Protein 8CQM (pdb70)

InterPro domains:
  IPR001531 Zinc-dependent phospholipase C [PR00479] (120-133)
  IPR001531 Zinc-dependent phospholipase C [PR00479] (143-165)
  IPR001531 Zinc-dependent phospholipase C [PR00479] (166-190)
  IPR001531 Zinc-dependent phospholipase C [PR00479] (193-210)
  IPR001531 Zinc-dependent phospholipase C [PR00479] (273-283)
  IPR001531 Zinc-dependent phospholipase C [PS00384] (169-182)
  IPR001531 Zinc-dependent phospholipase C [PS51346] (49-289)
  IPR001531 Zinc-dependent phospholipase C [SM00770] (1-289)
  IPR001531 Zinc-dependent phospholipase C [cd11009] (55-286)
  IPR008947 Phospholipase C/P1 nuclease domain superfamily [G3DSA:1.10.575.10] (52-288)
  IPR008947 Phospholipase C/P1 nuclease domain superfamily [SSF48537] (53-287)
  IPR029002 Phospholipase C/D [PF00882] (64-243)

Sequence (451 aa):
WDVNTHYWLFKQAEKILAKDVNHMRANLMNELKKFDKQIAQGIYDADHDTSTFLSHFYNPDRDPGFANAKITGAKYFNQSVTDYREGKFDTAFYKLGLAIHYYTDISQPMHANNFTAISYPPGYHSAYENYVDTIKHNYQATEDMVAKRFSSDDVKDWLYENAKRAKADYPKIVNAKTKKSYLVGNSEWKKDTVEPTGARLRDSQQTLAGFLEFWSKKTNEWDVNTHYWLFKQAEKILAKDVNHMRANLMNELKKFDKQIAQGIYDADHKNPYYDTSTFLSHFYNPDRDNTYLPGFANAKITGAKYFNQSVTDYREGKFDTAFYKLGLAIHYYTDISQPMHANNFTAISYPPGYHSAYENYVDTIKHNYQATEDMVAKRFSSDDVKDWLYENAKRAKADYPKIVNAKTKKSYLVGNSEWKKDTVEPTGARLRDSQQTLAGFLEFWSKKTNE

Foldseek 3Di:
DVQDLLLLLVVLLLVQCVVVDDPVCVVLNVLCVVQVVLLSVLLVVLVDPPLSVQQLAAQLVDDPVHHHLLRQLLVLLVVLLVCLLVVNSSSSNNSVSVSSNSLLSLLAQCRNPVNDCVRPVHNLVVVVSVLCSVCVVVQGHDNVAHADADPDLGVSVLSSVSNVNSNVCNCQQDHPVLNVCVVVPHCVSSVSCVVVSSVSSSVSSRPVSNVSVSSVVSNVD/DVQDLLVQLVVLLLVQDVLDDDVLSVVLSVLCVVLVVLLSQLQVCLVPPQCPPDVQSVQQLAAALVPPPDDDPSRHHLLRQLLVLLVVLLVCVLVPVSSSSSNSVSNSSNSLLSLLAQCRNPVNDCVHPPHNLVVVVSVLCSVQQVVQGHDPPAAADADPDLGVSVLSSVSNVNNNVLVCQQDHPVLNVCVVVPHCVSVVSCVVVSSVSSNVSSRPVSNVSSSSSVSSVD

Solvent-accessible surface area: 20599 Å² total; per-residue (Å²): 15,184,59,69,1,7,62,24,0,0,59,5,0,25,89,0,0,47,80,61,76,68,148,156,37,40,82,5,26,104,23,0,151,148,23,33,177,49,0,29,98,0,6,138,50,9,67,159,135,91,52,75,91,72,6,26,17,12,10,13,81,170,194,155,92,93,37,37,0,45,92,8,1,7,97,46,1,75,71,0,18,68,12,24,133,104,43,110,84,89,57,0,0,63,42,0,0,18,0,0,3,16,0,0,5,0,0,0,1,0,12,0,38,72,11,20,49,150,28,148,0,83,24,0,12,53,29,0,23,80,29,0,28,83,25,18,89,16,30,58,16,8,99,73,1,75,4,63,131,30,126,30,122,59,2,100,58,7,1,77,65,0,0,71,82,0,43,68,25,38,81,100,2,9,51,82,116,1,61,149,7,58,97,106,64,67,58,64,14,76,120,54,0,9,68,28,0,1,61,8,0,43,15,0,0,14,0,0,0,0,1,0,15,17,0,14,124,48,7,98,141,13,174,33,66,0,1,63,24,0,0,62,6,0,11,88,1,0,17,75,74,36,75,139,80,18,17,51,2,33,22,33,0,63,84,25,28,127,40,0,29,90,0,3,110,35,1,20,66,99,36,18,167,143,83,101,42,29,69,68,8,4,11,6,0,16,81,175,42,129,106,106,109,95,50,98,26,11,0,33,60,12,1,6,97,49,0,70,72,0,15,72,11,38,136,108,41,108,82,88,56,0,0,66,41,0,0,19,1,0,4,4,0,0,4,0,0,0,0,0,11,0,38,68,9,25,40,156,27,147,0,86,26,0,13,54,28,0,24,81,30,0,26,84,24,18,105,85,19,77,23,41,160,116,8,84,2,61,134,29,121,32,90,60,2,93,58,6,2,74,66,0,0,69,83,0,43,68,23,40,81,101,2,10,48,84,109,0,61,143,3,54,92,103,66,57,54,86,13,76,157,54,0,33,115,29,0,0,64,10,0,72,13,0,0,19,0,0,0,0,2,0,34,8,0,8,116,38,8,88,130

B-factor: mean 30.44, std 13.12, range [13.29, 102.3]

Radius of gyration: 26.66 Å; Cα contacts (8 Å, |Δi|>4): 667; chains: 2; bounding box: 53×63×74 Å

Secondary structure (DSSP, 8-state):
----HHHHHHHHHHHHHHHT--HHHHHHHHHHHHTHHHHHHHHHHHH--HHHHHTT---TT----S--HHHHHHHHHHHHHHHHHTT-HHHHHHHHHHHHHHHHHTTSGGGGTT--TTSSSTTHHHHHHHHHHHHGGGG---TT------S-S-HHHHHHHHHHHHHHTHHHHSSHHHHHHHHHT-SHHHHHHHHHHHHHHHHHHHHHHHHHHHHHHHHH-/----HHHHHHHHHHHHHHHT--HHHHHHHHHHHHTHHHHHHHHHHHHHTGGGS-HHHHHTT---TTT--SPPTT---HHHHHHHHHHHHHHHHHTT-HHHHHHHHHHHHHHHHHTTSGGGGTT--TTSSSTTHHHHHHHHHHHHGGGG---TT------S-S-HHHHHHHHHHHHHHTHHHHSSHHHHHHHHHT-SHHHHHHHHHHHHHHHHHHHHHHHHHHHHHHHHH-

GO terms:
  GO:0004767 sphingomyelin phosphodiesterase activity (F, EXP)
  GO:0005576 extracellular region (C, EXP)
  GO:0034480 phosphatidylcholine phospholipase C activity (F, EXP)
  GO:0120548 phosphatidylinositol phospholipase C activity (F, EXP)

Structure (mmCIF, N/CA/C/O backbone):
data_8CQM
#
_entry.id   8CQM
#
_cell.length_a   34.909
_cell.length_b   82.922
_cell.length_c   140.815
_cell.angle_alpha   90.000
_cell.angle_beta   90.000
_cell.angle_gamma   90.000
#
_symmetry.space_group_name_H-M   'P 21 21 21'
#
loop_
_entity.id
_entity.type
_entity.pdbx_description
1 polymer 'Phospholipase C'
2 non-polymer GLYCEROL
3 non-polymer 'ZINC ION'
4 non-polymer 'FE (III) ION'
5 water water
#
loop_
_atom_site.group_PDB
_atom_site.id
_atom_site.type_symbol
_atom_site.label_atom_id
_atom_site.label_alt_id
_atom_site.label_comp_id
_atom_site.label_asym_id
_atom_site.label_entity_id
_atom_site.label_seq_id
_atom_site.pdbx_PDB_ins_code
_atom_site.Cartn_x
_atom_site.Cartn_y
_atom_site.Cartn_z
_atom_site.occupancy
_atom_site.B_iso_or_equiv
_atom_site.auth_seq_id
_atom_site.auth_comp_id
_atom_site.auth_asym_id
_atom_site.auth_atom_id
_atom_site.pdbx_PDB_model_num
ATOM 1 N N . TRP A 1 1 ? 15.56600 35.06700 41.12600 1.000 26.65000 1 TRP A N 1
ATOM 2 C CA . TRP A 1 1 ? 16.89800 34.97100 41.71100 1.000 28.44000 1 TRP A CA 1
ATOM 3 C C . TRP A 1 1 ? 17.96200 34.33300 40.80100 1.000 31.60000 1 TRP A C 1
ATOM 4 O O . TRP A 1 1 ? 17.62400 33.76300 39.76700 1.000 40.92000 1 TRP A O 1
ATOM 15 N N . ASP A 1 10 ? 26.51200 30.07400 36.45800 1.000 57.24000 10 ASP A N 1
ATOM 16 C CA . ASP A 1 10 ? 26.11100 29.08000 37.45100 1.000 55.46000 10 ASP A CA 1
ATOM 17 C C . ASP A 1 10 ? 25.65600 29.75400 38.75700 1.000 49.95000 10 ASP A C 1
ATOM 18 O O . ASP A 1 10 ? 26.12400 29.42200 39.85400 1.000 49.97000 10 ASP A O 1
ATOM 23 N N . VAL A 1 11 ? 24.74400 30.71900 38.61100 1.000 37.77000 11 VAL A N 1
ATOM 24 C CA . VAL A 1 11 ? 24.06600 31.31200 39.75900 1.000 35.31000 11 VAL A CA 1
ATOM 25 C C . VAL A 1 11 ? 23.18300 30.24300 40.38900 1.000 35.18000 11 VAL A C 1
ATOM 26 O O . VAL A 1 11 ? 22.44100 29.54700 39.68700 1.000 41.89000 11 VAL A O 1
ATOM 30 N N . ASN A 1 12 ? 23.23300 30.12200 41.72200 1.000 33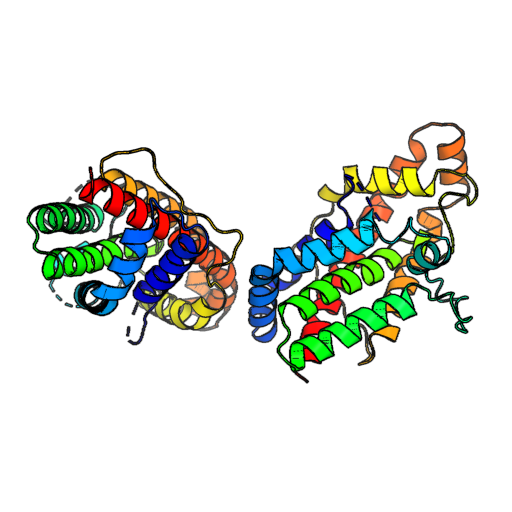.56000 12 ASN A N 1
ATOM 31 C CA . ASN A 1 12 ? 22.55900 29.01200 42.39400 1.000 24.55000 12 ASN A CA 1
ATOM 32 C C . ASN A 1 12 ? 21.67400 29.47700 43.55300 1.000 26.40000 12 ASN A C 1
ATOM 33 O O . ASN A 1 12 ? 21.41300 28.71400 44.48800 1.000 20.28000 12 ASN A O 1
ATOM 38 N N . THR A 1 13 ? 21.16500 30.71000 43.47800 1.000 23.80000 13 THR A N 1
ATOM 39 C CA . THR A 1 13 ? 20.39000 31.27000 44.58200 1.000 21.57000 13 THR A CA 1
ATOM 40 C C . THR A 1 13 ? 19.15800 30.42700 44.90000 1.000 19.04000 13 THR A C 1
ATOM 41 O O . THR A 1 13 ? 18.80900 30.25400 46.07200 1.000 18.25000 13 THR A O 1
ATOM 45 N N . HIS A 1 14 ? 18.49100 29.89000 43.87900 1.000 19.12000 14 HIS A N 1
ATOM 46 C CA . HIS A 1 14 ? 17.27700 29.10500 44.10700 1.000 20.96000 14 HIS A CA 1
ATOM 47 C C . HIS A 1 14 ? 17.56100 27.83000 44.90800 1.000 19.93000 14 HIS A C 1
ATOM 48 O O . HIS A 1 14 ? 16.88700 27.54300 45.90800 1.000 18.58000 14 HIS A O 1
ATOM 55 N N . TYR A 1 15 ? 18.54200 27.04200 44.47500 1.000 18.33000 15 TYR A N 1
ATOM 56 C CA . TYR A 1 15 ? 18.90600 25.84700 45.23700 1.000 19.41000 15 TYR A CA 1
ATOM 57 C C . TYR A 1 15 ? 19.39100 26.21800 46.62600 1.000 18.92000 15 TYR A C 1
ATOM 58 O O . TYR A 1 15 ? 19.06500 25.54500 47.61600 1.000 16.73000 15 TYR A O 1
ATOM 67 N N . TRP A 1 16 ? 20.15800 27.30700 46.72200 1.000 17.28000 16 TRP A N 1
ATOM 68 C CA . TRP A 1 16 ? 20.64600 27.76100 48.01900 1.000 18.83000 16 TRP A CA 1
ATOM 69 C C . TRP A 1 16 ? 19.48100 28.04000 48.96400 1.000 19.86000 16 TRP A C 1
ATOM 70 O O . TRP A 1 16 ? 19.53100 27.66700 50.14100 1.000 19.22000 16 TRP A O 1
ATOM 81 N N . LEU A 1 17 ? 18.41300 28.67300 48.45600 1.000 16.95000 17 LEU A N 1
ATOM 82 C CA . LEU A 1 17 ? 17.23000 28.91300 49.28600 1.000 18.54000 17 LEU A CA 1
ATOM 83 C C . LEU A 1 17 ? 16.64000 27.60800 49.78800 1.000 15.01000 17 LEU A C 1
ATOM 84 O O . LEU A 1 17 ? 16.25700 27.50600 50.95500 1.000 18.11000 17 LEU A O 1
ATOM 89 N N . PHE A 1 18 ? 16.54600 26.60200 48.91700 1.000 15.88000 18 PHE A N 1
ATOM 90 C CA . PHE A 1 18 ? 16.08700 25.28200 49.35300 1.000 16.24000 18 PHE A CA 1
ATOM 91 C C . PHE A 1 18 ? 16.98900 24.69800 50.43700 1.000 19.37000 18 PHE A C 1
ATOM 92 O O . PHE A 1 18 ? 16.50400 24.16500 51.44000 1.000 18.69000 18 PHE A O 1
ATOM 100 N N . LYS A 1 19 ? 18.30300 24.80900 50.27500 1.000 16.14000 19 LYS A N 1
ATOM 101 C CA . LYS A 1 19 ? 19.19100 24.26500 51.30000 1.000 18.43000 19 LYS A CA 1
ATOM 102 C C . LYS A 1 19 ? 19.03900 25.00900 52.61800 1.000 18.69000 19 LYS A C 1
ATOM 103 O O . LYS A 1 19 ? 19.11600 24.39100 53.68000 1.000 19.32000 19 LYS A O 1
ATOM 109 N N . GLN A 1 20 ? 18.80200 26.33500 52.57700 1.000 17.33000 20 GLN A N 1
ATOM 110 C CA . GLN A 1 20 ? 18.57300 27.08500 53.81300 1.000 21.58000 20 GLN A CA 1
ATOM 111 C C . GLN A 1 20 ? 17.25100 26.67400 54.46700 1.000 18.49000 20 GLN A C 1
ATOM 112 O O . GLN A 1 20 ? 17.18100 26.49300 55.68800 1.000 19.02000 20 GLN A O 1
ATOM 118 N N . ALA A 1 21 ? 16.19700 26.51300 53.66600 1.000 17.26000 21 ALA A N 1
ATOM 119 C CA . ALA A 1 21 ? 14.90800 26.10500 54.21800 1.000 17.81000 21 ALA A CA 1
ATOM 120 C C . ALA A 1 21 ? 15.00400 24.72400 54.85200 1.000 19.22000 21 ALA A C 1
ATOM 121 O O . ALA A 1 21 ? 14.40800 24.46500 55.90300 1.000 18.46000 21 ALA A O 1
ATOM 123 N N . GLU A 1 22 ? 15.76900 23.82700 54.22300 1.000 19.28000 22 GLU A N 1
ATOM 124 C CA . GLU A 1 22 ? 16.00800 22.50700 54.78800 1.000 20.28000 22 GLU A CA 1
ATOM 125 C C . GLU A 1 22 ? 16.67900 22.60200 56.15600 1.000 20.53000 22 GLU A C 1
ATOM 126 O O . GLU A 1 22 ? 16.31700 21.87300 57.08700 1.000 19.43000 22 GLU A O 1
ATOM 132 N N . LYS A 1 23 ? 17.65300 23.51000 56.30600 1.000 20.73000 23 LYS A N 1
ATOM 133 C CA . LYS A 1 23 ? 18.28100 23.70200 57.61000 1.000 20.76000 23 LYS A CA 1
ATOM 134 C C . LYS A 1 23 ? 17.27400 24.20000 58.64200 1.000 23.38000 23 LYS A C 1
ATOM 135 O O . LYS A 1 23 ? 17.29700 23.75800 59.79400 1.000 19.27000 23 LYS A O 1
ATOM 141 N N . ILE A 1 24 ? 16.36900 25.10500 58.24400 1.000 18.80000 24 ILE A N 1
ATOM 142 C CA . ILE A 1 24 ? 15.36300 25.61100 59.18800 1.000 19.03000 24 ILE A CA 1
ATOM 143 C C . ILE A 1 24 ? 14.46600 24.47600 59.66200 1.000 21.27000 24 ILE A C 1
ATOM 144 O O . ILE A 1 24 ? 14.21000 24.32100 60.86800 1.000 22.36000 24 ILE A O 1
ATOM 149 N N . LEU A 1 25 ? 14.02300 23.62900 58.72900 1.000 19.21000 25 LEU A N 1
ATOM 150 C CA . LEU A 1 25 ? 13.19800 22.47700 59.08700 1.000 21.85000 25 LEU A CA 1
ATOM 151 C C . LEU A 1 25 ? 13.96700 21.49100 59.96100 1.000 27.50000 25 LEU A C 1
ATOM 152 O O . LEU A 1 25 ? 13.41000 20.91900 60.90700 1.000 29.31000 25 LEU A O 1
ATOM 157 N N . ALA A 1 26 ? 15.23900 21.26600 59.64700 1.000 19.63000 26 ALA A N 1
ATOM 158 C CA . ALA A 1 26 ? 16.00700 20.25600 60.36300 1.000 26.30000 26 ALA A CA 1
ATOM 159 C C . ALA A 1 26 ? 16.23900 20.66100 61.80700 1.000 28.69000 26 ALA A C 1
ATOM 160 O O . ALA A 1 26 ? 16.19000 19.81600 62.70600 1.000 33.77000 26 ALA A O 1
ATOM 162 N N . LYS A 1 27 ? 16.47600 21.94700 62.06100 1.000 27.48000 27 LYS A N 1
ATOM 163 C CA . LYS A 1 27 ? 16.81900 22.33300 63.42000 1.000 31.86000 27 LYS A CA 1
ATOM 164 C C . LYS A 1 27 ? 15.62500 22.22500 64.35500 1.000 32.82000 27 LYS A C 1
ATOM 165 O O . LYS A 1 27 ? 15.81900 22.03300 65.55700 1.000 42.10000 27 LYS A O 1
ATOM 171 N N . ASP A 1 28 ? 14.40400 22.31000 63.83200 1.000 34.90000 28 ASP A N 1
ATOM 172 C CA . ASP A 1 28 ? 13.19000 22.23400 64.63300 1.000 38.19000 28 ASP A CA 1
ATOM 173 C C . ASP A 1 28 ? 12.44500 20.95500 64.29700 1.000 40.34000 28 ASP A C 1
ATOM 174 O O . ASP A 1 28 ? 11.21300 20.92400 64.23400 1.000 44.12000 28 ASP A O 1
ATOM 179 N N . VAL A 1 29 ? 13.19900 19.89000 64.07700 1.000 43.94000 29 VAL A N 1
ATOM 180 C CA . VAL A 1 29 ? 12.62100 18.63000 63.64300 1.000 45.11000 29 VAL A CA 1
ATOM 181 C C . VAL A 1 29 ? 11.95800 17.94300 64.82600 1.000 48.91000 29 VAL A C 1
ATOM 182 O O . VAL A 1 29 ? 12.43200 18.01500 65.96800 1.000 47.19000 29 VAL A O 1
ATOM 186 N N . ASN A 1 30 ? 10.84100 17.28700 64.54700 1.000 41.17000 30 ASN A N 1
ATOM 187 C CA . ASN A 1 30 ? 10.20000 16.40300 65.49200 1.000 45.53000 30 ASN A CA 1
ATOM 188 C C . ASN A 1 30 ? 9.79600 15.16800 64.71000 1.000 46.01000 30 ASN A C 1
ATOM 189 O O . ASN A 1 30 ? 10.01700 15.08200 63.49700 1.000 40.74000 30 ASN A O 1
ATOM 194 N N . HIS A 1 31 ? 9.18800 14.20900 65.40500 1.000 47.59000 31 HIS A N 1
ATOM 195 C CA . HIS A 1 31 ? 8.89200 12.93300 64.76800 1.000 40.16000 31 HIS A CA 1
ATOM 196 C C . HIS A 1 31 ? 7.90600 13.11400 63.61400 1.000 34.78000 31 HIS A C 1
ATOM 197 O O . HIS A 1 31 ? 7.90300 12.31300 62.67300 1.000 35.36000 31 HIS A O 1
ATOM 204 N N . MET A 1 32 ? 7.06000 14.14700 63.67000 1.000 36.52000 32 MET A N 1
ATOM 205 C CA . MET A 1 32 ? 6.09400 14.37800 62.59500 1.000 37.59000 32 MET A CA 1
ATOM 206 C C . MET A 1 32 ? 6.75500 14.89000 61.30900 1.000 34.27000 32 MET A C 1
ATOM 207 O O . MET A 1 32 ? 6.23800 14.63700 60.21500 1.000 36.59000 32 MET A O 1
ATOM 212 N N . ARG A 1 33 ? 7.83300 15.67500 61.42400 1.000 32.73000 33 ARG A N 1
ATOM 213 C CA . ARG A 1 33 ? 8.64800 16.18500 60.31800 1.000 31.52000 33 ARG A CA 1
ATOM 214 C C . ARG A 1 33 ? 9.74900 15.23800 59.86500 1.000 28.49000 33 ARG A C 1
ATOM 215 O O . ARG A 1 33 ? 10.38700 15.50000 58.83500 1.000 27.32000 33 ARG A O 1
ATOM 223 N N . ALA A 1 34 ? 10.07000 14.23200 60.67500 1.000 27.39000 34 ALA A N 1
ATOM 224 C CA . ALA A 1 34 ? 11.27400 13.44500 60.46000 1.000 28.71000 34 ALA A CA 1
ATOM 225 C C . ALA A 1 34 ? 11.28100 12.75400 59.10200 1.000 23.95000 34 ALA A C 1
ATOM 226 O O . ALA A 1 34 ? 12.32200 12.71700 58.44000 1.000 28.71000 34 ALA A O 1
ATOM 228 N N . ASN A 1 35 ? 10.13800 12.21000 58.66100 1.000 23.97000 35 ASN A N 1
ATOM 229 C CA . ASN A 1 35 ? 10.13000 11.50300 57.37900 1.000 28.58000 35 ASN A CA 1
ATOM 230 C C . ASN A 1 35 ? 10.41200 12.44300 56.21500 1.000 23.61000 35 ASN A C 1
ATOM 231 O O . ASN A 1 35 ? 11.09500 12.05700 55.26400 1.000 25.04000 35 ASN A O 1
ATOM 236 N N . LEU A 1 36 ? 9.87000 13.66400 56.26200 1.000 24.01000 36 LEU A N 1
ATOM 237 C CA . LEU A 1 36 ? 10.12700 14.63400 55.20200 1.000 22.92000 36 LEU A CA 1
ATOM 238 C C . LEU A 1 36 ? 11.61600 14.91400 55.07700 1.000 22.43000 36 LEU A C 1
ATOM 239 O O . LEU A 1 36 ? 12.15100 14.97200 53.96300 1.000 24.28000 36 LEU A O 1
ATOM 244 N N . MET A 1 37 ? 12.30700 15.07300 56.21100 1.000 19.78000 37 MET A N 1
ATOM 245 C CA . MET A 1 37 ? 13.73100 15.38200 56.16900 1.000 21.46000 37 MET A CA 1
ATOM 246 C C . MET A 1 37 ? 14.50100 14.27700 55.45500 1.000 24.66000 37 MET A C 1
ATOM 247 O O . MET A 1 37 ? 15.44200 14.54700 54.69800 1.000 23.59000 37 MET A O 1
ATOM 252 N N . ASN A 1 38 ? 14.13400 13.02200 55.71100 1.000 25.62000 38 ASN A N 1
ATOM 253 C CA . ASN A 1 38 ? 14.79600 11.91100 55.03100 1.000 28.45000 38 ASN A CA 1
ATOM 254 C C . ASN A 1 38 ? 14.44500 11.87900 53.54400 1.000 25.47000 38 ASN A C 1
ATOM 255 O O . ASN A 1 38 ? 15.30600 11.57100 52.70600 1.000 27.38000 38 ASN A O 1
ATOM 260 N N . GLU A 1 39 ? 13.19200 12.20700 53.19800 1.000 20.64000 39 GLU A N 1
ATOM 261 C CA . GLU A 1 39 ? 12.80200 12.31500 51.79400 1.000 27.79000 39 GLU A CA 1
ATOM 262 C C . GLU A 1 39 ? 13.62600 13.37800 51.07400 1.000 26.54000 39 GLU A C 1
ATOM 263 O O . GLU A 1 39 ? 14.17200 13.12200 49.99600 1.000 23.07000 39 GLU A O 1
ATOM 269 N N . LEU A 1 40 ? 13.73200 14.57800 51.65800 1.000 25.89000 40 LEU A N 1
ATOM 270 C CA . LEU A 1 40 ? 14.50900 15.64100 51.02200 1.000 22.59000 40 LEU A CA 1
ATOM 271 C C . LEU A 1 40 ? 15.95800 15.20900 50.81200 1.000 27.93000 40 LEU A C 1
ATOM 272 O O . LEU A 1 40 ? 16.57700 15.55600 49.80100 1.000 26.66000 40 LEU A O 1
ATOM 277 N N . LYS A 1 41 ? 16.50300 14.43700 51.75000 1.000 28.16000 41 LYS A N 1
ATOM 278 C CA . LYS A 1 41 ? 17.86000 13.91700 51.61300 1.000 28.85000 41 LYS A CA 1
ATOM 279 C C . LYS A 1 41 ? 17.94400 12.87500 50.50600 1.000 27.81000 41 LYS A C 1
ATOM 280 O O . LYS A 1 41 ? 18.86000 12.90000 49.67700 1.000 28.73000 41 LYS A O 1
ATOM 286 N N . LYS A 1 42 ? 16.99600 11.94800 50.48400 1.000 23.79000 42 LYS A N 1
ATOM 287 C CA . LYS A 1 42 ? 17.03100 10.87000 49.50500 1.000 29.07000 42 LYS A CA 1
ATOM 288 C C . LYS A 1 42 ? 16.82400 11.39300 48.08900 1.000 32.38000 42 LYS A C 1
ATOM 289 O O . LYS A 1 42 ? 17.46000 10.90900 47.14200 1.000 29.76000 42 LYS A O 1
ATOM 295 N N . PHE A 1 43 ? 15.94900 12.38900 47.92200 1.000 25.83000 43 PHE A N 1
ATOM 296 C CA . PHE A 1 43 ? 15.61200 12.90300 46.60000 1.000 26.86000 43 PHE A CA 1
ATOM 297 C C . PHE A 1 43 ? 16.25500 14.24600 46.30200 1.000 22.93000 43 PHE A C 1
ATOM 298 O O . PHE A 1 43 ? 15.76100 14.98300 45.44000 1.000 25.29000 43 PHE A O 1
ATOM 306 N N . ASP A 1 44 ? 17.37000 14.56600 46.95800 1.000 28.72000 44 ASP A N 1
ATOM 307 C CA . ASP A 1 44 ? 18.01300 15.85300 46.70700 1.000 26.18000 44 ASP A CA 1
ATOM 308 C C . ASP A 1 44 ? 18.32400 16.04900 45.22300 1.000 24.84000 44 ASP A C 1
ATOM 309 O O . ASP A 1 44 ? 18.08200 17.12600 44.67800 1.000 23.20000 44 ASP A O 1
ATOM 314 N N . LYS A 1 45 ? 18.82600 15.01400 44.54300 1.000 24.80000 45 LYS A N 1
ATOM 315 C CA . LYS A 1 45 ? 19.18300 15.18000 43.13500 1.000 27.72000 45 LYS A CA 1
ATOM 316 C C . LYS A 1 45 ? 17.96300 15.47900 42.27400 1.000 25.05000 45 LYS A C 1
ATOM 317 O O . LYS A 1 45 ? 18.01700 16.36000 41.40900 1.000 29.44000 45 LYS A O 1
ATOM 323 N N . GLN A 1 46 ? 16.85000 14.76700 42.49900 1.000 24.43000 46 GLN A N 1
ATOM 324 C CA . GLN A 1 46 ? 15.63700 15.03800 41.72800 1.000 28.16000 46 GLN A CA 1
ATOM 325 C C . GLN A 1 46 ? 15.10500 16.44100 41.99800 1.000 22.33000 46 GLN A C 1
ATOM 326 O O . GLN A 1 46 ? 14.67900 17.13800 41.06900 1.000 24.28000 46 GLN A O 1
ATOM 332 N N . ILE A 1 47 ? 15.10500 16.86400 43.26200 1.000 21.45000 47 ILE A N 1
ATOM 333 C CA . ILE A 1 47 ? 14.65800 18.21300 43.59900 1.000 20.00000 47 ILE A CA 1
ATOM 334 C C . ILE A 1 47 ? 15.58200 19.23500 42.95300 1.000 21.85000 47 ILE A C 1
ATOM 335 O O . ILE A 1 47 ? 15.12800 20.18000 42.30000 1.000 24.63000 47 ILE A O 1
ATOM 340 N N . ALA A 1 48 ? 16.90100 19.01900 43.07500 1.000 22.63000 48 ALA A N 1
ATOM 341 C CA . ALA A 1 48 ? 17.87200 19.95200 42.50700 1.000 23.11000 48 ALA A CA 1
ATOM 342 C C . ALA A 1 48 ? 17.68600 20.09800 41.00800 1.000 21.98000 48 ALA A C 1
ATOM 343 O O . ALA A 1 48 ? 17.80200 21.20400 40.45900 1.000 25.44000 48 ALA A O 1
ATOM 345 N N . GLN A 1 49 ? 17.40300 18.99200 40.32100 1.000 24.25000 49 GLN A N 1
ATOM 346 C CA . GLN A 1 49 ? 17.24800 19.08900 38.87900 1.000 26.85000 49 GLN A CA 1
ATOM 347 C C . GLN A 1 49 ? 15.93900 19.76900 38.51100 1.000 21.83000 49 GLN A C 1
ATOM 348 O O . GLN A 1 49 ? 15.87600 20.49500 37.51000 1.000 27.87000 49 GLN A O 1
ATOM 354 N N . GLY A 1 50 ? 14.87100 19.50200 39.26500 1.000 24.03000 50 GLY A N 1
ATOM 355 C CA . GLY A 1 50 ? 13.64100 20.25300 39.05300 1.000 22.84000 50 GLY A CA 1
ATOM 356 C C . GLY A 1 50 ? 13.87700 21.74900 39.16600 1.000 25.14000 50 GLY A C 1
ATOM 357 O O . GLY A 1 50 ? 13.47400 22.52400 38.29600 1.000 28.19000 50 GLY A O 1
ATOM 358 N N . ILE A 1 51 ? 14.58900 22.16600 40.21400 1.000 24.13000 51 ILE A N 1
ATOM 359 C CA . ILE A 1 51 ? 14.92000 23.58200 40.38200 1.000 25.76000 51 ILE A CA 1
ATOM 360 C C . ILE A 1 51 ? 15.74200 24.07500 39.19700 1.000 26.52000 51 ILE A C 1
ATOM 361 O O . ILE A 1 51 ? 15.48500 25.15100 38.64100 1.000 26.63000 51 ILE A O 1
ATOM 366 N N . TYR A 1 52 ? 16.73600 23.28200 38.78800 1.000 28.23000 52 TYR A N 1
ATOM 367 C CA . TYR A 1 52 ? 17.63100 23.67800 37.70200 1.000 32.44000 52 TYR A CA 1
ATOM 368 C C . TYR A 1 52 ? 16.89700 23.76200 36.36600 1.000 36.53000 52 TYR A C 1
ATOM 369 O O . TYR A 1 52 ? 17.10600 24.70800 35.59700 1.000 39.71000 52 TYR A O 1
ATOM 378 N N . ASP A 1 53 ? 16.02700 22.78700 36.07600 1.000 30.94000 53 ASP A N 1
ATOM 379 C CA . ASP A 1 53 ? 15.34000 22.73600 34.78500 1.000 29.67000 53 ASP A CA 1
ATOM 380 C C . ASP A 1 53 ? 14.34300 23.87800 34.61400 1.000 38.16000 53 ASP A C 1
ATOM 381 O O . ASP A 1 53 ? 14.14900 24.37200 33.49600 1.000 40.09000 53 ASP A O 1
ATOM 386 N N . ALA A 1 54 ? 13.66900 24.29000 35.69300 1.000 35.58000 54 ALA A N 1
ATOM 387 C CA . ALA A 1 54 ? 12.75300 25.42200 35.57700 1.000 35.87000 54 ALA A CA 1
ATOM 388 C C . ALA A 1 54 ? 13.50300 26.69800 35.22500 1.000 46.12000 54 ALA A C 1
ATOM 389 O O . ALA A 1 54 ? 12.93800 27.60100 34.59800 1.000 53.90000 54 ALA A O 1
ATOM 391 N N . ASP A 1 55 ? 14.79200 26.76000 35.56600 1.000 50.59000 55 ASP A N 1
ATOM 392 C CA . ASP A 1 55 ? 15.58000 27.97500 35.39000 1.000 54.62000 55 ASP A CA 1
ATOM 393 C C . ASP A 1 55 ? 15.76300 28.29800 33.91100 1.000 64.56000 55 ASP A C 1
ATOM 394 O O . ASP A 1 55 ? 15.77700 29.47600 33.53000 1.000 72.95000 55 ASP A O 1
ATOM 399 N N . HIS A 1 56 ? 15.89600 27.27400 33.06800 1.000 69.01000 56 HIS A N 1
ATOM 400 C CA . HIS A 1 56 ? 16.18100 27.45100 31.64800 1.000 72.53000 56 HIS A CA 1
ATOM 401 C C . HIS A 1 56 ? 14.93200 27.14900 30.82400 1.000 81.16000 56 HIS A C 1
ATOM 402 O O . HIS A 1 56 ? 14.96500 26.32400 29.90900 1.000 90.36000 56 HIS A O 1
ATOM 409 N N . ASP A 1 62 ? 10.87900 30.33500 24.77900 1.000 92.52000 62 ASP A N 1
ATOM 410 C CA . ASP A 1 62 ? 9.74400 31.00600 24.15200 1.000 93.32000 62 ASP A CA 1
ATOM 411 C C . ASP A 1 62 ? 9.03400 31.98200 25.10800 1.000 91.66000 62 ASP A C 1
ATOM 412 O O . ASP A 1 62 ? 9.49700 32.20900 26.22600 1.000 85.02000 62 ASP A O 1
ATOM 417 N N . THR A 1 63 ? 7.91800 32.56900 24.66300 1.000 92.16000 63 THR A N 1
ATOM 418 C CA . THR A 1 63 ? 7.23300 33.57100 25.47700 1.000 94.07000 63 THR A CA 1
ATOM 419 C C . THR A 1 63 ? 6.43600 32.95900 26.62400 1.000 86.43000 63 THR A C 1
ATOM 420 O O . THR A 1 63 ? 6.28700 33.59500 27.67500 1.000 80.68000 63 THR A O 1
ATOM 424 N N . SER A 1 64 ? 5.91000 31.74500 26.44300 1.000 91.82000 64 SER A N 1
ATOM 425 C CA . SER A 1 64 ? 5.16100 31.10000 27.51600 1.000 87.93000 64 SER A CA 1
ATOM 426 C C . SER A 1 64 ? 6.05000 30.83200 28.72200 1.000 79.55000 64 SER A C 1
ATOM 427 O O . SER A 1 64 ? 5.66700 31.12200 29.86200 1.000 79.42000 64 SER A O 1
ATOM 430 N N . THR A 1 65 ? 7.25100 30.29600 28.48800 1.000 77.25000 65 THR A N 1
ATOM 431 C CA . THR A 1 65 ? 8.14700 29.97700 29.59400 1.000 75.18000 65 THR A CA 1
ATOM 432 C C . THR A 1 65 ? 8.71200 31.22900 30.25100 1.000 62.43000 65 THR A C 1
ATOM 433 O O . THR A 1 65 ? 8.95700 31.22800 31.46200 1.000 57.21000 65 THR A O 1
ATOM 437 N N . PHE A 1 66 ? 8.94300 32.29400 29.48300 1.000 59.03000 66 PHE A N 1
ATOM 438 C CA . PHE A 1 66 ? 9.46900 33.51900 30.07500 1.000 53.54000 66 PHE A CA 1
ATOM 439 C C . PHE A 1 66 ? 8.45800 34.16900 31.01800 1.000 50.08000 66 PHE A C 1
ATOM 440 O O . PHE A 1 66 ? 8.77600 34.46100 32.18000 1.000 43.06000 66 PHE A O 1
ATOM 448 N N . LEU A 1 67 ? 7.22700 34.37900 30.54100 1.000 49.20000 67 LEU A N 1
ATOM 449 C CA . LEU A 1 67 ? 6.18200 34.97000 31.37300 1.000 48.54000 67 LEU A CA 1
ATOM 450 C C . LEU A 1 67 ? 5.91600 34.13500 32.61400 1.000 39.74000 67 LEU A C 1
ATOM 451 O O . LEU A 1 67 ? 5.50100 34.67100 33.64700 1.000 31.71000 67 LEU A O 1
ATOM 456 N N . SER A 1 68 ? 6.16700 32.82800 32.53700 1.000 39.88000 68 SER A N 1
ATOM 457 C CA . SER A 1 68 ? 5.85000 31.94500 33.64300 1.000 34.72000 68 SER A CA 1
ATOM 458 C C . SER A 1 68 ? 6.71400 32.20900 34.86000 1.000 31.26000 68 SER A C 1
ATOM 459 O O . SER A 1 68 ? 6.41800 31.65900 35.92500 1.000 25.83000 68 SER A O 1
ATOM 462 N N . HIS A 1 69 ? 7.76200 33.03000 34.74200 1.000 30.12000 69 HIS A N 1
ATOM 463 C CA . HIS A 1 69 ? 8.61200 33.30000 35.88900 1.000 29.86000 69 HIS A CA 1
ATOM 464 C C . HIS A 1 69 ? 8.19900 34.56100 36.62200 1.000 25.90000 69 HIS A C 1
ATOM 465 O O . HIS A 1 69 ? 8.81600 34.90700 37.64200 1.000 23.50000 69 HIS A O 1
ATOM 472 N N . PHE A 1 70 ? 7.13500 35.22000 36.17000 1.000 26.05000 70 PHE A N 1
ATOM 473 C CA . PHE A 1 70 ? 6.68800 36.47200 36.76100 1.000 25.05000 70 PHE A CA 1
ATOM 474 C C . PHE A 1 70 ? 5.25000 36.35100 37.23000 1.000 25.25000 70 PHE A C 1
ATOM 475 O O . PHE A 1 70 ? 4.42900 35.69700 36.57800 1.000 22.74000 70 PHE A O 1
ATOM 483 N N . TYR A 1 71 ? 4.95200 37.01500 38.34900 1.000 19.30000 71 TYR A N 1
ATOM 484 C CA . TYR A 1 71 ? 3.57500 37.12800 38.83400 1.000 21.89000 71 TYR A CA 1
ATOM 485 C C . TYR A 1 71 ? 3.44100 38.42100 39.62400 1.000 21.53000 71 TYR A C 1
ATOM 486 O O . TYR A 1 71 ? 4.00200 38.54700 40.71600 1.000 20.47000 71 TYR A O 1
ATOM 495 N N . ASN A 1 72 ? 2.71100 39.39200 39.06600 1.000 21.18000 72 ASN A N 1
ATOM 496 C CA . ASN A 1 72 ? 2.38800 40.61500 39.78800 1.000 23.47000 72 ASN A CA 1
ATOM 497 C C . ASN A 1 72 ? 1.07300 40.35600 40.52100 1.000 25.71000 72 ASN A C 1
ATOM 498 O O . ASN A 1 72 ? 0.02400 40.24700 39.86400 1.000 26.18000 72 ASN A O 1
ATOM 503 N N . PRO A 1 73 ? 1.07700 40.23000 41.85100 1.000 23.19000 73 PRO A N 1
ATOM 504 C CA . PRO A 1 73 ? -0.14400 39.81400 42.56600 1.000 25.09000 73 PRO A CA 1
ATOM 505 C C . PRO A 1 73 ? -1.24600 40.85100 42.53100 1.000 29.16000 73 PRO A C 1
ATOM 506 O O . PRO A 1 73 ? -2.39800 40.52200 42.84300 1.000 31.44000 73 PRO A O 1
ATOM 510 N N . ASP A 1 74 ? -0.94000 42.07800 42.13300 1.000 30.88000 74 ASP A N 1
ATOM 511 C CA . ASP A 1 74 ? -1.93300 43.13600 42.08600 1.000 33.67000 74 ASP A CA 1
ATOM 512 C C . ASP A 1 74 ? -2.54400 43.31700 40.69900 1.000 39.23000 74 ASP A C 1
ATOM 513 O O . ASP A 1 74 ? -3.29600 44.27100 40.49500 1.000 40.83000 74 ASP A O 1
ATOM 518 N N . ARG A 1 75 ? -2.28200 42.40900 39.75600 1.000 37.26000 75 ARG A N 1
ATOM 519 C CA . ARG A 1 75 ? -2.86000 42.50700 38.42000 1.000 44.01000 75 ARG A CA 1
ATOM 520 C C . ARG A 1 75 ? -3.60300 41.21600 38.08800 1.000 50.64000 75 ARG A C 1
ATOM 521 O O . ARG A 1 75 ? -3.47100 40.19500 38.77000 1.000 52.93000 75 ARG A O 1
ATOM 529 N N . ASP A 1 76 ? -4.41600 41.28400 37.03700 1.000 56.30000 76 ASP A N 1
ATOM 530 C CA . ASP A 1 76 ? -5.31300 40.19000 36.64900 1.000 57.43000 76 ASP A CA 1
ATOM 531 C C . ASP A 1 76 ? -4.57200 38.91400 36.26100 1.000 60.41000 76 ASP A C 1
ATOM 532 O O . ASP A 1 76 ? -5.07400 38.11700 35.46500 1.000 62.09000 76 ASP A O 1
ATOM 537 N N . PRO A 1 81 ? -3.76900 37.55500 28.69500 1.000 88.07000 81 PRO A N 1
ATOM 538 C CA . PRO A 1 81 ? -3.01700 36.53500 27.96300 1.000 81.54000 81 PRO A CA 1
ATOM 539 C C . PRO A 1 81 ? -3.37700 35.09900 28.34700 1.000 82.20000 81 PRO A C 1
ATOM 540 O O . PRO A 1 81 ? -3.60400 34.80900 29.52600 1.000 85.23000 81 PRO A O 1
ATOM 544 N N . GLY A 1 82 ? -3.44500 34.22300 27.34400 1.000 75.37000 82 GLY A N 1
ATOM 545 C CA . GLY A 1 82 ? -3.63200 32.79500 27.53400 1.000 66.57000 82 GLY A CA 1
ATOM 546 C C . GLY A 1 82 ? -2.39900 32.14200 28.13800 1.000 66.66000 82 GLY A C 1
ATOM 547 O O . GLY A 1 82 ? -2.28200 30.91100 28.16500 1.000 57.91000 82 GLY A O 1
ATOM 548 N N . PHE A 1 83 ? -1.47400 32.96700 28.63700 1.000 69.39000 83 PHE A N 1
ATOM 549 C CA . PHE A 1 83 ? -0.15600 32.53300 29.08400 1.000 70.10000 83 PHE A CA 1
ATOM 550 C C . PHE A 1 83 ? -0.09500 32.50300 30.60700 1.000 60.90000 83 PHE A C 1
ATOM 551 O O . PHE A 1 83 ? -0.53300 33.44400 31.27800 1.000 58.00000 83 PHE A O 1
ATOM 559 N N . ALA A 1 84 ? 0.43700 31.40700 31.13700 1.000 47.39000 84 ALA A N 1
ATOM 560 C CA . ALA A 1 84 ? 0.51700 31.19300 32.57300 1.000 39.51000 84 ALA A CA 1
ATOM 561 C C . ALA A 1 84 ? 1.58000 32.07100 33.22000 1.000 37.92000 84 ALA A C 1
ATOM 562 O O . ALA A 1 84 ? 2.69900 32.20500 32.71200 1.000 45.35000 84 ALA A O 1
ATOM 564 N N . ASN A 1 85 ? 1.22400 32.66000 34.35600 1.000 31.96000 85 ASN A N 1
ATOM 565 C CA . ASN A 1 85 ? 2.16100 33.40100 35.18300 1.000 29.38000 85 ASN A CA 1
ATOM 566 C C . ASN A 1 85 ? 2.76700 32.43800 36.21500 1.000 25.13000 85 ASN A C 1
ATOM 567 O O . ASN A 1 85 ? 2.49300 31.23600 36.20100 1.000 26.22000 85 ASN A O 1
ATOM 572 N N . ALA A 1 86 ? 3.57200 32.95400 37.15400 1.000 26.63000 86 ALA A N 1
ATOM 573 C CA . ALA A 1 86 ? 4.25900 32.07300 38.09900 1.000 23.65000 86 ALA A CA 1
ATOM 574 C C . ALA A 1 86 ? 3.31800 31.49000 39.14600 1.000 25.00000 86 ALA A C 1
ATOM 575 O O . ALA A 1 86 ? 3.58800 30.40700 39.68400 1.000 23.70000 86 ALA A O 1
ATOM 577 N N . LYS A 1 87 ? 2.22800 32.18600 39.47000 1.000 20.34000 87 LYS A N 1
ATOM 578 C CA . LYS A 1 87 ? 1.25600 31.61800 40.40200 1.000 22.82000 87 LYS A CA 1
ATOM 579 C C . LYS A 1 87 ? 0.59100 30.39500 39.79900 1.000 21.13000 87 LYS A C 1
ATOM 580 O O . LYS A 1 87 ? 0.48200 29.34300 40.44500 1.000 25.50000 87 LYS A O 1
ATOM 586 N N . ILE A 1 88 ? 0.13600 30.52000 38.55300 1.000 23.19000 88 ILE A N 1
ATOM 587 C CA . ILE A 1 88 ? -0.53600 29.41600 37.87500 1.000 24.21000 88 ILE A CA 1
ATOM 588 C C . ILE A 1 88 ? 0.42700 28.25400 37.64600 1.000 26.22000 88 ILE A C 1
ATOM 589 O O . ILE A 1 88 ? 0.09300 27.09000 37.89900 1.000 23.01000 88 ILE A O 1
ATOM 594 N N . THR A 1 89 ? 1.63300 28.55300 37.15200 1.000 23.71000 89 THR A N 1
ATOM 595 C CA . THR A 1 89 ? 2.60200 27.50300 36.85100 1.000 22.34000 89 THR A CA 1
ATOM 596 C C . THR A 1 89 ? 3.15200 26.86900 38.12600 1.000 25.09000 89 THR A C 1
ATOM 597 O O . THR A 1 89 ? 3.34800 25.65000 38.18200 1.000 22.84000 89 THR A O 1
ATOM 601 N N . GLY A 1 90 ? 3.43400 27.68400 39.14900 1.000 24.88000 90 GLY A N 1
ATOM 602 C CA . GLY A 1 90 ? 3.87600 27.12500 40.41900 1.000 21.69000 90 GLY A CA 1
ATOM 603 C C . GLY A 1 90 ? 2.82800 26.22100 41.03600 1.000 21.72000 90 GLY A C 1
ATOM 604 O O . GLY A 1 90 ? 3.14100 25.14000 41.54500 1.000 20.89000 90 GLY A O 1
ATOM 605 N N . ALA A 1 91 ? 1.56600 26.64100 40.98200 1.000 18.42000 91 ALA A N 1
ATOM 606 C CA . ALA A 1 91 ? 0.49800 25.83400 41.55700 1.000 25.48000 91 ALA A CA 1
ATOM 607 C C . ALA A 1 91 ? 0.29200 24.55100 40.76100 1.000 22.74000 91 ALA A C 1
ATOM 608 O O . ALA A 1 91 ? 0.11300 23.47100 41.34400 1.000 20.12000 91 ALA A O 1
ATOM 610 N N . LYS A 1 92 ? 0.37600 24.64300 39.42900 1.000 21.51000 92 LYS A N 1
ATOM 611 C CA . LYS A 1 92 ? 0.28300 23.45700 38.57900 1.000 24.88000 92 LYS A CA 1
ATOM 612 C C . LYS A 1 92 ? 1.26000 22.37100 39.02500 1.000 21.15000 92 LYS A C 1
ATOM 613 O O . LYS A 1 92 ? 0.86300 21.23100 39.29300 1.000 22.81000 92 LYS A O 1
ATOM 619 N N . TYR A 1 93 ? 2.53900 22.72100 39.15500 1.000 21.80000 93 TYR A N 1
ATOM 620 C CA . TYR A 1 93 ? 3.54300 21.71900 39.49300 1.000 22.06000 93 TYR A CA 1
ATOM 621 C C . TYR A 1 93 ? 3.41300 21.25200 40.93500 1.000 23.02000 93 TYR A C 1
ATOM 622 O O . TYR A 1 93 ? 3.61000 20.06800 41.21900 1.000 21.88000 93 TYR A O 1
ATOM 631 N N . PHE A 1 94 ? 3.10000 22.16400 41.86100 1.000 23.27000 94 PHE A N 1
ATOM 632 C CA . PHE A 1 94 ? 2.88400 21.77500 43.25700 1.000 19.92000 94 PHE A CA 1
ATOM 633 C C . PHE A 1 94 ? 1.75300 20.76000 43.37500 1.000 23.05000 94 PHE A C 1
ATOM 634 O O . PHE A 1 94 ? 1.89100 19.73800 44.05800 1.000 22.92000 94 PHE A O 1
ATOM 642 N N . ASN A 1 95 ? 0.61100 21.03900 42.73800 1.000 21.51000 95 ASN A N 1
ATOM 643 C CA . ASN A 1 95 ? -0.53500 20.14800 42.88500 1.000 21.62000 95 ASN A CA 1
ATOM 644 C C . ASN A 1 95 ? -0.28800 18.80800 42.19200 1.000 23.97000 95 ASN A C 1
ATOM 645 O O . ASN A 1 95 ? -0.68600 17.75600 42.70900 1.000 23.23000 95 ASN A O 1
ATOM 650 N N . GLN A 1 96 ? 0.34900 18.83100 41.01400 1.000 22.23000 96 GLN A N 1
ATOM 651 C CA . GLN A 1 96 ? 0.71200 17.59800 40.33000 1.000 26.13000 96 GLN A CA 1
ATOM 652 C C . GLN A 1 96 ? 1.69700 16.79300 41.15900 1.000 26.57000 96 GLN A C 1
ATOM 653 O O . GLN A 1 96 ? 1.59200 15.56300 41.24500 1.000 24.89000 96 GLN A O 1
ATOM 659 N N . SER A 1 97 ? 2.66700 17.47600 41.77000 1.000 23.19000 97 SER A N 1
ATOM 660 C CA . SER A 1 97 ? 3.62900 16.80300 42.62900 1.000 21.50000 97 SER A CA 1
ATOM 661 C C . SER A 1 97 ? 2.93500 16.05500 43.75800 1.000 26.33000 97 SER A C 1
ATOM 662 O O . SER A 1 97 ? 3.30000 14.91500 44.07700 1.000 26.27000 97 SER A O 1
ATOM 665 N N . VAL A 1 98 ? 1.92700 16.67800 44.37400 1.000 24.03000 98 VAL A N 1
ATOM 666 C CA . VAL A 1 98 ? 1.20200 16.01000 45.45500 1.000 27.11000 98 VAL A CA 1
ATOM 667 C C . VAL A 1 98 ? 0.46700 14.78400 44.92500 1.000 26.28000 98 VAL A C 1
ATOM 668 O O . VAL A 1 98 ? 0.48500 13.71700 45.54400 1.000 25.34000 98 VAL A O 1
ATOM 672 N N . THR A 1 99 ? -0.20000 14.92000 43.78100 1.000 29.78000 99 THR A N 1
ATOM 673 C CA . THR A 1 99 ? -0.90400 13.78100 43.20000 1.000 31.59000 99 THR A CA 1
ATOM 674 C C . THR A 1 99 ? 0.05600 12.64300 42.88200 1.000 28.54000 99 THR A C 1
ATOM 675 O O . THR A 1 99 ? -0.19500 11.48400 43.23700 1.000 31.81000 99 THR A O 1
ATOM 679 N N . ASP A 1 100 ? 1.16700 12.96000 42.21700 1.000 25.60000 100 ASP A N 1
ATOM 680 C CA . ASP A 1 100 ? 2.15400 11.93500 41.89100 1.000 32.21000 100 ASP A CA 1
ATOM 681 C C . ASP A 1 100 ? 2.65400 11.23400 43.13900 1.000 31.63000 100 ASP A C 1
ATOM 682 O O . ASP A 1 100 ? 2.82500 10.01100 43.14000 1.000 29.21000 100 ASP A O 1
ATOM 687 N N . TYR A 1 101 ? 2.94500 11.99700 44.19600 1.000 27.53000 101 TYR A N 1
ATOM 688 C CA . TYR A 1 101 ? 3.36900 11.38200 45.44900 1.000 24.49000 101 TYR A CA 1
ATOM 689 C C . TYR A 1 101 ? 2.32800 10.38700 45.94700 1.000 29.25000 101 TYR A C 1
ATOM 690 O O . TYR A 1 101 ? 2.66300 9.27200 46.36000 1.000 34.79000 101 TYR A O 1
ATOM 699 N N . ARG A 1 102 ? 1.05900 10.78800 45.95100 1.000 29.05000 102 ARG A N 1
ATOM 700 C CA . ARG A 1 102 ? 0.02000 9.92700 46.50100 1.000 32.41000 102 ARG A CA 1
ATOM 701 C C . ARG A 1 102 ? -0.23300 8.69200 45.63700 1.000 33.31000 102 ARG A C 1
ATOM 702 O O . ARG A 1 102 ? -0.77600 7.70000 46.13700 1.000 31.59000 102 ARG A O 1
ATOM 710 N N . GLU A 1 103 ? 0.18200 8.70900 44.37200 1.000 33.35000 103 GLU A N 1
ATOM 711 C CA . GLU A 1 103 ? 0.11800 7.53500 43.50900 1.000 33.29000 103 GLU A CA 1
ATOM 712 C C . GLU A 1 103 ? 1.40900 6.72000 43.52500 1.000 32.89000 103 GLU A C 1
ATOM 713 O O . GLU A 1 103 ? 1.54300 5.78000 42.73900 1.000 36.69000 103 GLU A O 1
ATOM 719 N N . GLY A 1 104 ? 2.36200 7.06300 44.38900 1.000 34.44000 104 GLY A N 1
ATOM 720 C CA . GLY A 1 104 ? 3.60300 6.31600 44.50400 1.000 31.07000 104 GLY A CA 1
ATOM 721 C C . GLY A 1 104 ? 4.67100 6.64600 43.48900 1.000 31.68000 104 GLY A C 1
ATOM 722 O O . GLY A 1 104 ? 5.66500 5.91900 43.40500 1.000 31.80000 104 GLY A O 1
ATOM 723 N N . LYS A 1 105 ? 4.51200 7.71600 42.71500 1.000 30.80000 105 LYS A N 1
ATOM 724 C CA . LYS A 1 105 ? 5.50900 8.08600 41.70700 1.000 29.32000 105 LYS A CA 1
ATOM 725 C C . LYS A 1 105 ? 6.48900 9.10400 42.30000 1.000 29.76000 105 LYS A C 1
ATOM 726 O O . LYS A 1 105 ? 6.45400 10.29900 42.00000 1.000 29.11000 105 LYS A O 1
ATOM 732 N N . PHE A 1 106 ? 7.38300 8.60600 43.15900 1.000 28.60000 106 PHE A N 1
ATOM 733 C CA . PHE A 1 106 ? 8.14500 9.50600 44.02700 1.000 33.34000 106 PHE A CA 1
ATOM 734 C C . PHE A 1 106 ? 9.23100 10.25600 43.26400 1.000 31.88000 106 PHE A C 1
ATOM 735 O O . PHE A 1 106 ? 9.46800 11.44300 43.52900 1.000 33.08000 106 PHE A O 1
ATOM 743 N N . ASP A 1 107 ? 9.91900 9.58400 42.33700 1.000 26.70000 107 ASP A N 1
ATOM 744 C CA . ASP A 1 107 ? 10.92200 10.26300 41.51900 1.000 31.90000 107 ASP A CA 1
ATOM 745 C C . ASP A 1 107 ? 10.31400 11.48000 40.83100 1.000 33.62000 107 ASP A C 1
ATOM 746 O O . ASP A 1 107 ? 10.89200 12.57400 40.83100 1.000 31.69000 107 ASP A O 1
ATOM 751 N N . THR A 1 108 ? 9.14300 11.28900 40.22400 1.000 25.24000 108 THR A N 1
ATOM 752 C CA . THR A 1 108 ? 8.43700 12.37500 39.55200 1.000 29.85000 108 THR A CA 1
ATOM 753 C C . THR A 1 108 ? 7.88200 13.37800 40.55500 1.000 23.20000 108 THR A C 1
ATOM 754 O O . THR A 1 108 ? 7.89800 14.58500 40.30000 1.000 25.58000 108 THR A O 1
ATOM 758 N N . ALA A 1 109 ? 7.36800 12.89600 41.68800 1.000 20.96000 109 ALA A N 1
ATOM 759 C CA . ALA A 1 109 ? 6.84000 13.79800 42.70600 1.000 24.73000 109 ALA A CA 1
ATOM 760 C C . ALA A 1 109 ? 7.90000 14.80000 43.13700 1.000 23.21000 109 ALA A C 1
ATOM 761 O O . ALA A 1 109 ? 7.65600 16.00700 43.16000 1.000 21.35000 109 ALA A O 1
ATOM 763 N N . PHE A 1 110 ? 9.09500 14.31700 43.46300 1.000 22.88000 110 PHE A N 1
ATOM 764 C CA . PHE A 1 110 ? 10.10600 15.23300 43.97600 1.000 24.59000 110 PHE A CA 1
ATOM 765 C C . PHE A 1 110 ? 10.72400 16.09300 42.88000 1.000 24.09000 110 PHE A C 1
ATOM 766 O O . PHE A 1 110 ? 11.08400 17.24600 43.14700 1.000 25.68000 110 PHE A O 1
ATOM 774 N N . TYR A 1 111 ? 10.82600 15.59200 41.64700 1.000 23.38000 111 TYR A N 1
ATOM 775 C CA . TYR A 1 111 ? 11.25900 16.46200 40.55600 1.000 23.32000 111 TYR A CA 1
ATOM 776 C C . TYR A 1 111 ? 10.30000 17.63800 40.39200 1.000 23.37000 111 TYR A C 1
ATOM 777 O O . TYR A 1 111 ? 10.72900 18.79800 40.32500 1.000 20.74000 111 TYR A O 1
ATOM 786 N N . LYS A 1 112 ? 8.99000 17.36200 40.35800 1.000 22.94000 112 LYS A N 1
ATOM 787 C CA . LYS A 1 112 ? 8.02100 18.44800 40.19900 1.000 21.03000 112 LYS A CA 1
ATOM 788 C C . LYS A 1 112 ? 7.97800 19.35000 41.42500 1.000 23.69000 112 LYS A C 1
ATOM 789 O O . LYS A 1 112 ? 7.72500 20.55800 41.29600 1.000 20.78000 112 LYS A O 1
ATOM 795 N N . LEU A 1 113 ? 8.23300 18.79500 42.61400 1.000 22.73000 113 LEU A N 1
ATOM 796 C CA . LEU A 1 113 ? 8.40300 19.65600 43.77600 1.000 20.78000 113 LEU A CA 1
ATOM 797 C C . LEU A 1 113 ? 9.51600 20.66100 43.52700 1.000 21.13000 113 LEU A C 1
ATOM 798 O O . LEU A 1 113 ? 9.35400 21.85600 43.80700 1.000 18.19000 113 LEU A O 1
ATOM 803 N N . GLY A 1 114 ? 10.63200 20.20400 42.94300 1.000 18.70000 114 GLY A N 1
ATOM 804 C CA . GLY A 1 114 ? 11.70700 21.12700 42.59100 1.000 19.86000 114 GLY A CA 1
ATOM 805 C C . GLY A 1 114 ? 11.24700 22.22200 41.64000 1.000 20.68000 114 GLY A C 1
ATOM 806 O O . GLY A 1 114 ? 11.57600 23.39700 41.82800 1.000 19.62000 114 GLY A O 1
ATOM 807 N N . LEU A 1 115 ? 10.47200 21.85700 40.61200 1.000 19.21000 115 LEU A N 1
ATOM 808 C CA . LEU A 1 115 ? 9.92100 22.87300 39.72100 1.000 21.79000 115 LEU A CA 1
ATOM 809 C C . LEU A 1 115 ? 9.06700 23.86900 40.50400 1.000 20.14000 115 LEU A C 1
ATOM 810 O O . LEU A 1 115 ? 9.19300 25.08300 40.32100 1.000 21.13000 115 LEU A O 1
ATOM 815 N N . ALA A 1 116 ? 8.19100 23.36600 41.38000 1.000 20.44000 116 ALA A N 1
ATOM 816 C CA . ALA A 1 116 ? 7.33300 24.23800 42.18000 1.000 19.11000 116 ALA A CA 1
ATOM 817 C C . ALA A 1 116 ? 8.15300 25.15100 43.08500 1.000 22.95000 116 ALA A C 1
ATOM 818 O O . ALA A 1 116 ? 7.82700 26.33400 43.24400 1.000 18.84000 116 ALA A O 1
ATOM 820 N N . ILE A 1 117 ? 9.23100 24.61800 43.67500 1.000 19.63000 117 ILE A N 1
ATOM 821 C CA . ILE A 1 117 ? 10.11500 25.42900 44.50500 1.000 16.46000 117 ILE A CA 1
ATOM 822 C C . ILE A 1 117 ? 10.70900 26.56200 43.68300 1.000 20.56000 117 ILE A C 1
ATOM 823 O O . ILE A 1 117 ? 10.85400 27.69400 44.16200 1.000 17.85000 117 ILE A O 1
ATOM 828 N N . HIS A 1 118 ? 11.05300 26.28000 42.42700 1.000 17.44000 118 HIS A N 1
ATOM 829 C CA . HIS A 1 118 ? 11.62900 27.33000 41.61200 1.000 21.20000 118 HIS A CA 1
ATOM 830 C C . HIS A 1 118 ? 10.63800 28.47700 41.41900 1.000 20.84000 118 HIS A C 1
ATOM 831 O O . HIS A 1 118 ? 10.98100 29.64600 41.61000 1.000 19.11000 118 HIS A O 1
ATOM 838 N N . TYR A 1 119 ? 9.39900 28.16100 41.04500 1.000 18.56000 119 TYR A N 1
ATOM 839 C CA . TYR A 1 119 ? 8.43200 29.22700 40.79200 1.000 21.00000 119 TYR A CA 1
ATOM 840 C C . TYR A 1 119 ? 8.09200 29.99800 42.06300 1.000 18.82000 119 TYR A C 1
ATOM 841 O O . TYR A 1 119 ? 7.95500 31.22600 42.03000 1.000 19.65000 119 TYR A O 1
ATOM 850 N N . TYR A 1 120 ? 7.96700 29.30100 43.18900 1.000 18.05000 120 TYR A N 1
ATOM 851 C CA . TYR A 1 120 ? 7.67100 29.94700 44.46900 1.000 17.74000 120 TYR A CA 1
ATOM 852 C C . TYR A 1 120 ? 8.80100 30.86800 44.92500 1.000 20.36000 120 TYR A C 1
ATOM 853 O O . TYR A 1 120 ? 8.54500 31.97600 45.41000 1.000 16.43000 120 TYR A O 1
ATOM 862 N N . THR A 1 121 ? 10.06000 30.44900 44.77800 1.000 19.55000 121 THR A N 1
ATOM 863 C CA . THR A 1 121 ? 11.13000 31.34500 45.19800 1.000 19.93000 121 THR A CA 1
ATOM 864 C C . THR A 1 121 ? 11.35000 32.47700 44.19800 1.000 21.23000 121 THR A C 1
ATOM 865 O O . THR A 1 121 ? 11.79900 33.56400 44.59000 1.000 19.26000 121 THR A O 1
ATOM 869 N N . ASP A 1 122 ? 11.02500 32.26100 42.91700 1.000 19.24000 122 ASP A N 1
ATOM 870 C CA . ASP A 1 122 ? 11.16000 33.34200 41.94700 1.000 17.53000 122 ASP A CA 1
ATOM 871 C C . ASP A 1 122 ? 10.32500 34.55400 42.34300 1.000 19.32000 122 ASP A C 1
ATOM 872 O O . ASP A 1 122 ? 10.80400 35.69700 42.30000 1.000 18.26000 122 ASP A O 1
ATOM 877 N N . ILE A 1 123 ? 9.08900 34.33200 42.77000 1.000 18.85000 123 ILE A N 1
ATOM 878 C CA . ILE A 1 123 ? 8.24400 35.48700 43.05400 1.000 16.17000 123 ILE A CA 1
ATOM 879 C C . ILE A 1 123 ? 8.49900 35.98500 44.47000 1.000 15.71000 123 ILE A C 1
ATOM 880 O O . ILE A 1 123 ? 7.83100 36.91100 44.93800 1.000 18.58000 123 ILE A O 1
ATOM 885 N N . SER A 1 124 ? 9.47900 35.39600 45.16100 1.000 17.40000 124 SER A N 1
ATOM 886 C CA . SER A 1 124 ? 10.00400 36.05700 46.35500 1.000 15.64000 124 SER A CA 1
ATOM 887 C C . SER A 1 124 ? 11.05400 37.10300 45.99800 1.000 20.66000 124 SER A C 1
ATOM 888 O O . SER A 1 124 ? 11.52900 37.81600 46.89300 1.000 16.97000 124 SER A O 1
ATOM 891 N N . GLN A 1 125 ? 11.40600 37.21900 44.70500 1.000 18.35000 125 GLN A N 1
ATOM 892 C CA . GLN A 1 125 ? 12.31900 38.25900 44.22700 1.000 20.69000 125 GLN A CA 1
ATOM 893 C C . GLN A 1 125 ? 11.49500 39.46400 43.79000 1.000 18.85000 125 GLN A C 1
ATOM 894 O O . GLN A 1 125 ? 10.63500 39.32000 42.91400 1.000 19.88000 125 GLN A O 1
ATOM 900 N N . PRO A 1 126 ? 11.69300 40.65300 44.37400 1.000 16.74000 126 PRO A N 1
ATOM 901 C CA . PRO A 1 126 ? 10.76500 41.77200 44.09300 1.000 18.41000 126 PRO A CA 1
ATOM 902 C C . PRO A 1 126 ? 10.54800 42.09300 42.61600 1.000 21.43000 126 PRO A C 1
ATOM 903 O O . PRO A 1 126 ? 9.41400 42.41300 42.22700 1.000 20.69000 126 PRO A O 1
ATOM 907 N N . MET A 1 127 ? 11.58900 42.02200 41.77900 1.000 16.19000 127 MET A N 1
ATOM 908 C CA . MET A 1 127 ? 11.41200 42.29400 40.34900 1.000 20.27000 127 MET A CA 1
ATOM 909 C C . MET A 1 127 ? 10.43300 41.32300 39.69600 1.000 23.92000 127 MET A C 1
ATOM 910 O O . MET A 1 127 ? 9.69500 41.69700 38.77300 1.000 23.10000 127 MET A O 1
ATOM 915 N N . HIS A 1 128 ? 10.45800 40.05800 40.11600 1.000 19.29000 128 HIS A N 1
ATOM 916 C CA . HIS A 1 128 ? 9.58700 39.05300 39.53500 1.000 20.94000 128 HIS A CA 1
ATOM 917 C C . HIS A 1 128 ? 8.15000 39.21800 39.97100 1.000 21.46000 128 HIS A C 1
ATOM 918 O O . HIS A 1 128 ? 7.25400 38.71400 39.28300 1.000 22.10000 128 HIS A O 1
ATOM 925 N N . ALA A 1 129 ? 7.92100 39.91000 41.08800 1.000 21.52000 129 ALA A N 1
ATOM 926 C CA . ALA A 1 129 ? 6.59600 40.21400 41.59600 1.000 21.81000 129 ALA A CA 1
ATOM 927 C C . ALA A 1 129 ? 6.05900 41.53700 41.06500 1.000 26.05000 129 ALA A C 1
ATOM 928 O O . ALA A 1 129 ? 4.96600 41.95500 41.46000 1.000 25.33000 129 ALA A O 1
ATOM 930 N N . ASN A 1 130 ? 6.78900 42.19800 40.17100 1.000 21.76000 130 ASN A N 1
ATOM 931 C CA . ASN A 1 130 ? 6.35300 43.49900 39.68000 1.000 23.50000 130 ASN A CA 1
ATOM 932 C C . ASN A 1 130 ? 6.72600 43.71600 38.22300 1.000 26.15000 130 ASN A C 1
ATOM 933 O O . ASN A 1 130 ? 7.00700 44.85000 37.82300 1.000 26.34000 130 ASN A O 1
ATOM 938 N N . ASN A 1 131 ? 6.75100 42.65000 37.42800 1.000 26.93000 131 ASN A N 1
ATOM 939 C CA . ASN A 1 131 ? 6.98200 42.73300 35.98000 1.000 33.87000 131 ASN A CA 1
ATOM 940 C C . ASN A 1 131 ? 8.25600 43.48500 35.63200 1.000 26.21000 131 ASN A C 1
ATOM 941 O O . ASN A 1 131 ? 8.30700 44.18300 34.62200 1.000 30.24000 131 ASN A O 1
ATOM 946 N N . PHE A 1 132 ? 9.29500 43.37700 36.44100 1.000 24.77000 132 PHE A N 1
ATOM 947 C CA . PHE A 1 132 ? 10.55500 44.03400 36.09600 1.000 26.37000 132 PHE A CA 1
ATOM 948 C C . PHE A 1 132 ? 11.48500 42.97100 35.50800 1.000 27.77000 132 PHE A C 1
ATOM 949 O O . PHE A 1 132 ? 12.06700 42.17100 36.24300 1.000 26.02000 132 PHE A O 1
ATOM 957 N N . THR A 1 133 ? 11.59900 42.95100 34.17600 1.000 26.14000 133 THR A N 1
ATOM 958 C CA . THR A 1 133 ? 12.32700 41.91700 33.46100 1.000 25.34000 133 THR A CA 1
ATOM 959 C C . THR A 1 133 ? 13.70700 42.40200 33.04800 1.000 27.65000 133 THR A C 1
ATOM 960 O O . THR A 1 133 ? 14.10500 43.54400 33.29300 1.000 27.40000 133 THR A O 1
ATOM 964 N N . ALA A 1 134 ? 14.42200 41.52300 32.34000 1.000 32.18000 134 ALA A N 1
ATOM 965 C CA . ALA A 1 134 ? 15.74800 41.87000 31.85000 1.000 32.10000 134 ALA A CA 1
ATOM 966 C C . ALA A 1 134 ? 15.71100 43.03000 30.86700 1.000 35.73000 134 ALA A C 1
ATOM 967 O O . ALA A 1 134 ? 16.71800 43.73600 30.73100 1.000 36.55000 134 ALA A O 1
ATOM 969 N N . ILE A 1 135 ? 14.57400 43.28000 30.20300 1.000 30.75000 135 ILE A N 1
ATOM 970 C CA . ILE A 1 135 ? 14.51300 44.40400 29.27000 1.000 35.14000 135 ILE A CA 1
ATOM 971 C C . ILE A 1 135 ? 13.78300 45.60200 29.84900 1.000 37.79000 135 ILE A C 1
ATOM 972 O O . ILE A 1 135 ? 13.73400 46.65300 29.19500 1.000 42.64000 135 ILE A O 1
ATOM 977 N N . SER A 1 136 ? 13.23700 45.49700 31.06200 1.000 30.31000 136 SER A N 1
ATOM 978 C CA . SER A 1 136 ? 12.68300 46.68100 31.69700 1.000 27.89000 136 SER A CA 1
ATOM 979 C C . SER A 1 136 ? 13.79500 47.70900 31.91000 1.000 29.11000 136 SER A C 1
ATOM 980 O O . SER A 1 136 ? 14.98000 47.36900 31.99200 1.000 31.02000 136 SER A O 1
ATOM 983 N N . TYR A 1 137 ? 13.41800 48.97100 31.94900 1.000 29.58000 137 TYR A N 1
ATOM 984 C CA . TYR A 1 137 ? 14.40500 50.04700 32.03000 1.000 30.48000 137 TYR A CA 1
ATOM 985 C C . TYR A 1 137 ? 14.85900 50.24600 33.47700 1.000 28.74000 137 TYR A C 1
ATOM 986 O O . TYR A 1 137 ? 14.01700 50.33000 34.37100 1.000 25.76000 137 TYR A O 1
ATOM 995 N N . PRO A 1 138 ? 16.18100 50.36100 33.74600 1.000 26.75000 138 PRO A N 1
ATOM 996 C CA . PRO A 1 138 ? 17.24100 50.26000 32.73900 1.000 23.49000 138 PRO A CA 1
ATOM 997 C C . PRO A 1 138 ? 17.54500 48.81400 32.39600 1.000 30.84000 138 PRO A C 1
ATOM 998 O O . PRO A 1 138 ? 17.71100 48.00900 33.30600 1.000 27.06000 138 PRO A O 1
ATOM 1002 N N . PRO A 1 139 ? 17.62900 48.50000 31.10400 1.000 33.92000 139 PRO A N 1
ATOM 1003 C CA . PRO A 1 139 ? 17.86900 47.10800 30.70100 1.000 30.31000 139 PRO A CA 1
ATOM 1004 C C . PRO A 1 139 ? 19.19800 46.61300 31.23900 1.000 29.47000 139 PRO A C 1
ATOM 1005 O O . PRO A 1 139 ? 20.20400 47.31800 31.20400 1.000 30.05000 139 PRO A O 1
ATOM 1009 N N . GLY A 1 140 ? 19.19300 45.39400 31.75100 1.000 28.05000 140 GLY A N 1
ATOM 1010 C CA . GLY A 1 140 ? 20.37100 44.81400 32.33500 1.000 26.02000 140 GLY A CA 1
ATOM 1011 C C . GLY A 1 140 ? 20.43700 44.92300 33.84300 1.000 24.96000 140 GLY A C 1
ATOM 1012 O O . GLY A 1 140 ? 21.19500 44.17400 34.46000 1.000 24.08000 140 GLY A O 1
ATOM 1013 N N . TYR A 1 141 ? 19.65600 45.82100 34.45900 1.000 20.36000 141 TYR A N 1
ATOM 1014 C CA . TYR A 1 141 ? 19.70800 45.93400 35.91400 1.000 22.81000 141 TYR A CA 1
ATOM 1015 C C . TYR A 1 141 ? 19.20600 44.65600 36.57800 1.000 20.75000 141 TYR A C 1
ATOM 1016 O O . TYR A 1 141 ? 19.74000 44.24400 37.61300 1.000 21.30000 141 TYR A O 1
ATOM 1025 N N . HIS A 1 142 ? 18.17300 44.02600 36.00400 1.000 25.71000 142 HIS A N 1
ATOM 1026 C CA . HIS A 1 142 ? 17.63600 42.77500 36.54200 1.000 21.45000 142 HIS A CA 1
ATOM 1027 C C . HIS A 1 142 ? 18.74200 41.73200 36.71600 1.000 26.11000 142 HIS A C 1
ATOM 1028 O O . HIS A 1 142 ? 18.93700 41.17900 37.80700 1.000 22.41000 142 HIS A O 1
ATOM 1035 N N . SER A 1 143 ? 19.46800 41.43100 35.63500 1.000 24.05000 143 SER A N 1
ATOM 1036 C CA . SER A 1 143 ? 20.49400 40.39600 35.72700 1.000 26.06000 143 SER A CA 1
ATOM 1037 C C . SER A 1 143 ? 21.68700 40.86400 36.56100 1.000 23.91000 143 SER A C 1
ATOM 1038 O O . SER A 1 143 ? 22.29100 40.06100 37.27300 1.000 23.36000 143 SER A O 1
ATOM 1041 N N . ALA A 1 144 ? 22.05300 42.15100 36.48200 1.000 23.59000 144 ALA A N 1
ATOM 1042 C CA . ALA A 1 144 ? 23.11300 42.65000 37.35800 1.000 26.10000 144 ALA A CA 1
ATOM 1043 C C . ALA A 1 144 ? 22.75600 42.42200 38.82300 1.000 21.75000 144 ALA A C 1
ATOM 1044 O O . ALA A 1 144 ? 23.58300 41.95000 39.61000 1.000 23.02000 144 ALA A O 1
ATOM 1046 N N . TYR A 1 145 ? 21.51300 42.71800 39.19300 1.000 21.06000 145 TYR A N 1
ATOM 1047 C CA . TYR A 1 14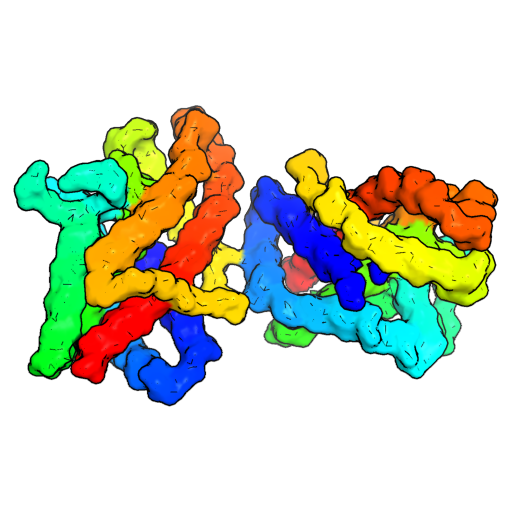5 ? 21.08100 42.52400 40.57100 1.000 19.26000 145 TYR A CA 1
ATOM 1048 C C . TYR A 1 145 ? 21.13100 41.04800 40.97300 1.000 23.12000 145 TYR A C 1
ATOM 1049 O O . TYR A 1 145 ? 21.67200 40.69600 42.02800 1.000 20.48000 145 TYR A O 1
ATOM 1058 N N . GLU A 1 146 ? 20.59500 40.16100 40.13500 1.000 20.42000 146 GLU A N 1
ATOM 1059 C CA . GLU A 1 146 ? 20.54600 38.75600 40.52600 1.000 23.54000 146 GLU A CA 1
ATOM 1060 C C . GLU A 1 146 ? 21.93500 38.14300 40.60400 1.000 22.27000 146 GLU A C 1
ATOM 1061 O O . GLU A 1 146 ? 22.21100 37.34300 41.50600 1.000 18.73000 146 GLU A O 1
ATOM 1067 N N . ASN A 1 147 ? 22.84000 38.54600 39.70700 1.000 21.90000 147 ASN A N 1
ATOM 1068 C CA . ASN A 1 147 ? 24.21300 38.07300 39.79600 1.000 25.50000 147 ASN A CA 1
ATOM 1069 C C . ASN A 1 147 ? 24.86300 38.56700 41.08000 1.000 27.44000 147 ASN A C 1
ATOM 1070 O O . ASN A 1 147 ? 25.60900 37.82900 41.73200 1.000 23.51000 147 ASN A O 1
ATOM 1075 N N . TYR A 1 148 ? 24.57900 39.81600 41.45800 1.000 25.49000 148 TYR A N 1
ATOM 1076 C CA . TYR A 1 148 ? 25.10900 40.37700 42.69600 1.000 23.01000 148 TYR A CA 1
ATOM 1077 C C . TYR A 1 148 ? 24.59900 39.61900 43.91700 1.000 23.32000 148 TYR A C 1
ATOM 1078 O O . TYR A 1 148 ? 25.36800 39.30200 44.83400 1.000 24.40000 148 TYR A O 1
ATOM 1087 N N . VAL A 1 149 ? 23.29300 39.35500 43.96100 1.000 19.97000 149 VAL A N 1
ATOM 1088 C CA . VAL A 1 149 ? 22.71100 38.59700 45.06300 1.000 21.18000 149 VAL A CA 1
ATOM 1089 C C . VAL A 1 149 ? 23.41000 37.25500 45.21100 1.000 22.18000 149 VAL A C 1
ATOM 1090 O O . VAL A 1 149 ? 23.68800 36.80000 46.32600 1.000 18.67000 149 VAL A O 1
ATOM 1094 N N . ASP A 1 150 ? 23.65500 36.58400 44.08900 1.000 24.79000 150 ASP A N 1
ATOM 1095 C CA . ASP A 1 150 ? 24.37500 35.31600 44.10800 1.000 27.87000 150 ASP A CA 1
ATOM 1096 C C . ASP A 1 150 ? 25.70900 35.43700 44.83300 1.000 22.88000 150 ASP A C 1
ATOM 1097 O O . ASP A 1 150 ? 26.10700 34.52200 45.56100 1.000 24.05000 150 ASP A O 1
ATOM 1102 N N . THR A 1 151 ? 26.42800 36.54200 44.63200 1.000 23.89000 151 THR A N 1
ATOM 1103 C CA . THR A 1 151 ? 27.75200 36.62500 45.22900 1.000 21.45000 151 THR A CA 1
ATOM 1104 C C . THR A 1 151 ? 27.69100 36.89300 46.72500 1.000 24.46000 151 THR A C 1
ATOM 1105 O O . THR A 1 151 ? 28.65900 36.58600 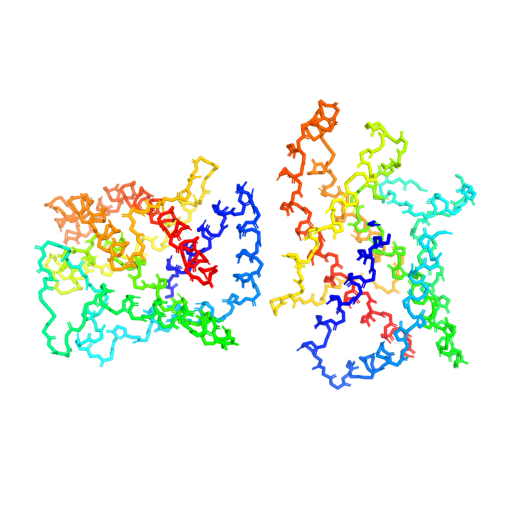47.41800 1.000 23.98000 151 THR A O 1
ATOM 1109 N N . ILE A 1 152 ? 26.59200 37.45000 47.25000 1.000 19.00000 152 ILE A N 1
ATOM 1110 C CA . ILE A 1 152 ? 26.55800 37.84600 48.65400 1.000 21.49000 152 ILE A CA 1
ATOM 1111 C C . ILE A 1 152 ? 25.56300 37.04400 49.48400 1.000 21.23000 152 ILE A C 1
ATOM 1112 O O . ILE A 1 152 ? 25.49700 37.25300 50.70400 1.000 22.65000 152 ILE A O 1
ATOM 1117 N N . LYS A 1 153 ? 24.80200 36.12100 48.87900 1.000 18.07000 153 LYS A N 1
ATOM 1118 C CA . LYS A 1 153 ? 23.80600 35.38400 49.65100 1.000 21.70000 153 LYS A CA 1
ATOM 1119 C C . LYS A 1 153 ? 24.42900 34.62400 50.81700 1.000 20.92000 153 LYS A C 1
ATOM 1120 O O . LYS A 1 153 ? 23.77500 34.45200 51.85800 1.000 21.70000 153 LYS A O 1
ATOM 1126 N N . HIS A 1 154 ? 25.69500 34.20100 50.69100 1.000 17.81000 154 HIS A N 1
ATOM 1127 C CA . HIS A 1 154 ? 26.31200 33.39200 51.73800 1.000 21.15000 154 HIS A CA 1
ATOM 1128 C C . HIS A 1 154 ? 26.43400 34.14900 53.05400 1.000 18.52000 154 HIS A C 1
ATOM 1129 O O . HIS A 1 154 ? 26.65300 33.52200 54.09800 1.000 21.81000 154 HIS A O 1
ATOM 1136 N N . ASN A 1 155 ? 26.28500 35.46600 53.03400 1.000 19.33000 155 ASN A N 1
ATOM 1137 C CA . ASN A 1 155 ? 26.23600 36.25400 54.26000 1.000 21.18000 155 ASN A CA 1
ATOM 1138 C C . ASN A 1 155 ? 24.86800 36.26800 54.93200 1.000 24.50000 155 ASN A C 1
ATOM 1139 O O . ASN A 1 155 ? 24.73400 36.91200 55.98400 1.000 23.62000 155 ASN A O 1
ATOM 1144 N N . TYR A 1 156 ? 23.85900 35.60100 54.35900 1.000 21.53000 156 TYR A N 1
ATOM 1145 C CA . TYR A 1 156 ? 22.50300 35.58000 54.90800 1.000 23.66000 156 TYR A CA 1
ATOM 1146 C C . TYR A 1 156 ? 21.97500 34.16400 54.98200 1.000 22.03000 156 TYR A C 1
ATOM 1147 O O . TYR A 1 156 ? 20.81600 33.89300 54.65500 1.000 22.78000 156 TYR A O 1
ATOM 1156 N N . GLN A 1 157 ? 22.81000 33.24600 55.46100 1.000 21.12000 157 GLN A N 1
ATOM 1157 C CA . GLN A 1 157 ? 22.42800 31.85400 55.65800 1.000 24.18000 157 GLN A CA 1
ATOM 1158 C C . GLN A 1 157 ? 21.43300 31.72400 56.82600 1.000 19.55000 157 GLN A C 1
ATOM 1159 O O . GLN A 1 157 ? 21.19400 32.66300 57.59000 1.000 22.77000 157 GLN A O 1
ATOM 1165 N N . ALA A 1 158 ? 20.84700 30.53800 56.93600 1.000 21.67000 158 ALA A N 1
ATOM 1166 C CA . ALA A 1 158 ? 19.84400 30.27600 57.96100 1.000 24.28000 158 ALA A CA 1
ATOM 1167 C C . ALA A 1 158 ? 20.45800 30.38800 59.34900 1.000 26.21000 158 ALA A C 1
ATOM 1168 O O . ALA A 1 158 ? 21.61500 30.02000 59.55600 1.000 21.55000 158 ALA A O 1
ATOM 1170 N N . THR A 1 159 ? 19.69900 30.94700 60.29400 1.000 21.78000 159 THR A N 1
ATOM 1171 C CA . THR A 1 159 ? 20.17000 31.07600 61.66800 1.000 27.62000 159 THR A CA 1
ATOM 1172 C C . THR A 1 159 ? 19.15800 30.44200 62.61800 1.000 25.03000 159 THR A C 1
ATOM 1173 O O . THR A 1 159 ? 17.98900 30.24600 62.27400 1.000 21.98000 159 THR A O 1
ATOM 1177 N N . GLU A 1 160 ? 19.60100 30.16700 63.84700 1.000 25.16000 160 GLU A N 1
ATOM 1178 C CA . GLU A 1 160 ? 18.75900 29.41000 64.78200 1.000 28.83000 160 GLU A CA 1
ATOM 1179 C C . GLU A 1 160 ? 17.49500 30.16300 65.20000 1.000 27.17000 160 GLU A C 1
ATOM 1180 O O . GLU A 1 160 ? 16.52300 29.52700 65.62300 1.000 24.23000 160 GLU A O 1
ATOM 1186 N N . ASP A 1 161 ? 17.46200 31.49100 65.07300 1.000 27.12000 161 ASP A N 1
ATOM 1187 C CA . ASP A 1 161 ? 16.25200 32.22400 65.42500 1.000 27.67000 161 ASP A CA 1
ATOM 1188 C C . ASP A 1 161 ? 15.14300 32.07800 64.38500 1.000 27.71000 161 ASP A C 1
ATOM 1189 O O . ASP A 1 161 ? 13.98800 32.39300 64.69300 1.000 26.66000 161 ASP A O 1
ATOM 1194 N N . MET A 1 162 ? 15.45200 31.58500 63.18400 1.000 23.05000 162 MET A N 1
ATOM 1195 C CA . MET A 1 162 ? 14.46200 31.49400 62.11100 1.000 23.70000 162 MET A CA 1
ATOM 1196 C C . MET A 1 162 ? 13.45300 30.37900 62.37300 1.000 21.38000 162 MET A C 1
ATOM 1197 O O . MET A 1 162 ? 13.71300 29.42800 63.10900 1.000 25.76000 162 MET A O 1
ATOM 1202 N N . VAL A 1 163 ? 12.28100 30.50400 61.74200 1.000 19.70000 163 VAL A N 1
ATOM 1203 C CA . VAL A 1 163 ? 11.21500 29.50900 61.82600 1.000 19.00000 163 VAL A CA 1
ATOM 1204 C C . VAL A 1 163 ? 10.57800 29.31900 60.45200 1.000 19.90000 163 VAL A C 1
ATOM 1205 O O . VAL A 1 163 ? 10.73700 30.14600 59.55500 1.000 23.01000 163 VAL A O 1
ATOM 1209 N N . ALA A 1 164 ? 9.83800 28.21800 60.29200 1.000 21.07000 164 ALA A N 1
ATOM 1210 C CA . ALA A 1 164 ? 8.98700 28.06400 59.11900 1.000 20.00000 164 ALA A CA 1
ATOM 1211 C C . ALA A 1 164 ? 7.81500 29.03100 59.21500 1.000 28.54000 164 ALA A C 1
ATOM 1212 O O . ALA A 1 164 ? 7.10200 29.06800 60.22600 1.000 28.18000 164 ALA A O 1
ATOM 1214 N N . LYS A 1 165 ? 7.63000 29.84100 58.18000 1.000 23.21000 165 LYS A N 1
ATOM 1215 C CA . LYS A 1 165 ? 6.52600 30.78700 58.12900 1.000 22.99000 165 LYS A CA 1
ATOM 1216 C C . LYS A 1 165 ? 5.40800 30.18500 57.28400 1.000 30.06000 165 LYS A C 1
ATOM 1217 O O . LYS A 1 165 ? 5.66300 29.64800 56.19900 1.000 25.55000 165 LYS A O 1
ATOM 1223 N N . ARG A 1 166 ? 4.17800 30.26400 57.78900 1.000 25.32000 166 ARG A N 1
ATOM 1224 C CA . ARG A 1 166 ? 3.02600 29.61100 57.19100 1.000 28.07000 166 ARG A CA 1
ATOM 1225 C C . ARG A 1 166 ? 1.98700 30.65200 56.78300 1.000 29.77000 166 ARG A C 1
ATOM 1226 O O . ARG A 1 166 ? 1.95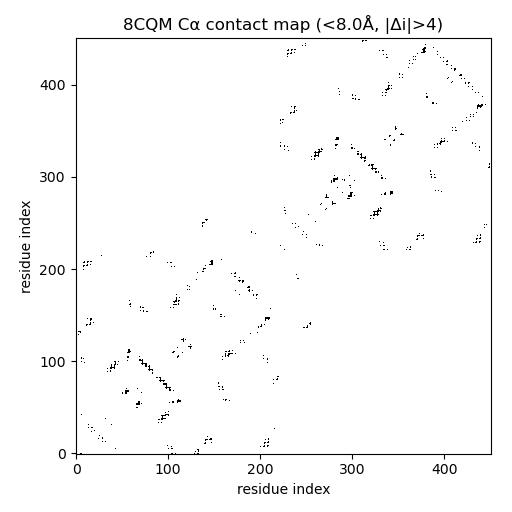700 31.76700 57.31400 1.000 28.47000 166 ARG A O 1
ATOM 1234 N N . PHE A 1 167 ? 1.13400 30.29600 55.81900 1.000 27.88000 167 PHE A N 1
ATOM 1235 C CA . PHE A 1 167 ? -0.00200 31.13900 55.47500 1.000 26.32000 167 PHE A CA 1
ATOM 1236 C C . PHE A 1 167 ? -1.28400 30.36600 55.75600 1.000 28.29000 167 PHE A C 1
ATOM 1237 O O . PHE A 1 167 ? -1.28100 29.13600 55.83700 1.000 28.98000 167 PHE A O 1
ATOM 1245 N N . SER A 1 168 ? -2.38100 31.10000 55.94100 1.000 33.62000 168 SER A N 1
ATOM 1246 C CA . SER A 1 168 ? -3.64900 30.50800 56.38100 1.000 33.30000 168 SER A CA 1
ATOM 1247 C C . SER A 1 168 ? -4.48400 30.18700 55.15000 1.000 37.02000 168 SER A C 1
ATOM 1248 O O . SER A 1 168 ? -5.37800 30.94000 54.75300 1.000 41.44000 168 SER A O 1
ATOM 1251 N N . SER A 1 169 ? -4.16700 29.06100 54.52400 1.000 30.54000 169 SER A N 1
ATOM 1252 C CA . SER A 1 169 ? -4.92400 28.62500 53.35900 1.000 29.76000 169 SER A CA 1
ATOM 1253 C C . SER A 1 169 ? -4.55300 27.18800 53.04600 1.000 28.85000 169 SER A C 1
ATOM 1254 O O . SER A 1 169 ? -3.39300 26.80400 53.19000 1.000 24.21000 169 SER A O 1
ATOM 1257 N N . ASP A 1 170 ? -5.53600 26.42600 52.55400 1.000 24.66000 170 ASP A N 1
ATOM 1258 C CA . ASP A 1 170 ? -5.32000 25.08600 52.03300 1.000 29.34000 170 ASP A CA 1
ATOM 1259 C C . ASP A 1 170 ? -5.01500 25.08300 50.54900 1.000 25.50000 170 ASP A C 1
ATOM 1260 O O . ASP A 1 170 ? -4.88600 24.00900 49.96100 1.000 26.33000 170 ASP A O 1
ATOM 1265 N N . ASP A 1 171 ? -4.89900 26.25000 49.93200 1.000 23.50000 171 ASP A N 1
ATOM 1266 C CA . ASP A 1 171 ? -4.74300 26.36600 48.48800 1.000 25.69000 171 ASP A CA 1
ATOM 1267 C C . ASP A 1 171 ? -3.38000 26.98700 48.20700 1.000 21.76000 171 ASP A C 1
ATOM 1268 O O . ASP A 1 171 ? -3.12400 28.12100 48.62100 1.000 22.02000 171 ASP A O 1
ATOM 1273 N N . VAL A 1 172 ? -2.51500 26.25100 47.50000 1.000 21.93000 172 VAL A N 1
ATOM 1274 C CA . VAL A 1 172 ? -1.15800 26.74500 47.25600 1.000 22.47000 172 VAL A CA 1
ATOM 1275 C C . VAL A 1 172 ? -1.17100 28.05400 46.45600 1.000 24.08000 172 VAL A C 1
ATOM 1276 O O . VAL A 1 172 ? -0.22200 28.84000 46.54500 1.000 15.76000 172 VAL A O 1
ATOM 1280 N N . LYS A 1 173 ? -2.21900 28.29500 45.64600 1.000 20.39000 173 LYS A N 1
ATOM 1281 C CA . LYS A 1 173 ? -2.35500 29.57800 44.94900 1.000 21.25000 173 LYS A CA 1
ATOM 1282 C C . LYS A 1 173 ? -2.22600 30.74900 45.91500 1.000 18.68000 173 LYS A C 1
ATOM 1283 O O . LYS A 1 173 ? -1.63700 31.78000 45.58000 1.000 21.48000 173 LYS A O 1
ATOM 1289 N N . ASP A 1 174 ? -2.80700 30.61900 47.10700 1.000 18.50000 174 ASP A N 1
ATOM 1290 C CA . ASP A 1 174 ? -2.76900 31.69800 48.08700 1.000 21.03000 174 ASP A CA 1
ATOM 1291 C C . ASP A 1 174 ? -1.38600 31.84800 48.71000 1.000 20.86000 174 ASP A C 1
ATOM 1292 O O . ASP A 1 174 ? -0.99000 32.96200 49.07300 1.000 19.03000 174 ASP A O 1
ATOM 1297 N N . TRP A 1 175 ? -0.66600 30.73700 48.87600 1.000 18.56000 175 TRP A N 1
ATOM 1298 C CA . TRP A 1 175 ? 0.72100 30.79900 49.31600 1.000 19.53000 175 TRP A CA 1
ATOM 1299 C C . TRP A 1 175 ? 1.58400 31.53000 48.29900 1.000 18.44000 175 TRP A C 1
ATOM 1300 O O . TRP A 1 175 ? 2.43400 32.34700 48.66800 1.000 16.99000 175 TRP A O 1
ATOM 1311 N N . LEU A 1 176 ? 1.38400 31.24200 47.00800 1.000 18.22000 176 LEU A N 1
ATOM 1312 C CA . LEU A 1 176 ? 2.12500 31.95400 45.97200 1.000 15.87000 176 LEU A CA 1
ATOM 1313 C C . LEU A 1 176 ? 1.77800 33.43600 45.97900 1.000 17.73000 176 LEU A C 1
ATOM 1314 O O . LEU A 1 176 ? 2.67800 34.28900 45.92800 1.000 17.10000 176 LEU A O 1
ATOM 1319 N N . TYR A 1 177 ? 0.48200 33.75700 46.08600 1.000 17.76000 177 TYR A N 1
ATOM 1320 C CA . TYR A 1 177 ? 0.03900 35.14600 46.18200 1.000 16.61000 177 TYR A CA 1
ATOM 1321 C C . TYR A 1 177 ? 0.68900 35.85800 47.36200 1.000 16.10000 177 TYR A C 1
ATOM 1322 O O . TYR A 1 177 ? 1.18600 36.98600 47.22300 1.000 18.04000 177 TYR A O 1
ATOM 1331 N N . GLU A 1 178 ? 0.69000 35.22300 48.53900 1.000 16.10000 178 GLU A N 1
ATOM 1332 C CA . GLU A 1 178 ? 1.21100 35.87900 49.73800 1.000 18.16000 178 GLU A CA 1
ATOM 1333 C C . GLU A 1 178 ? 2.72300 36.07400 49.65700 1.000 19.93000 178 GLU A C 1
ATOM 1334 O O . GLU A 1 178 ? 3.24600 37.10300 50.09800 1.000 15.82000 178 GLU A O 1
ATOM 1340 N N . ASN A 1 179 ? 3.43600 35.09800 49.09000 1.000 17.77000 179 ASN A N 1
ATOM 1341 C CA . ASN A 1 179 ? 4.87900 35.23800 48.91500 1.000 18.30000 179 ASN A CA 1
ATOM 1342 C C . ASN A 1 179 ? 5.19000 36.39300 47.96600 1.000 18.92000 179 ASN A C 1
ATOM 1343 O O . ASN A 1 179 ? 6.10100 37.18700 48.22200 1.000 16.85000 179 ASN A O 1
ATOM 1348 N N . ALA A 1 180 ? 4.40400 36.53000 46.89000 1.000 16.79000 180 ALA A N 1
ATOM 1349 C CA . ALA A 1 180 ? 4.62700 37.61000 45.93000 1.000 19.40000 180 ALA A CA 1
ATOM 1350 C C . ALA A 1 180 ? 4.31800 38.97500 46.53900 1.000 19.67000 180 ALA A C 1
ATOM 1351 O O . ALA A 1 180 ? 5.02600 39.95300 46.25800 1.000 19.48000 180 ALA A O 1
ATOM 1353 N N . LYS A 1 181 ? 3.25900 39.06200 47.35600 1.000 17.76000 181 LYS A N 1
ATOM 1354 C CA . LYS A 1 181 ? 2.91700 40.32800 48.00800 1.000 21.88000 181 LYS A CA 1
ATOM 1355 C C . LYS A 1 181 ? 4.04300 40.79300 48.92700 1.000 21.15000 181 LYS A C 1
ATOM 1356 O O . LYS A 1 181 ? 4.38800 41.97700 48.94500 1.000 17.16000 181 LYS A O 1
ATOM 1362 N N . ARG A 1 182 ? 4.63000 39.87100 49.68600 1.000 18.24000 182 ARG A N 1
ATOM 1363 C CA . ARG A 1 182 ? 5.74500 40.21800 50.56300 1.000 18.92000 182 ARG A CA 1
ATOM 1364 C C . ARG A 1 182 ? 6.93300 40.72100 49.76200 1.000 18.45000 182 ARG A C 1
ATOM 1365 O O . ARG A 1 182 ? 7.60600 41.67200 50.16700 1.000 22.01000 182 ARG A O 1
ATOM 1373 N N . ALA A 1 183 ? 7.21700 40.07500 48.63200 1.000 19.33000 183 ALA A N 1
ATOM 1374 C CA . ALA A 1 183 ? 8.31200 40.50600 47.78000 1.000 18.08000 183 ALA A CA 1
ATOM 1375 C C . ALA A 1 183 ? 8.01700 41.86900 47.18500 1.000 22.85000 183 ALA A C 1
ATOM 1376 O O . ALA A 1 183 ? 8.87000 42.77300 47.21100 1.000 18.66000 183 ALA A O 1
ATOM 1378 N N . LYS A 1 184 ? 6.78900 42.05000 46.68900 1.000 18.81000 184 LYS A N 1
ATOM 1379 C CA . LYS A 1 184 ? 6.45000 43.29800 46.02800 1.000 19.58000 184 LYS A CA 1
ATOM 1380 C C . LYS A 1 184 ? 6.56800 44.48000 46.97900 1.000 20.38000 184 LYS A C 1
ATOM 1381 O O . LYS A 1 184 ? 6.96100 45.58000 46.55800 1.000 21.47000 184 LYS A O 1
ATOM 1387 N N . ALA A 1 185 ? 6.26500 44.27500 48.26100 1.000 21.23000 185 ALA A N 1
ATOM 1388 C CA . ALA A 1 185 ? 6.42200 45.36100 49.21700 1.000 21.88000 185 ALA A CA 1
ATOM 1389 C C . ALA A 1 185 ? 7.86500 45.83000 49.29700 1.000 22.44000 185 ALA A C 1
ATOM 1390 O O . ALA A 1 185 ? 8.10800 46.96800 49.70800 1.000 23.01000 185 ALA A O 1
ATOM 1392 N N . ASP A 1 186 ? 8.83000 44.97500 48.94600 1.000 22.68000 186 ASP A N 1
ATOM 1393 C CA . ASP A 1 186 ? 10.23700 45.34800 48.99400 1.000 20.90000 186 ASP A CA 1
ATOM 1394 C C . ASP A 1 186 ? 10.75400 45.87200 47.66200 1.000 20.19000 186 ASP A C 1
ATOM 1395 O O . ASP A 1 186 ? 11.91900 46.27300 47.58200 1.000 21.95000 186 ASP A O 1
ATOM 1400 N N . TYR A 1 187 ? 9.92600 45.87900 46.62200 1.000 18.85000 187 TYR A N 1
ATOM 1401 C CA . TYR A 1 187 ? 10.38000 46.36100 45.32300 1.000 19.19000 187 TYR A CA 1
ATOM 1402 C C . TYR A 1 187 ? 10.96200 47.77300 45.38100 1.000 21.09000 187 TYR A C 1
ATOM 1403 O O . TYR A 1 187 ? 12.02800 47.99000 44.77400 1.000 20.10000 187 TYR A O 1
ATOM 1412 N N . PRO A 1 188 ? 10.35400 48.74900 46.07100 1.000 24.66000 188 PRO A N 1
ATOM 1413 C CA . PRO A 1 188 ? 10.94400 50.10400 46.09400 1.000 23.37000 188 PRO A CA 1
ATOM 1414 C C . PRO A 1 188 ? 12.31300 50.17000 46.73600 1.000 24.63000 188 PRO A C 1
ATOM 1415 O O . PRO A 1 188 ? 13.01900 51.16200 46.53900 1.000 23.50000 188 PRO A O 1
ATOM 1419 N N . LYS A 1 189 ? 12.69200 49.16800 47.53100 1.000 22.51000 189 LYS A N 1
ATOM 1420 C CA . LYS A 1 189 ? 14.01600 49.13500 48.11800 1.000 20.38000 189 LYS A CA 1
ATOM 1421 C C . LYS A 1 189 ? 15.07500 48.67300 47.12100 1.000 22.54000 189 LYS A C 1
ATOM 1422 O O . LYS A 1 189 ? 16.27200 48.88000 47.36000 1.000 21.22000 189 LYS A O 1
ATOM 1428 N N . ILE A 1 190 ? 14.66100 48.07600 46.00500 1.000 20.14000 190 ILE A N 1
ATOM 1429 C CA . ILE A 1 190 ? 15.57000 47.49300 45.02500 1.000 18.14000 190 ILE A CA 1
ATOM 1430 C C . ILE A 1 190 ? 15.60800 48.32600 43.75400 1.000 22.32000 190 ILE A C 1
ATOM 1431 O O . ILE A 1 190 ? 16.67900 48.57900 43.19400 1.000 21.24000 190 ILE A O 1
ATOM 1436 N N . VAL A 1 191 ? 14.43400 48.73300 43.26600 1.000 20.11000 191 VAL A N 1
ATOM 1437 C CA . VAL A 1 191 ? 14.28700 49.53700 42.05800 1.000 19.82000 191 VAL A CA 1
ATOM 1438 C C . VAL A 1 191 ? 13.69800 50.88600 42.47300 1.000 22.27000 191 VAL A C 1
ATOM 1439 O O . VAL A 1 191 ? 12.52900 50.96600 42.87600 1.000 22.47000 191 VAL A O 1
ATOM 1443 N N . ASN A 1 192 ? 14.51400 51.93400 42.41100 1.000 22.03000 192 ASN A N 1
ATOM 1444 C CA . ASN A 1 192 ? 14.07700 53.29800 42.70100 1.000 22.94000 192 ASN A CA 1
ATOM 1445 C C . ASN A 1 192 ? 14.98000 54.25600 41.92800 1.000 26.00000 192 ASN A C 1
ATOM 1446 O O . ASN A 1 192 ? 15.91100 53.83100 41.23800 1.000 25.06000 192 ASN A O 1
ATOM 1451 N N . ALA A 1 193 ? 14.66600 55.55600 42.01200 1.000 23.72000 193 ALA A N 1
ATOM 1452 C CA . ALA A 1 193 ? 15.44300 56.56000 41.28900 1.000 26.87000 193 ALA A CA 1
ATOM 1453 C C . ALA A 1 193 ? 16.92700 56.45800 41.60700 1.000 25.18000 193 ALA A C 1
ATOM 1454 O O . ALA A 1 193 ? 17.77500 56.55800 40.71000 1.000 24.37000 193 ALA A O 1
ATOM 1456 N N . LYS A 1 194 ? 17.25900 56.25400 42.88100 1.000 21.78000 194 LYS A N 1
ATOM 1457 C CA . LYS A 1 194 ? 18.66000 56.20500 43.28800 1.000 23.97000 194 LYS A CA 1
ATOM 1458 C C . LYS A 1 194 ? 19.37300 54.98900 42.70300 1.000 25.79000 194 LYS A C 1
ATOM 1459 O O . LYS A 1 194 ? 20.46900 55.11000 42.13900 1.000 23.10000 194 LYS A O 1
ATOM 1465 N N . THR A 1 195 ? 18.79600 53.79200 42.86300 1.000 22.82000 195 THR A N 1
ATOM 1466 C CA . THR A 1 195 ? 19.50200 52.61600 42.36200 1.000 20.45000 195 THR A CA 1
ATOM 1467 C C . THR A 1 195 ? 19.59000 52.63700 40.84100 1.000 21.92000 195 THR A C 1
ATOM 1468 O O . THR A 1 195 ? 20.59700 52.20400 40.26800 1.000 21.95000 195 THR A O 1
ATOM 1472 N N . LYS A 1 196 ? 18.53700 53.09800 40.16800 1.000 24.01000 196 LYS A N 1
ATOM 1473 C CA . LYS A 1 196 ? 18.57900 53.12400 38.71200 1.000 25.64000 196 LYS A CA 1
ATOM 1474 C C . LYS A 1 196 ? 19.62200 54.11700 38.20900 1.000 23.57000 196 LYS A C 1
ATOM 1475 O O . LYS A 1 196 ? 20.31300 53.84500 37.22400 1.000 22.09000 196 LYS A O 1
ATOM 1481 N N . LYS A 1 197 ? 19.74200 55.27000 38.86800 1.000 23.00000 197 LYS A N 1
ATOM 1482 C CA . LYS A 1 197 ? 20.75000 56.24900 38.47800 1.000 28.96000 197 LYS A CA 1
ATOM 1483 C C . LYS A 1 197 ? 22.14800 55.71500 38.74800 1.000 29.61000 197 LYS A C 1
ATOM 1484 O O . LYS A 1 197 ? 23.06400 55.91300 37.94300 1.000 26.31000 197 LYS A O 1
ATOM 1490 N N . SER A 1 198 ? 22.31600 55.02000 39.87700 1.000 27.66000 198 SER A N 1
ATOM 1491 C CA . SER A 1 198 ? 23.59800 54.41300 40.20700 1.000 25.14000 198 SER A CA 1
ATOM 1492 C C . SER A 1 198 ? 24.01200 53.41100 39.13900 1.000 22.72000 198 SER A C 1
ATOM 1493 O O . SER A 1 198 ? 25.14100 53.45400 38.64000 1.000 22.34000 198 SER A O 1
ATOM 1496 N N . TYR A 1 199 ? 23.09000 52.52500 38.74800 1.000 22.62000 199 TYR A N 1
ATOM 1497 C CA . TYR A 1 199 ? 23.38900 51.52700 37.72400 1.000 22.69000 199 TYR A CA 1
ATOM 1498 C C . TYR A 1 199 ? 23.69900 52.17800 36.37600 1.000 23.51000 199 TYR A C 1
ATOM 1499 O O . TYR A 1 199 ? 24.58300 51.71700 35.64700 1.000 27.37000 199 TYR A O 1
ATOM 1508 N N . LEU A 1 200 ? 23.00400 53.26500 36.03900 1.000 26.64000 200 LEU A N 1
ATOM 1509 C CA . LEU A 1 200 ? 23.24300 53.91200 34.75200 1.000 28.57000 200 LEU A CA 1
ATOM 1510 C C . LEU A 1 200 ? 24.57400 54.65600 34.73500 1.000 30.52000 200 LEU A C 1
ATOM 1511 O O . LEU A 1 200 ? 25.31500 54.58800 33.74500 1.000 34.30000 200 LEU A O 1
ATOM 1516 N N . VAL A 1 201 ? 24.89900 55.38400 35.80800 1.000 29.84000 201 VAL A N 1
ATOM 1517 C CA . VAL A 1 201 ? 26.15600 56.13100 35.79600 1.000 30.48000 201 VAL A CA 1
ATOM 1518 C C . VAL A 1 201 ? 27.34400 55.18000 35.90200 1.000 32.19000 201 VAL A C 1
ATOM 1519 O O . VAL A 1 201 ? 28.48100 55.56000 35.58300 1.000 28.93000 201 VAL A O 1
ATOM 1523 N N . GLY A 1 202 ? 27.11700 53.94600 36.34500 1.000 29.39000 202 GLY A N 1
ATOM 1524 C CA . GLY A 1 202 ? 28.16000 52.94600 36.35000 1.000 25.38000 202 GLY A CA 1
ATOM 1525 C C . GLY A 1 202 ? 28.96900 52.81500 37.62200 1.000 31.13000 202 GLY A C 1
ATOM 1526 O O . GLY A 1 202 ? 30.02400 52.17400 37.59400 1.000 34.48000 202 GLY A O 1
ATOM 1527 N N . ASN A 1 203 ? 28.53000 53.40200 38.72600 1.000 28.46000 203 ASN A N 1
ATOM 1528 C CA . ASN A 1 203 ? 29.21100 53.21200 39.99800 1.000 31.41000 203 ASN A CA 1
ATOM 1529 C C . ASN A 1 203 ? 28.53200 52.06400 40.74900 1.000 31.48000 203 ASN A C 1
ATOM 1530 O O . ASN A 1 203 ? 27.53200 51.49600 40.30600 1.000 32.10000 203 ASN A O 1
ATOM 1535 N N . SER A 1 204 ? 29.07100 51.70300 41.90200 1.000 34.32000 204 SER A N 1
ATOM 1536 C CA . SER A 1 204 ? 28.55900 50.53800 42.60700 1.000 31.11000 204 SER A CA 1
ATOM 1537 C C . SER A 1 204 ? 27.62000 50.90400 43.74800 1.000 28.09000 204 SER A C 1
ATOM 1538 O O . SER A 1 204 ? 27.33800 50.05400 44.59800 1.000 30.01000 204 SER A O 1
ATOM 1541 N N . GLU A 1 205 ? 27.10800 52.13900 43.77000 1.000 27.17000 205 GLU A N 1
ATOM 1542 C CA . GLU A 1 205 ? 26.29400 52.57000 44.90000 1.000 29.34000 205 GLU A CA 1
ATOM 1543 C C . GLU A 1 205 ? 25.03900 51.71700 45.05500 1.000 25.39000 205 GLU A C 1
ATOM 1544 O O . GLU A 1 205 ? 24.59300 51.48800 46.18200 1.000 27.53000 205 GLU A O 1
ATOM 1550 N N . TRP A 1 206 ? 24.46600 51.22600 43.95200 1.000 22.48000 206 TRP A N 1
ATOM 1551 C CA . TRP A 1 206 ? 23.26800 50.40400 44.07000 1.000 24.25000 206 TRP A CA 1
ATOM 1552 C C . TRP A 1 206 ? 23.53300 49.13000 44.86400 1.000 23.14000 206 TRP A C 1
ATOM 1553 O O . TRP A 1 206 ? 22.63900 48.64000 45.56600 1.000 23.73000 206 TRP A O 1
ATOM 1564 N N . LYS A 1 207 ? 24.75800 48.59900 44.79700 1.000 21.62000 207 LYS A N 1
ATOM 1565 C CA . LYS A 1 207 ? 25.07600 47.41700 45.58300 1.000 22.13000 207 LYS A CA 1
ATOM 1566 C C . LYS A 1 207 ? 25.02800 47.72600 47.07100 1.000 25.67000 207 LYS A C 1
ATOM 1567 O O . LYS A 1 207 ? 24.47300 46.94800 47.85800 1.000 25.13000 207 LYS A O 1
ATOM 1573 N N . LYS A 1 208 ? 25.56100 48.87500 47.47200 1.000 25.94000 208 LYS A N 1
ATOM 1574 C CA . LYS A 1 208 ? 25.53900 49.24100 48.88500 1.000 26.95000 208 LYS A CA 1
ATOM 1575 C C . LYS A 1 208 ? 24.11700 49.51800 49.35300 1.000 28.00000 208 LYS A C 1
ATOM 1576 O O . LYS A 1 208 ? 23.73600 49.13200 50.46100 1.000 30.95000 208 LYS A O 1
ATOM 1582 N N . ASP A 1 209 ? 23.31000 50.15200 48.50300 1.000 22.90000 209 ASP A N 1
ATOM 1583 C CA . ASP A 1 209 ? 21.94400 50.47300 48.86900 1.000 25.21000 209 ASP A CA 1
ATOM 1584 C C . ASP A 1 209 ? 21.05700 49.23700 48.94500 1.000 25.48000 209 ASP A C 1
ATOM 1585 O O . ASP A 1 209 ? 20.04800 49.26300 49.64900 1.000 23.78000 209 ASP A O 1
ATOM 1590 N N . THR A 1 210 ? 21.35700 48.17400 48.19500 1.000 24.70000 210 THR A N 1
ATOM 1591 C CA . THR A 1 210 ? 20.42400 47.04700 48.16800 1.000 21.41000 210 THR A CA 1
ATOM 1592 C C . THR A 1 210 ? 20.84800 45.87000 49.03700 1.000 21.65000 210 THR A C 1
ATOM 1593 O O . THR A 1 210 ? 20.05300 44.94200 49.20800 1.000 17.85000 210 THR A O 1
ATOM 1597 N N . VAL A 1 211 ? 22.06000 45.88200 49.59500 1.000 23.67000 211 VAL A N 1
ATOM 1598 C CA . VAL A 1 211 ? 22.56100 44.70300 50.30400 1.000 24.92000 211 VAL A CA 1
ATOM 1599 C C . VAL A 1 211 ? 21.68100 44.37600 51.51800 1.000 23.10000 211 VAL A C 1
ATOM 1600 O O . VAL A 1 211 ? 21.25800 43.22800 51.69800 1.000 24.07000 211 VAL A O 1
ATOM 1604 N N . GLU A 1 212 ? 21.34600 45.37400 52.34500 1.000 29.73000 212 GLU A N 1
ATOM 1605 C CA . GLU A 1 212 ? 20.53900 45.05400 53.52500 1.000 28.97000 212 GLU A CA 1
ATOM 1606 C C . GLU A 1 212 ? 19.10300 44.67000 53.17600 1.000 23.01000 212 GLU A C 1
ATOM 1607 O O . GLU A 1 212 ? 18.63500 43.63200 53.67300 1.000 24.34000 212 GLU A O 1
ATOM 1613 N N . PRO A 1 213 ? 18.37800 45.39000 52.30800 1.000 21.51000 213 PRO A N 1
ATOM 1614 C CA . PRO A 1 213 ? 17.06100 44.85900 51.88200 1.000 20.93000 213 PRO A CA 1
ATOM 1615 C C . PRO A 1 213 ? 17.15400 43.49100 51.22000 1.000 20.32000 213 PRO A C 1
ATOM 1616 O O . PRO A 1 213 ? 16.26700 42.65400 51.41700 1.000 20.39000 213 PRO A O 1
ATOM 1620 N N . THR A 1 214 ? 18.22200 43.22700 50.45300 1.000 21.40000 214 THR A N 1
ATOM 1621 C CA . THR A 1 214 ? 18.40200 41.89500 49.88400 1.000 19.45000 214 THR A CA 1
ATOM 1622 C C . THR A 1 214 ? 18.53100 40.85300 50.98500 1.000 19.28000 214 THR A C 1
ATOM 1623 O O . THR A 1 214 ? 17.93100 39.77400 50.90400 1.000 17.90000 214 THR A O 1
ATOM 1627 N N . GLY A 1 215 ? 19.29700 41.16300 52.03500 1.000 19.03000 215 GLY A N 1
ATOM 1628 C CA . GLY A 1 215 ? 19.48100 40.19000 53.09300 1.000 18.47000 215 GLY A CA 1
ATOM 1629 C C . GLY A 1 215 ? 18.18000 39.88000 53.79900 1.000 21.02000 215 GLY A C 1
ATOM 1630 O O . GLY A 1 215 ? 17.88700 38.71900 54.10400 1.000 19.57000 215 GLY A O 1
ATOM 1631 N N . ALA A 1 216 ? 17.37000 40.91500 54.03800 1.000 21.64000 216 ALA A N 1
ATOM 1632 C CA . ALA A 1 216 ? 16.05700 40.72200 54.64400 1.000 21.11000 216 ALA A CA 1
ATOM 1633 C C . ALA A 1 216 ? 15.13800 39.90600 53.73900 1.000 20.54000 216 ALA A C 1
ATOM 1634 O O . ALA A 1 216 ? 14.36900 39.06800 54.21800 1.000 19.63000 216 ALA A O 1
ATOM 1636 N N . ARG A 1 217 ? 15.18000 40.16000 52.42900 1.000 19.32000 217 ARG A N 1
ATOM 1637 C CA . ARG A 1 217 ? 14.34100 39.41400 51.50000 1.000 17.32000 217 ARG A CA 1
ATOM 1638 C C . ARG A 1 217 ? 14.73800 37.93600 51.48400 1.000 17.88000 217 ARG A C 1
ATOM 1639 O O . ARG A 1 217 ? 13.88100 37.04700 51.58100 1.000 15.24000 217 ARG A O 1
ATOM 1647 N N . LEU A 1 218 ? 16.04600 37.65900 51.41700 1.000 15.13000 218 LEU A N 1
ATOM 1648 C CA . LEU A 1 218 ? 16.52500 36.27300 51.43100 1.000 17.83000 218 LEU A CA 1
ATOM 1649 C C . LEU A 1 218 ? 16.16300 35.56200 52.72800 1.000 16.98000 218 LEU A C 1
ATOM 1650 O O . LEU A 1 218 ? 15.79900 34.38100 52.71500 1.000 20.77000 218 LEU A O 1
ATOM 1655 N N . ARG A 1 219 ? 16.27300 36.25300 53.85700 1.000 17.77000 219 ARG A N 1
ATOM 1656 C CA . ARG A 1 219 ? 15.90500 35.63200 55.12600 1.000 19.12000 219 ARG A CA 1
ATOM 1657 C C . ARG A 1 219 ? 14.40300 35.36300 55.20100 1.000 19.23000 219 ARG A C 1
ATOM 1658 O O . ARG A 1 219 ? 13.97300 34.31300 55.69600 1.000 18.42000 219 ARG A O 1
ATOM 1666 N N . ASP A 1 220 ? 13.58000 36.27200 54.68100 1.000 19.08000 220 ASP A N 1
ATOM 1667 C CA . ASP A 1 220 ? 12.15000 35.98200 54.67100 1.000 19.90000 220 ASP A CA 1
ATOM 1668 C C . ASP A 1 220 ? 11.83300 34.82500 53.72700 1.000 20.75000 220 ASP A C 1
ATOM 1669 O O . ASP A 1 220 ? 11.05200 33.93700 54.07200 1.000 18.61000 220 ASP A O 1
ATOM 1674 N N . SER A 1 221 ? 12.44900 34.81400 52.54200 1.000 18.06000 221 SER A N 1
ATOM 1675 C CA . SER A 1 221 ? 12.16900 33.77900 51.55200 1.000 17.72000 221 SER A CA 1
ATOM 1676 C C . SER A 1 221 ? 12.55900 32.38600 52.04600 1.000 18.61000 221 SER A C 1
ATOM 1677 O O . SER A 1 221 ? 11.82900 31.41900 51.80200 1.000 19.69000 221 SER A O 1
ATOM 1680 N N . GLN A 1 222 ? 13.71000 32.25700 52.73500 1.000 18.72000 222 GLN A N 1
ATOM 1681 C CA . GLN A 1 222 ? 14.08700 30.96100 53.31500 1.000 22.63000 222 GLN A CA 1
ATOM 1682 C C . GLN A 1 222 ? 12.99800 30.43800 54.22000 1.000 18.19000 222 GLN A C 1
ATOM 1683 O O . GLN A 1 222 ? 12.68300 29.24100 54.21800 1.000 16.72000 222 GLN A O 1
ATOM 1689 N N . GLN A 1 223 ? 12.46100 31.32800 55.05200 1.000 17.02000 223 GLN A N 1
ATOM 1690 C CA . GLN A 1 223 ? 11.48000 30.95300 56.05400 1.000 19.04000 223 GLN A CA 1
ATOM 1691 C C . GLN A 1 223 ? 10.13500 30.62000 55.43000 1.000 20.97000 223 GLN A C 1
ATOM 1692 O O . GLN A 1 223 ? 9.48700 29.66300 55.85600 1.000 18.39000 223 GLN A O 1
ATOM 1698 N N . THR A 1 224 ? 9.67100 31.41100 54.45100 1.000 19.96000 224 THR A N 1
ATOM 1699 C CA . THR A 1 224 ? 8.41800 31.04500 53.78800 1.000 18.56000 224 THR A CA 1
ATOM 1700 C C . THR A 1 224 ? 8.58000 29.77000 52.96000 1.000 19.94000 224 THR A C 1
ATOM 1701 O O . THR A 1 224 ? 7.61000 29.01800 52.78500 1.000 15.61000 224 THR A O 1
ATOM 1705 N N . LEU A 1 225 ? 9.79000 29.49400 52.46200 1.000 16.82000 225 LEU A N 1
ATOM 1706 C CA . LEU A 1 225 ? 9.99700 28.24300 51.73800 1.000 17.26000 225 LEU A CA 1
ATOM 1707 C C . LEU A 1 225 ? 9.96500 27.04800 52.69100 1.000 16.28000 225 LEU A C 1
ATOM 1708 O O . LEU A 1 225 ? 9.39300 26.00300 52.36800 1.000 18.22000 225 LEU A O 1
ATOM 1713 N N . ALA A 1 226 ? 10.53800 27.18300 53.88300 1.000 15.32000 226 ALA A N 1
ATOM 1714 C CA . ALA A 1 226 ? 10.41400 26.08800 54.83700 1.000 18.14000 226 ALA A CA 1
ATOM 1715 C C . ALA A 1 226 ? 8.94200 25.81400 55.14800 1.000 16.45000 226 ALA A C 1
ATOM 1716 O O . ALA A 1 226 ? 8.51600 24.65600 55.17500 1.000 16.79000 226 ALA A O 1
ATOM 1718 N N . GLY A 1 227 ? 8.13600 26.86600 55.32600 1.000 19.06000 227 GLY A N 1
ATOM 1719 C CA . GLY A 1 227 ? 6.70400 26.65700 55.53000 1.000 19.60000 227 GLY A CA 1
ATOM 1720 C C . GLY A 1 227 ? 6.03900 25.98800 54.34100 1.000 19.82000 227 GLY A C 1
ATOM 1721 O O . GLY A 1 227 ? 5.17400 25.12000 54.50200 1.000 17.19000 227 GLY A O 1
ATOM 1722 N N . PHE A 1 228 ? 6.45800 26.37200 53.12700 1.000 17.18000 228 PHE A N 1
ATOM 1723 C CA . PHE A 1 228 ? 5.93700 25.80400 51.88500 1.000 20.41000 228 PHE A CA 1
ATOM 1724 C C . PHE A 1 228 ? 6.22700 24.30500 51.79700 1.000 17.41000 228 PHE A C 1
ATOM 1725 O O . PHE A 1 228 ? 5.35700 23.52100 51.39100 1.000 18.05000 228 PHE A O 1
ATOM 1733 N N . LEU A 1 229 ? 7.44000 23.88600 52.20000 1.000 18.09000 229 LEU A N 1
ATOM 1734 C CA . LEU A 1 229 ? 7.80600 22.46900 52.19100 1.000 16.42000 229 LEU A CA 1
ATOM 1735 C C . LEU A 1 229 ? 7.01000 21.67400 53.22200 1.000 16.05000 229 LEU A C 1
ATOM 1736 O O . LEU A 1 229 ? 6.57900 20.54700 52.95100 1.000 21.10000 229 LEU A O 1
ATOM 1741 N N . GLU A 1 230 ? 6.85700 22.22900 54.42500 1.000 19.15000 230 GLU A N 1
ATOM 1742 C CA . GLU A 1 230 ? 6.02800 21.61500 55.46100 1.000 22.20000 230 GLU A CA 1
ATOM 1743 C C . GLU A 1 230 ? 4.58000 21.48400 55.00100 1.000 20.64000 230 GLU A C 1
ATOM 1744 O O . GLU A 1 230 ? 3.91900 20.46600 55.26500 1.000 20.92000 230 GLU A O 1
ATOM 1750 N N . PHE A 1 231 ? 4.08200 22.51300 54.30900 1.000 19.10000 231 PHE A N 1
ATOM 1751 C CA . PHE A 1 231 ? 2.73700 22.52600 53.73800 1.000 20.33000 231 PHE A CA 1
ATOM 1752 C C . PHE A 1 231 ? 2.57400 21.45800 52.66300 1.000 23.41000 231 PHE A C 1
ATOM 1753 O O . PHE A 1 231 ? 1.56900 20.73800 52.63300 1.000 21.55000 231 PHE A O 1
ATOM 1761 N N . TRP A 1 232 ? 3.55500 21.35200 51.76000 1.000 18.34000 232 TRP A N 1
ATOM 1762 C CA . TRP A 1 232 ? 3.56700 20.27500 50.77800 1.000 18.32000 232 TRP A CA 1
ATOM 1763 C C . TRP A 1 232 ? 3.52600 18.90500 51.45100 1.000 19.99000 232 TRP A C 1
ATOM 1764 O O . TRP A 1 232 ? 2.77800 18.01200 51.03800 1.000 23.62000 232 TRP A O 1
ATOM 1775 N N . SER A 1 233 ? 4.33200 18.72700 52.49100 1.000 20.61000 233 SER A N 1
ATOM 1776 C CA . SER A 1 233 ? 4.40600 17.43800 53.16200 1.000 22.29000 233 SER A CA 1
ATOM 1777 C C . SER A 1 233 ? 3.06200 17.05100 53.76600 1.000 25.53000 233 SER A C 1
ATOM 1778 O O . SER A 1 233 ? 2.62400 15.89900 53.64600 1.000 27.48000 233 SER A O 1
ATOM 1781 N N . LYS A 1 234 ? 2.39900 17.99600 54.43200 1.000 24.35000 234 LYS A N 1
ATOM 1782 C CA . LYS A 1 234 ? 1.06200 17.74400 54.96500 1.000 25.84000 234 LYS A CA 1
ATOM 1783 C C . LYS A 1 234 ? 0.09100 17.32700 53.86900 1.000 30.15000 234 LYS A C 1
ATOM 1784 O O . LYS A 1 234 ? -0.68800 16.38500 54.05000 1.000 31.50000 234 LYS A O 1
ATOM 1790 N N . LYS A 1 235 ? 0.12000 18.00700 52.72300 1.000 26.99000 235 LYS A N 1
ATOM 1791 C CA . LYS A 1 235 ? -0.75600 17.61000 51.62000 1.000 27.37000 235 LYS A CA 1
ATOM 1792 C C . LYS A 1 235 ? -0.46600 16.18600 51.15900 1.000 30.70000 235 LYS A C 1
ATOM 1793 O O . LYS A 1 235 ? -1.39600 15.43300 50.84900 1.000 32.13000 235 LYS A O 1
ATOM 1799 N N . THR A 1 236 ? 0.81600 15.79300 51.08300 1.000 27.15000 236 THR A N 1
ATOM 1800 C CA . THR A 1 236 ? 1.10900 14.44200 50.59600 1.000 28.79000 236 THR A CA 1
ATOM 1801 C C . THR A 1 236 ? 0.66600 13.36800 51.58400 1.000 35.00000 236 THR A C 1
ATOM 1802 O O . THR A 1 236 ? 0.39100 12.23300 51.17400 1.000 33.87000 236 THR A O 1
ATOM 1806 N N . ASN A 1 237 ? 0.62000 13.68300 52.87800 1.000 33.53000 237 ASN A N 1
ATOM 1807 C CA . ASN A 1 237 ? 0.32400 12.68000 53.89200 1.000 37.56000 237 ASN A CA 1
ATOM 1808 C C . ASN A 1 237 ? -1.11700 12.71000 54.40300 1.000 38.54000 237 ASN A C 1
ATOM 1809 O O . ASN A 1 237 ? -1.47600 11.87200 55.23200 1.000 40.07000 237 ASN A O 1
ATOM 1814 N N . GLU A 1 238 ? -1.94000 13.65600 53.95900 1.000 37.38000 238 GLU A N 1
ATOM 1815 C CA . GLU A 1 238 ? -3.28400 13.79900 54.51200 1.000 39.65000 238 GLU A CA 1
ATOM 1816 C C . GLU A 1 238 ? -4.20600 12.63300 54.17500 1.000 45.97000 238 GLU A C 1
ATOM 1817 O O . GLU A 1 238 ? -4.03100 11.96900 53.15900 1.000 43.32000 238 GLU A O 1
ATOM 1823 N N . TRP B 1 1 ? 25.23400 49.96600 83.22600 1.000 23.27000 1 TRP B N 1
ATOM 1824 C CA . TRP B 1 1 ? 23.92500 50.12200 82.61000 1.000 22.42000 1 TRP B CA 1
ATOM 1825 C C . TRP B 1 1 ? 22.92300 49.06100 83.10300 1.000 26.42000 1 TRP B C 1
ATOM 1826 O O . TRP B 1 1 ? 23.34400 47.94800 83.45300 1.000 27.47000 1 TRP B O 1
ATOM 1837 N N . ASP B 1 10 ? 14.47900 43.49000 84.87700 1.000 49.39000 10 ASP B N 1
ATOM 1838 C CA . ASP B 1 10 ? 14.68500 43.06700 83.50000 1.000 45.47000 10 ASP B CA 1
ATOM 1839 C C . ASP B 1 10 ? 15.22200 44.21400 82.62900 1.000 42.93000 10 ASP B C 1
ATOM 1840 O O . ASP B 1 10 ? 14.73600 44.46200 81.51100 1.000 43.07000 10 ASP B O 1
ATOM 1845 N N . VAL B 1 11 ? 16.24000 44.89900 83.14900 1.000 39.45000 11 VAL B N 1
ATOM 1846 C CA . VAL B 1 11 ? 16.96900 45.88200 82.36100 1.000 35.61000 11 VAL B CA 1
ATOM 1847 C C . VAL B 1 11 ? 17.74100 45.16500 81.26000 1.000 30.46000 11 VAL B C 1
ATOM 1848 O O . VAL B 1 11 ? 18.34300 44.11100 81.49300 1.000 31.06000 11 VAL B O 1
ATOM 1852 N N . ASN B 1 12 ? 17.69100 45.70800 80.03600 1.000 29.72000 12 ASN B N 1
ATOM 1853 C CA . ASN B 1 12 ? 18.34600 45.05600 78.90400 1.000 26.86000 12 ASN B CA 1
ATOM 1854 C C . ASN B 1 12 ? 19.20600 46.04600 78.12300 1.000 24.97000 12 ASN B C 1
ATOM 1855 O O . ASN B 1 12 ? 19.41500 45.88000 76.92300 1.000 19.18000 12 ASN B O 1
ATOM 1860 N N . THR B 1 13 ? 19.71000 47.08200 78.80300 1.000 22.97000 13 THR B N 1
ATOM 1861 C CA . THR B 1 13 ? 20.47800 48.13100 78.13900 1.000 21.02000 13 THR B CA 1
ATOM 1862 C C . THR B 1 13 ? 21.71400 47.57400 77.44300 1.000 18.51000 13 THR B C 1
ATOM 1863 O O . THR B 1 13 ? 22.07300 48.03200 76.35000 1.000 19.74000 13 THR B O 1
ATOM 1867 N N . HIS B 1 14 ? 22.38200 46.58800 78.05700 1.000 21.07000 14 HIS B N 1
ATOM 1868 C CA . HIS B 1 14 ? 23.61400 46.04000 77.48200 1.000 20.31000 14 HIS B CA 1
ATOM 1869 C C . HIS B 1 14 ? 23.36500 45.32500 76.15500 1.000 23.08000 14 HIS B C 1
ATOM 1870 O O . HIS B 1 14 ? 24.08800 45.54600 75.17100 1.000 19.64000 14 HIS B O 1
ATOM 1877 N N . TYR B 1 15 ? 22.37500 44.43000 76.11500 1.000 20.48000 15 TYR B N 1
ATOM 1878 C CA . TYR B 1 15 ? 22.03100 43.78600 74.85100 1.000 19.46000 15 TYR B CA 1
ATOM 1879 C C . TYR B 1 15 ? 21.56200 44.81200 73.83200 1.000 17.93000 15 TYR B C 1
ATOM 1880 O O . TYR B 1 15 ? 21.87200 44.69700 72.64100 1.000 19.23000 15 TYR B O 1
ATOM 1889 N N . TRP B 1 16 ? 20.78600 45.80200 74.28300 1.000 16.70000 16 TRP B N 1
ATOM 1890 C CA . TRP B 1 16 ? 20.31700 46.85900 73.39500 1.000 19.55000 16 TRP B CA 1
ATOM 1891 C C . TRP B 1 16 ? 21.48400 47.60100 72.75300 1.000 20.06000 16 TRP B C 1
ATOM 1892 O O . TRP B 1 16 ? 21.45500 47.89000 71.55100 1.000 19.45000 16 TRP B O 1
ATOM 1903 N N . LEU B 1 17 ? 22.53200 47.90100 73.53300 1.000 19.10000 17 LEU B N 1
ATOM 1904 C CA . LEU B 1 17 ? 23.70900 48.56200 72.95800 1.000 17.66000 17 LEU B CA 1
ATOM 1905 C C . LEU B 1 17 ? 24.34300 47.71400 71.86100 1.000 16.19000 17 LEU B C 1
ATOM 1906 O O . LEU B 1 17 ? 24.74300 48.23800 70.81300 1.000 19.52000 17 LEU B O 1
ATOM 1911 N N . PHE B 1 18 ? 24.45600 46.40200 72.09700 1.000 18.61000 18 PHE B N 1
ATOM 1912 C CA . PHE B 1 18 ? 24.95600 45.48300 71.08000 1.000 15.25000 18 PHE B CA 1
ATOM 1913 C C . PHE B 1 18 ? 24.08600 45.51900 69.82800 1.000 18.03000 18 PHE B C 1
ATOM 1914 O O . PHE B 1 18 ? 24.59800 45.53900 68.70500 1.000 18.22000 18 PHE B O 1
ATOM 1922 N N . LYS B 1 19 ? 22.76400 45.54500 69.99300 1.000 15.89000 19 LYS B N 1
ATOM 1923 C CA . LYS B 1 19 ? 21.91600 45.60000 68.80600 1.000 19.82000 19 LYS B CA 1
ATOM 1924 C C . LYS B 1 19 ? 22.08400 46.92300 68.06300 1.000 21.10000 19 LYS B C 1
ATOM 1925 O O . LYS B 1 19 ? 22.06700 46.94300 66.83100 1.000 23.86000 19 LYS B O 1
ATOM 1931 N N . GLN B 1 20 ? 22.25300 48.03500 68.79000 1.000 15.89000 20 GLN B N 1
ATOM 1932 C CA . GLN B 1 20 ? 22.42800 49.31800 68.12600 1.000 20.28000 20 GLN B CA 1
ATOM 1933 C C . GLN B 1 20 ? 23.75500 49.36000 67.37800 1.000 24.91000 20 GLN B C 1
ATOM 1934 O O . GLN B 1 20 ? 23.83600 49.90900 66.27200 1.000 23.31000 20 GLN B O 1
ATOM 1940 N N . ALA B 1 21 ? 24.80100 48.78700 67.97600 1.000 19.54000 21 ALA B N 1
ATOM 1941 C CA . ALA B 1 21 ? 26.09700 48.71600 67.31000 1.000 22.96000 21 ALA B CA 1
ATOM 1942 C C . ALA B 1 21 ? 26.00900 47.88600 66.03600 1.000 23.72000 21 ALA B C 1
ATOM 1943 O O . ALA B 1 21 ? 26.61900 48.22900 65.01900 1.000 22.56000 21 ALA B O 1
ATOM 1945 N N . GLU B 1 22 ? 25.24200 46.79200 66.06800 1.000 24.68000 22 GLU B N 1
ATOM 1946 C CA . GLU B 1 22 ? 25.04800 46.00200 64.85900 1.000 27.84000 22 GLU B CA 1
ATOM 1947 C C . GLU B 1 22 ? 24.40300 46.83000 63.75000 1.000 25.76000 22 GLU B C 1
ATOM 1948 O O . GLU B 1 22 ? 24.76800 46.69600 62.57900 1.000 30.25000 22 GLU B O 1
ATOM 1954 N N . LYS B 1 23 ? 23.43000 47.67200 64.09700 1.000 23.96000 23 LYS B N 1
ATOM 1955 C CA . LYS B 1 23 ? 22.81400 48.53900 63.09800 1.000 28.33000 23 LYS B CA 1
ATOM 1956 C C . LYS B 1 23 ? 23.83500 49.49500 62.49400 1.000 27.53000 23 LYS B C 1
ATOM 1957 O O . LYS B 1 23 ? 23.78000 49.79500 61.29900 1.000 28.37000 23 LYS B O 1
ATOM 1963 N N . ILE B 1 24 ? 24.75500 50.01300 63.30900 1.000 27.87000 24 ILE B N 1
ATOM 1964 C CA . ILE B 1 24 ? 25.76900 50.92900 62.78700 1.000 26.68000 24 ILE B CA 1
ATOM 1965 C C . ILE B 1 24 ? 26.66100 50.20800 61.78300 1.000 28.23000 24 ILE B C 1
ATOM 1966 O O . ILE B 1 24 ? 27.00200 50.75500 60.73100 1.000 34.56000 24 ILE B O 1
ATOM 1971 N N . LEU B 1 25 ? 27.04100 48.96400 62.07600 1.000 28.41000 25 LEU B N 1
ATOM 1972 C CA . LEU B 1 25 ? 27.85100 48.21400 61.11500 1.000 30.55000 25 LEU B CA 1
ATOM 1973 C C . LEU B 1 25 ? 27.07700 47.93300 59.82700 1.000 35.87000 25 LEU B C 1
ATOM 1974 O O . LEU B 1 25 ? 27.59600 48.15700 58.72300 1.000 38.24000 25 LEU B O 1
ATOM 1979 N N . ALA B 1 26 ? 25.81400 47.51500 59.95000 1.000 29.11000 26 ALA B N 1
ATOM 1980 C CA . ALA B 1 26 ? 25.02600 47.09600 58.79300 1.000 31.73000 26 ALA B CA 1
ATOM 1981 C C . ALA B 1 26 ? 24.70300 48.25600 57.85500 1.000 33.13000 26 ALA B C 1
ATOM 1982 O O . ALA B 1 26 ? 24.64700 48.05900 56.63700 1.000 38.49000 26 ALA B O 1
ATOM 1984 N N . LYS B 1 27 ? 24.48900 49.46600 58.38900 1.000 31.70000 27 LYS B N 1
ATOM 1985 C CA . LYS B 1 27 ? 24.01100 50.56600 57.55100 1.000 33.72000 27 LYS B CA 1
ATOM 1986 C C . LYS B 1 27 ? 25.07800 51.03900 56.56300 1.000 40.66000 27 LYS B C 1
ATOM 1987 O O . LYS B 1 27 ? 24.73600 51.58800 55.50800 1.000 48.57000 27 LYS B O 1
ATOM 1993 N N . ASP B 1 28 ? 26.35500 50.86000 56.89200 1.000 38.92000 28 ASP B N 1
ATOM 1994 C CA . ASP B 1 28 ? 27.50100 51.21200 56.03700 1.000 41.94000 28 ASP B CA 1
ATOM 1995 C C . ASP B 1 28 ? 28.32700 49.95700 55.76100 1.000 47.96000 28 ASP B C 1
ATOM 1996 O O . ASP B 1 28 ? 29.45900 49.84200 56.23100 1.000 42.42000 28 ASP B O 1
ATOM 2001 N N . VAL B 1 29 ? 27.75400 49.00600 55.02700 1.000 48.22000 29 VAL B N 1
ATOM 2002 C CA . VAL B 1 29 ? 28.41900 47.72100 54.85100 1.000 54.27000 29 VAL B CA 1
ATOM 2003 C C . VAL B 1 29 ? 29.66100 47.87300 53.97800 1.000 49.83000 29 VAL B C 1
ATOM 2004 O O . VAL B 1 29 ? 29.71700 48.70800 53.06300 1.000 52.04000 29 VAL B O 1
ATOM 2008 N N . ASN B 1 30 ? 30.63900 47.00700 54.27200 1.000 43.45000 30 ASN B N 1
ATOM 2009 C CA . ASN B 1 30 ? 31.89600 46.87200 53.50000 1.000 38.96000 30 ASN B CA 1
ATOM 2010 C C . ASN B 1 30 ? 32.23300 45.37200 53.55700 1.000 41.17000 30 ASN B C 1
ATOM 2011 O O . ASN B 1 30 ? 31.51900 44.64000 54.25900 1.000 38.50000 30 ASN B O 1
ATOM 2016 N N . HIS B 1 31 ? 33.30800 44.92500 52.91500 1.000 36.97000 31 HIS B N 1
ATOM 2017 C CA . HIS B 1 31 ? 33.61300 43.46700 52.84700 1.000 39.45000 31 HIS B CA 1
ATOM 2018 C C . HIS B 1 31 ? 33.77600 42.79900 54.22100 1.000 40.71000 31 HIS B C 1
ATOM 2019 O O . HIS B 1 31 ? 33.13600 41.77900 54.45400 1.000 32.97000 31 HIS B O 1
ATOM 2026 N N . MET B 1 32 ? 34.65700 43.33300 55.06500 1.000 41.29000 32 MET B N 1
ATOM 2027 C CA . MET B 1 32 ? 34.93300 42.65100 56.35100 1.000 38.73000 32 MET B CA 1
ATOM 2028 C C . MET B 1 32 ? 33.70100 42.78900 57.24600 1.000 41.75000 32 MET B C 1
ATOM 2029 O O . MET B 1 32 ? 33.39800 41.82700 57.96600 1.000 38.87000 32 MET B O 1
ATOM 2034 N N . ARG B 1 33 ? 32.97800 43.90700 57.15400 1.000 37.55000 33 ARG B N 1
ATOM 2035 C CA . ARG B 1 33 ? 31.84700 43.97400 58.06000 1.000 32.73000 33 ARG B CA 1
ATOM 2036 C C . ARG B 1 33 ? 30.76700 42.98300 57.66500 1.000 32.92000 33 ARG B C 1
ATOM 2037 O O . ARG B 1 33 ? 30.03900 42.49600 58.53400 1.000 29.40000 33 ARG B O 1
ATOM 2045 N N . ALA B 1 34 ? 30.67400 42.63900 56.37700 1.000 26.18000 34 ALA B N 1
ATOM 2046 C CA . ALA B 1 34 ? 29.63800 41.70600 55.95000 1.000 27.68000 34 ALA B CA 1
ATOM 2047 C C . ALA B 1 34 ? 29.88700 40.33200 56.56700 1.000 27.72000 34 ALA B C 1
ATOM 2048 O O . ALA B 1 34 ? 28.95600 39.68000 57.05400 1.000 25.34000 34 ALA B O 1
ATOM 2050 N N . ASN B 1 35 ? 31.15300 39.90300 56.59900 1.000 28.37000 35 ASN B N 1
ATOM 2051 C CA . ASN B 1 35 ? 31.49500 38.62000 57.20800 1.000 31.55000 35 ASN B CA 1
ATOM 2052 C C . ASN B 1 35 ? 31.23700 38.63100 58.70600 1.000 28.48000 35 ASN B C 1
ATOM 2053 O O . ASN B 1 35 ? 30.70600 37.66000 59.25300 1.000 28.79000 35 ASN B O 1
ATOM 2058 N N . LEU B 1 36 ? 31.61500 39.72400 59.38100 1.000 27.85000 36 LEU B N 1
ATOM 2059 C CA . LEU B 1 36 ? 31.37800 39.84000 60.81600 1.000 29.53000 36 LEU B CA 1
ATOM 2060 C C . LEU B 1 36 ? 29.88700 39.80600 61.12900 1.000 26.67000 36 LEU B C 1
ATOM 2061 O O . LEU B 1 36 ? 29.45600 39.09700 62.04100 1.000 23.87000 36 LEU B O 1
ATOM 2066 N N . MET B 1 37 ? 29.08700 40.56700 60.36800 1.000 27.08000 37 MET B N 1
ATOM 2067 C CA . MET B 1 37 ? 27.64300 40.62300 60.59400 1.000 27.32000 37 MET B CA 1
ATOM 2068 C C . MET B 1 37 ? 26.98300 39.26300 60.44300 1.000 25.83000 37 MET B C 1
ATOM 2069 O O . MET B 1 37 ? 26.07000 38.92400 61.20900 1.000 26.43000 37 MET B O 1
ATOM 2074 N N . ASN B 1 38 ? 27.41900 38.46900 59.46600 1.000 25.81000 38 ASN B N 1
ATOM 2075 C CA . ASN B 1 38 ? 26.83600 37.13600 59.32400 1.000 24.28000 38 ASN B CA 1
ATOM 2076 C C . ASN B 1 38 ? 27.11900 36.27800 60.55900 1.000 25.66000 38 ASN B C 1
ATOM 2077 O O . ASN B 1 38 ? 26.23000 35.56700 61.04100 1.000 27.94000 38 ASN B O 1
ATOM 2082 N N . GLU B 1 39 ? 28.33500 36.37000 61.11000 1.000 26.45000 39 GLU B N 1
ATOM 2083 C CA . GLU B 1 39 ? 28.69200 35.64500 62.33500 1.000 26.43000 39 GLU B CA 1
ATOM 2084 C C . GLU B 1 39 ? 27.88100 36.11300 63.54100 1.000 23.15000 39 GLU B C 1
ATOM 2085 O O . GLU B 1 39 ? 27.39100 35.29600 64.33500 1.000 24.80000 39 GLU B O 1
ATOM 2091 N N . LEU B 1 40 ? 27.79500 37.42900 63.73800 1.000 23.73000 40 LEU B N 1
ATOM 2092 C CA . LEU B 1 40 ? 27.05600 37.95700 64.87800 1.000 27.19000 40 LEU B CA 1
ATOM 2093 C C . LEU B 1 40 ? 25.59800 37.52400 64.83300 1.000 29.90000 40 LEU B C 1
ATOM 2094 O O . LEU B 1 40 ? 24.99300 37.24100 65.87200 1.000 31.37000 40 LEU B O 1
ATOM 2099 N N . LYS B 1 41 ? 25.02000 37.45400 63.63300 1.000 28.41000 41 LYS B N 1
ATOM 2100 C CA . LYS B 1 41 ? 23.64200 37.00200 63.50400 1.000 26.46000 41 LYS B CA 1
ATOM 2101 C C . LYS B 1 41 ? 23.53900 35.51300 63.82500 1.000 25.11000 41 LYS B C 1
ATOM 2102 O O . LYS B 1 41 ? 22.67000 35.09000 64.59800 1.000 25.12000 41 LYS B O 1
ATOM 2108 N N . LYS B 1 42 ? 24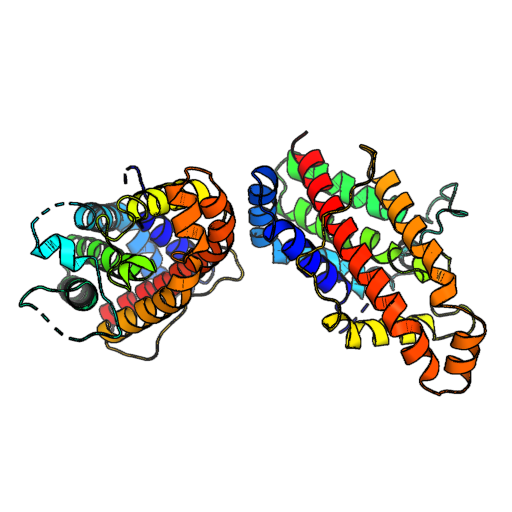.45600 34.71000 63.28000 1.000 21.85000 42 LYS B N 1
ATOM 2109 C CA . LYS B 1 42 ? 24.38400 33.26300 63.47400 1.000 26.52000 42 LYS B CA 1
ATOM 2110 C C . LYS B 1 42 ? 24.60500 32.88200 64.93900 1.000 28.45000 42 LYS B C 1
ATOM 2111 O O . LYS B 1 42 ? 23.96700 31.95100 65.45100 1.000 28.42000 42 LYS B O 1
ATOM 2117 N N . PHE B 1 43 ? 25.48900 33.60000 65.63500 1.000 25.46000 43 PHE B N 1
ATOM 2118 C CA . PHE B 1 43 ? 25.82500 33.31300 67.02500 1.000 22.72000 43 PHE B CA 1
ATOM 2119 C C . PHE B 1 43 ? 25.15100 34.27600 68.00600 1.000 23.16000 43 PHE B C 1
ATOM 2120 O O . PHE B 1 43 ? 25.65600 34.49800 69.11700 1.000 22.93000 43 PHE B O 1
ATOM 2128 N N . ASP B 1 44 ? 24.01200 34.85300 67.62300 1.000 22.72000 44 ASP B N 1
ATOM 2129 C CA . ASP B 1 44 ? 23.34400 35.80300 68.50700 1.000 21.15000 44 ASP B CA 1
ATOM 2130 C C . ASP B 1 44 ? 23.02900 35.19300 69.87000 1.000 24.00000 44 ASP B C 1
ATOM 2131 O O . ASP B 1 44 ? 23.19000 35.85100 70.90500 1.000 21.02000 44 ASP B O 1
ATOM 2136 N N . LYS B 1 45 ? 22.56200 33.94200 69.89100 1.000 21.71000 45 LYS B N 1
ATOM 2137 C CA . LYS B 1 45 ? 22.15500 33.33000 71.15400 1.000 29.71000 45 LYS B CA 1
ATOM 2138 C C . LYS B 1 45 ? 23.33700 33.15700 72.09500 1.000 23.53000 45 LYS B C 1
ATOM 2139 O O . LYS B 1 45 ? 23.21300 33.37600 73.30700 1.000 21.15000 45 LYS B O 1
ATOM 2145 N N . GLN B 1 46 ? 24.48500 32.74700 71.55000 1.000 23.18000 46 GLN B N 1
ATOM 2146 C CA . GLN B 1 46 ? 25.70000 32.61800 72.34300 1.000 24.23000 46 GLN B CA 1
ATOM 2147 C C . GLN B 1 46 ? 26.18700 33.96800 72.85500 1.000 27.07000 46 GLN B C 1
ATOM 2148 O O . GLN B 1 46 ? 26.61200 34.07400 74.01400 1.000 21.25000 46 GLN B O 1
ATOM 2154 N N . ILE B 1 47 ? 26.16600 35.00300 72.00200 1.000 21.69000 47 ILE B N 1
ATOM 2155 C CA . ILE B 1 47 ? 26.58000 36.33500 72.43600 1.000 18.75000 47 ILE B CA 1
ATOM 2156 C C . ILE B 1 47 ? 25.62400 36.86300 73.50400 1.000 20.82000 47 ILE B C 1
ATOM 2157 O O . ILE B 1 47 ? 26.04700 37.39500 74.53900 1.000 19.97000 47 ILE B O 1
ATOM 2162 N N . ALA B 1 48 ? 24.31600 36.71100 73.26500 1.000 18.42000 48 ALA B N 1
ATOM 2163 C CA . ALA B 1 48 ? 23.30100 37.18900 74.20100 1.000 22.64000 48 ALA B CA 1
ATOM 2164 C C . ALA B 1 48 ? 23.44000 36.52300 75.56500 1.000 19.88000 48 ALA B C 1
ATOM 2165 O O . ALA B 1 48 ? 23.24200 37.16500 76.60500 1.000 18.96000 48 ALA B O 1
ATOM 2167 N N . GLN B 1 49 ? 23.78000 35.23600 75.58100 1.000 18.50000 49 GLN B N 1
ATOM 2168 C CA . GLN B 1 49 ? 23.93000 34.53300 76.85000 1.000 18.34000 49 GLN B CA 1
ATOM 2169 C C . GLN B 1 49 ? 25.15400 35.02300 77.61400 1.000 21.18000 49 GLN B C 1
ATOM 2170 O O . GLN B 1 49 ? 25.10800 35.16600 78.84100 1.000 22.37000 49 GLN B O 1
ATOM 2176 N N . GLY B 1 50 ? 26.26700 35.25200 76.90800 1.000 18.50000 50 GLY B N 1
ATOM 2177 C CA . GLY B 1 50 ? 27.42400 35.87100 77.53500 1.000 20.18000 50 GLY B CA 1
ATOM 2178 C C . GLY B 1 50 ? 27.10100 37.22300 78.13900 1.000 18.46000 50 GLY B C 1
ATOM 2179 O O . GLY B 1 50 ? 27.49900 37.52000 79.27100 1.000 20.82000 50 GLY B O 1
ATOM 2180 N N . ILE B 1 51 ? 26.37000 38.06000 77.39700 1.000 14.66000 51 ILE B N 1
ATOM 2181 C CA . ILE B 1 51 ? 25.98900 39.37700 77.91600 1.000 20.32000 51 ILE B CA 1
ATOM 2182 C C . ILE B 1 51 ? 25.13100 39.22300 79.16200 1.000 22.22000 51 ILE B C 1
ATOM 2183 O O . ILE B 1 51 ? 25.38200 39.85100 80.19700 1.000 24.01000 51 ILE B O 1
ATOM 2188 N N . TYR B 1 52 ? 24.13300 38.34300 79.08800 1.000 21.39000 52 TYR B N 1
ATOM 2189 C CA . TYR B 1 52 ? 23.20100 38.13200 80.19100 1.000 27.21000 52 TYR B CA 1
ATOM 2190 C C . TYR B 1 52 ? 23.90200 37.55200 81.41300 1.000 26.77000 52 TYR B C 1
ATOM 2191 O O . TYR B 1 52 ? 23.61000 37.94100 82.55100 1.000 29.05000 52 TYR B O 1
ATOM 2200 N N . ASP B 1 53 ? 24.80300 36.59600 81.20400 1.000 20.67000 53 ASP B N 1
ATOM 2201 C CA . ASP B 1 53 ? 25.43100 35.96100 82.35200 1.000 27.22000 53 ASP B CA 1
ATOM 2202 C C . ASP B 1 53 ? 26.29700 36.95900 83.11100 1.000 29.92000 53 ASP B C 1
ATOM 2203 O O . ASP B 1 53 ? 26.29000 36.97900 84.34400 1.000 33.16000 53 ASP B O 1
ATOM 2208 N N . ALA B 1 54 ? 27.02600 37.80900 82.39300 1.000 23.00000 54 ALA B N 1
ATOM 2209 C CA . ALA B 1 54 ? 27.80300 38.85300 83.05200 1.000 30.02000 54 ALA B CA 1
ATOM 2210 C C . ALA B 1 54 ? 26.90200 39.90800 83.69000 1.000 30.33000 54 ALA B C 1
ATOM 2211 O O . ALA B 1 54 ? 27.28700 40.54200 84.67700 1.000 37.13000 54 ALA B O 1
ATOM 2213 N N . ASP B 1 55 ? 25.71300 40.11000 83.12200 1.000 35.46000 55 ASP B N 1
ATOM 2214 C CA . ASP B 1 55 ? 24.81200 41.19200 83.50100 1.000 38.32000 55 ASP B CA 1
ATOM 2215 C C . ASP B 1 55 ? 24.04900 40.90700 84.79000 1.000 42.70000 55 ASP B C 1
ATOM 2216 O O . ASP B 1 55 ? 23.95100 41.76800 85.67300 1.000 48.62000 55 ASP B O 1
ATOM 2221 N N . HIS B 1 56 ? 23.49100 39.70400 84.89900 1.000 44.21000 56 HIS B N 1
ATOM 2222 C CA . HIS B 1 56 ? 22.53900 39.35800 85.94400 1.000 48.91000 56 HIS B CA 1
ATOM 2223 C C . HIS B 1 56 ? 23.05000 38.33300 86.94100 1.000 50.15000 56 HIS B C 1
ATOM 2224 O O . HIS B 1 56 ? 22.42200 38.15500 87.99200 1.000 53.24000 56 HIS B O 1
ATOM 2231 N N . LYS B 1 57 ? 24.14700 37.64200 86.64000 1.000 43.63000 57 LYS B N 1
ATOM 2232 C CA . LYS B 1 57 ? 24.70600 36.64800 87.54900 1.000 51.10000 57 LYS B CA 1
ATOM 2233 C C . LYS B 1 57 ? 25.98600 37.15600 88.19500 1.000 53.16000 57 LYS B C 1
ATOM 2234 O O . LYS B 1 57 ? 26.05900 37.29900 89.42200 1.000 52.42000 57 LYS B O 1
ATOM 2240 N N . ASN B 1 58 ? 26.98800 37.47200 87.37500 1.000 47.49000 58 ASN B N 1
ATOM 2241 C CA . ASN B 1 58 ? 28.32600 37.78100 87.86900 1.000 45.50000 58 ASN B CA 1
ATOM 2242 C C . ASN B 1 58 ? 28.39300 38.88500 88.92800 1.000 52.32000 58 ASN B C 1
ATOM 2243 O O . ASN B 1 58 ? 29.16500 38.71700 89.88700 1.000 51.27000 58 ASN B O 1
ATOM 2248 N N . PRO B 1 59 ? 27.64900 40.00400 88.84300 1.000 50.65000 59 PRO B N 1
ATOM 2249 C CA . PRO B 1 59 ? 27.87400 41.08900 89.82400 1.000 50.71000 59 PRO B CA 1
ATOM 2250 C C . PRO B 1 59 ? 27.56400 40.71200 91.27000 1.000 55.21000 59 PRO B C 1
ATOM 2251 O O . PRO B 1 59 ? 28.08600 41.36900 92.18200 1.000 49.26000 59 PRO B O 1
ATOM 2255 N N . TYR B 1 60 ? 26.77100 39.66200 91.50900 1.000 52.90000 60 TYR B N 1
ATOM 2256 C CA . TYR B 1 60 ? 26.18200 39.38700 92.81500 1.000 54.51000 60 TYR B CA 1
ATOM 2257 C C . TYR B 1 60 ? 26.81500 38.20000 93.54300 1.000 54.37000 60 TYR B C 1
ATOM 2258 O O . TYR B 1 60 ? 26.30500 37.79000 94.59300 1.000 54.01000 60 TYR B O 1
ATOM 2267 N N . TYR B 1 61 ? 27.92400 37.65200 93.03800 1.000 49.57000 61 TYR B N 1
ATOM 2268 C CA . TYR B 1 61 ? 28.50600 36.47100 93.67200 1.000 51.51000 61 TYR B CA 1
ATOM 2269 C C . TYR B 1 61 ? 29.30300 36.82800 94.92900 1.000 55.91000 61 TYR B C 1
ATOM 2270 O O . TYR B 1 61 ? 29.17600 36.14900 95.95700 1.000 50.76000 61 TYR B O 1
ATOM 2279 N N . ASP B 1 62 ? 30.13100 37.86800 94.86100 1.000 54.10000 62 ASP B N 1
ATOM 2280 C CA . ASP B 1 62 ? 30.81400 38.45500 96.01900 1.000 51.66000 62 ASP B CA 1
ATOM 2281 C C . ASP B 1 62 ? 31.36500 39.81300 95.59700 1.000 51.57000 62 ASP B C 1
ATOM 2282 O O . ASP B 1 62 ? 31.07200 40.30800 94.50200 1.000 52.89000 62 ASP B O 1
ATOM 2287 N N . THR B 1 63 ? 32.17200 40.41800 96.46700 1.000 51.15000 63 THR B N 1
ATOM 2288 C CA . THR B 1 63 ? 32.70000 41.74700 96.17900 1.000 50.31000 63 THR B CA 1
ATOM 2289 C C . THR B 1 63 ? 33.76900 41.70800 95.08900 1.000 49.42000 63 THR B C 1
ATOM 2290 O O . THR B 1 63 ? 33.98600 42.71900 94.40700 1.000 44.19000 63 THR B O 1
ATOM 2294 N N . SER B 1 64 ? 34.47300 40.57800 94.94000 1.000 51.75000 64 SER B N 1
ATOM 2295 C CA . SER B 1 64 ? 35.45100 40.44400 93.85800 1.000 49.06000 64 SER B CA 1
ATOM 2296 C C . SER B 1 64 ? 34.76700 40.54300 92.49900 1.000 47.93000 64 SER B C 1
ATOM 2297 O O . SER B 1 64 ? 35.21000 41.28600 91.61200 1.000 45.56000 64 SER B O 1
ATOM 2300 N N . THR B 1 65 ? 33.66100 39.81500 92.32700 1.000 50.51000 65 THR B N 1
ATOM 2301 C CA . THR B 1 65 ? 32.94500 39.85800 91.05800 1.000 51.20000 65 THR B CA 1
ATOM 2302 C C . THR B 1 65 ? 32.24200 41.19700 90.86800 1.000 46.03000 65 THR B C 1
ATOM 2303 O O . THR B 1 65 ? 32.15100 41.69500 89.74000 1.000 46.01000 65 THR B O 1
ATOM 2307 N N . PHE B 1 66 ? 31.77600 41.80300 91.96000 1.000 44.07000 66 PHE B N 1
ATOM 2308 C CA . PHE B 1 66 ? 31.14400 43.11500 91.88300 1.000 42.95000 66 PHE B CA 1
ATOM 2309 C C . PHE B 1 66 ? 32.14900 44.16400 91.40700 1.000 40.87000 66 PHE B C 1
ATOM 2310 O O . PHE B 1 66 ? 31.85800 44.96500 90.50900 1.000 36.79000 66 PHE B O 1
ATOM 2318 N N . LEU B 1 67 ? 33.34600 44.16700 92.00300 1.000 39.19000 67 LEU B N 1
ATOM 2319 C CA . LEU B 1 67 ? 34.40000 45.08800 91.57700 1.000 38.81000 67 LEU B CA 1
ATOM 2320 C C . LEU B 1 67 ? 34.77800 44.91300 90.11100 1.000 34.69000 67 LEU B C 1
ATOM 2321 O O . LEU B 1 67 ? 35.30400 45.85200 89.49700 1.000 32.40000 67 LEU B O 1
ATOM 2326 N N . SER B 1 68 ? 34.57200 43.71800 89.54500 1.000 30.04000 68 SER B N 1
ATOM 2327 C CA . SER B 1 68 ? 34.99000 43.47000 88.16500 1.000 30.88000 68 SER B CA 1
ATOM 2328 C C . SER B 1 68 ? 34.18400 44.27000 87.15000 1.000 28.19000 68 SER B C 1
ATOM 2329 O O . SER B 1 68 ? 34.52400 44.25900 85.96400 1.000 29.03000 68 SER B O 1
ATOM 2332 N N . HIS B 1 69 ? 33.11600 44.93600 87.57300 1.000 25.66000 69 HIS B N 1
ATOM 2333 C CA . HIS B 1 69 ? 32.27600 45.74100 86.69800 1.000 29.25000 69 HIS B CA 1
ATOM 2334 C C . HIS B 1 69 ? 32.67100 47.20700 86.70800 1.000 27.45000 69 HIS B C 1
ATOM 2335 O O . HIS B 1 69 ? 32.11800 47.98800 85.93000 1.000 24.86000 69 HIS B O 1
ATOM 2342 N N . PHE B 1 70 ? 33.67300 47.57800 87.50200 1.000 23.99000 70 PHE B N 1
ATOM 2343 C CA . PHE B 1 70 ? 34.12100 48.95400 87.63200 1.000 22.87000 70 PHE B CA 1
ATOM 2344 C C . PHE B 1 70 ? 35.58400 49.06500 87.22000 1.000 25.43000 70 PHE B C 1
ATOM 2345 O O . PHE B 1 70 ? 36.37600 48.14200 87.44400 1.000 24.86000 70 PHE B O 1
ATOM 2353 N N . TYR B 1 71 ? 35.92900 50.18700 86.60200 1.000 25.20000 71 TYR B N 1
ATOM 2354 C CA . TYR B 1 71 ? 37.32100 50.51200 86.29200 1.000 28.20000 71 TYR B CA 1
ATOM 2355 C C . TYR B 1 71 ? 37.44000 52.02900 86.21800 1.000 28.03000 71 TYR B C 1
ATOM 2356 O O . TYR B 1 71 ? 36.93500 52.64700 85.27600 1.000 25.15000 71 TYR B O 1
ATOM 2365 N N . ASN B 1 72 ? 38.10000 52.62900 87.20500 1.000 28.73000 72 ASN B N 1
ATOM 2366 C CA . ASN B 1 72 ? 38.37500 54.05900 87.17500 1.000 25.68000 72 ASN B CA 1
ATOM 2367 C C . ASN B 1 72 ? 39.70700 54.25300 86.46600 1.000 32.65000 72 ASN B C 1
ATOM 2368 O O . ASN B 1 72 ? 40.75300 53.88700 87.02800 1.000 30.27000 72 ASN B O 1
ATOM 2373 N N . PRO B 1 73 ? 39.72800 54.80600 85.25300 1.000 28.87000 73 PRO B N 1
ATOM 2374 C CA . PRO B 1 73 ? 40.98200 54.85800 84.48600 1.000 29.22000 73 PRO B CA 1
ATOM 2375 C C . PRO B 1 73 ? 42.02400 55.77800 85.08400 1.000 34.08000 73 PRO B C 1
ATOM 2376 O O . PRO B 1 73 ? 43.18500 55.71500 84.66100 1.000 36.18000 73 PRO B O 1
ATOM 2380 N N . ASP B 1 74 ? 41.65500 56.64100 86.02700 1.000 33.74000 74 ASP B N 1
ATOM 2381 C CA . ASP B 1 74 ? 42.60700 57.55000 86.64800 1.000 37.20000 74 ASP B CA 1
ATOM 2382 C C . ASP B 1 74 ? 43.07600 57.06300 88.01000 1.000 35.48000 74 ASP B C 1
ATOM 2383 O O . ASP B 1 74 ? 43.80600 57.78400 88.69100 1.000 38.01000 74 ASP B O 1
ATOM 2388 N N . ARG B 1 75 ? 42.65200 55.87400 88.43100 1.000 37.47000 75 ARG B N 1
ATOM 2389 C CA . ARG B 1 75 ? 43.03300 55.32000 89.72300 1.000 42.38000 75 ARG B CA 1
ATOM 2390 C C . ARG B 1 75 ? 43.48900 53.87500 89.61700 1.000 56.24000 75 ARG B C 1
ATOM 2391 O O . ARG B 1 75 ? 44.61000 53.55000 90.01600 1.000 66.76000 75 ARG B O 1
ATOM 2399 N N . ASP B 1 76 ? 42.62900 53.00200 89.07600 1.000 58.53000 76 ASP B N 1
ATOM 2400 C CA . ASP B 1 76 ? 42.83400 51.55300 89.11700 1.000 59.98000 76 ASP B CA 1
ATOM 2401 C C . ASP B 1 76 ? 44.11900 51.12300 88.41500 1.000 69.93000 76 ASP B C 1
ATOM 2402 O O . ASP B 1 76 ? 44.08300 50.31700 87.47800 1.000 80.11000 76 ASP B O 1
ATOM 2407 N N . ASN B 1 77 ? 45.26000 51.63600 88.88300 1.000 77.07000 77 ASN B N 1
ATOM 2408 C CA . ASN B 1 77 ? 46.56300 51.33000 88.30500 1.000 77.94000 77 ASN B CA 1
ATOM 2409 C C . ASN B 1 77 ? 46.93300 49.86300 88.49900 1.000 81.20000 77 ASN B C 1
ATOM 2410 O O . ASN B 1 77 ? 46.59700 49.01200 87.66600 1.000 76.43000 77 ASN B O 1
ATOM 2415 N N . THR B 1 78 ? 47.62600 49.55800 89.59300 1.000 82.48000 78 THR B N 1
ATOM 2416 C CA . THR B 1 78 ? 48.11300 48.20500 89.80400 1.000 82.40000 78 THR B CA 1
ATOM 2417 C C . THR B 1 78 ? 46.96900 47.25300 90.12200 1.000 86.14000 78 THR B C 1
ATOM 2418 O O . THR B 1 78 ? 45.97100 47.62300 90.74700 1.000 87.27000 78 THR B O 1
ATOM 2422 N N . TYR B 1 79 ? 47.13000 46.01400 89.67000 1.000 88.03000 79 TYR B N 1
ATOM 2423 C CA . TYR B 1 79 ? 46.19200 44.94500 89.97500 1.000 89.73000 79 TYR B CA 1
ATOM 2424 C C . TYR B 1 79 ? 46.55100 44.33200 91.32300 1.000 89.33000 79 TYR B C 1
ATOM 2425 O O . TYR B 1 79 ? 47.63900 43.76900 91.49000 1.000 86.68000 79 TYR B O 1
ATOM 2434 N N . LEU B 1 80 ? 45.65300 44.46300 92.28700 1.000 86.71000 80 LEU B N 1
ATOM 2435 C CA . LEU B 1 80 ? 45.80700 43.75300 93.54600 1.000 86.57000 80 LEU B CA 1
ATOM 2436 C C . LEU B 1 80 ? 45.24100 42.34800 93.39300 1.000 82.09000 80 LEU B C 1
ATOM 2437 O O . LEU B 1 80 ? 44.07000 42.20400 93.02100 1.000 79.93000 80 LEU B O 1
ATOM 2442 N N . PRO B 1 81 ? 46.04000 41.28900 93.63000 1.000 84.09000 81 PRO B N 1
ATOM 2443 C CA . PRO B 1 81 ? 45.55300 39.90800 93.46500 1.000 81.50000 81 PRO B CA 1
ATOM 2444 C C . PRO B 1 81 ? 44.15400 39.66400 94.01500 1.000 78.27000 81 PRO B C 1
ATOM 2445 O O . PRO B 1 81 ? 43.80400 40.11800 95.10900 1.000 78.85000 81 PRO B O 1
ATOM 2449 N N . GLY B 1 82 ? 43.35500 38.92800 93.24800 1.000 71.04000 82 GLY B N 1
ATOM 2450 C CA . GLY B 1 82 ? 41.98800 38.60900 93.59200 1.000 65.67000 82 GLY B CA 1
ATOM 2451 C C . GLY B 1 82 ? 41.00900 39.75200 93.42000 1.000 66.57000 82 GLY B C 1
ATOM 2452 O O . GLY B 1 82 ? 39.81800 39.56700 93.69800 1.000 63.30000 82 GLY B O 1
ATOM 2453 N N . PHE B 1 83 ? 41.47500 40.92900 92.98300 1.000 66.29000 83 PHE B N 1
ATOM 2454 C CA . PHE B 1 83 ? 40.63700 42.11000 92.78300 1.000 60.29000 83 PHE B CA 1
ATOM 2455 C C . PHE B 1 83 ? 40.64200 42.60600 91.33800 1.000 58.55000 83 PHE B C 1
ATOM 2456 O O . PHE B 1 83 ? 40.95700 43.77800 91.10400 1.000 56.78000 83 PHE B O 1
ATOM 2464 N N . ALA B 1 84 ? 40.29000 41.77300 90.36400 1.000 51.80000 84 ALA B N 1
ATOM 2465 C CA . ALA B 1 84 ? 40.34000 42.22400 88.97600 1.000 44.37000 84 ALA B CA 1
ATOM 2466 C C . ALA B 1 84 ? 39.25300 43.26600 88.70400 1.000 36.10000 84 ALA B C 1
ATOM 2467 O O . ALA B 1 84 ? 38.10300 43.11300 89.12000 1.000 38.83000 84 ALA B O 1
ATOM 2469 N N . ASN B 1 85 ? 39.62300 44.33400 88.00800 1.000 28.17000 85 ASN B N 1
ATOM 2470 C CA . ASN B 1 85 ? 38.66100 45.35500 87.61500 1.000 32.68000 85 ASN B CA 1
ATOM 2471 C C . ASN B 1 85 ? 38.08700 45.03800 86.23200 1.000 28.93000 85 ASN B C 1
ATOM 2472 O O . ASN B 1 85 ? 38.35900 43.98800 85.64800 1.000 26.03000 85 ASN B O 1
ATOM 2477 N N . ALA B 1 86 ? 37.30800 45.96900 85.67200 1.000 25.71000 86 ALA B N 1
ATOM 2478 C CA . ALA B 1 86 ? 36.64600 45.69600 84.39800 1.000 23.54000 86 ALA B CA 1
ATOM 2479 C C . ALA B 1 86 ? 37.61200 45.71700 83.22300 1.000 23.65000 86 ALA B C 1
ATOM 2480 O O . ALA B 1 86 ? 37.36700 45.04500 82.21500 1.000 24.02000 86 ALA B O 1
ATOM 2482 N N . LYS B 1 87 ? 38.70200 46.48000 83.31800 1.000 24.39000 87 LYS B N 1
ATOM 2483 C CA . LYS B 1 87 ? 39.69200 46.47100 82.24300 1.000 25.68000 87 LYS B CA 1
ATOM 2484 C C . LYS B 1 87 ? 40.38500 45.12300 82.16900 1.000 27.69000 87 LYS B C 1
ATOM 2485 O O . LYS B 1 87 ? 40.50100 44.53900 81.08400 1.000 27.15000 87 LYS B O 1
ATOM 2491 N N . ILE B 1 88 ? 40.82700 44.60500 83.32300 1.000 25.42000 88 ILE B N 1
ATOM 2492 C CA . ILE B 1 88 ? 41.48700 43.30400 83.37500 1.000 26.12000 88 ILE B CA 1
ATOM 2493 C C . ILE B 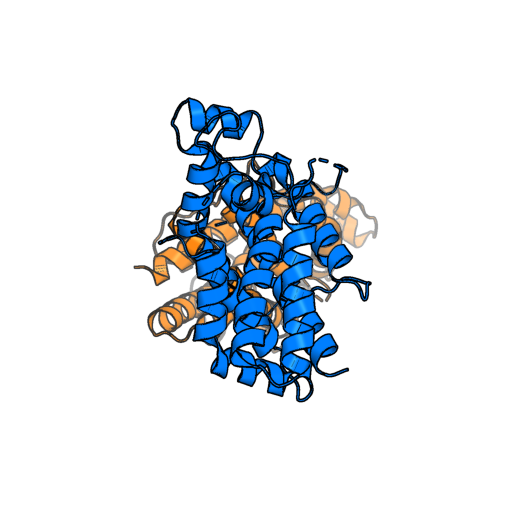1 88 ? 40.53200 42.20100 82.94300 1.000 24.64000 88 ILE B C 1
ATOM 2494 O O . ILE B 1 88 ? 40.87900 41.33500 82.12900 1.000 23.61000 88 ILE B O 1
ATOM 2499 N N . THR B 1 89 ? 39.32200 42.19700 83.50700 1.000 24.14000 89 THR B N 1
ATOM 2500 C CA . THR B 1 89 ? 38.38100 41.12800 83.21400 1.000 20.96000 89 THR B CA 1
ATOM 2501 C C . THR B 1 89 ? 37.87700 41.21400 81.77900 1.000 24.67000 89 THR B C 1
ATOM 2502 O O . THR B 1 89 ? 37.78800 40.19000 81.08500 1.000 23.22000 89 THR B O 1
ATOM 2506 N N . GLY B 1 90 ? 37.57200 42.42700 81.30500 1.000 22.51000 90 GLY B N 1
ATOM 2507 C CA . GLY B 1 90 ? 37.13300 42.57400 79.93400 1.000 19.38000 90 GLY B CA 1
ATOM 2508 C C . GLY B 1 90 ? 38.19400 42.11500 78.95600 1.000 22.47000 90 GLY B C 1
ATOM 2509 O O . GLY B 1 90 ? 37.89200 41.42700 77.97500 1.000 19.08000 90 GLY B O 1
ATOM 2510 N N . ALA B 1 91 ? 39.45600 42.46000 79.22800 1.000 18.90000 91 ALA B N 1
ATOM 2511 C CA . ALA B 1 91 ? 40.53200 42.07800 78.31800 1.000 22.77000 91 ALA B CA 1
ATOM 2512 C C . ALA B 1 91 ? 40.75100 40.57100 78.32500 1.000 21.75000 91 ALA B C 1
ATOM 2513 O O . ALA B 1 91 ? 41.04900 39.98200 77.28100 1.000 23.70000 91 ALA B O 1
ATOM 2515 N N . LYS B 1 92 ? 40.63900 39.93900 79.50100 1.000 20.57000 92 LYS B N 1
ATOM 2516 C CA . LYS B 1 92 ? 40.72500 38.48400 79.59800 1.000 24.50000 92 LYS B CA 1
ATOM 2517 C C . LYS B 1 92 ? 39.73700 37.80100 78.66000 1.000 23.29000 92 LYS B C 1
ATOM 2518 O O . LYS B 1 92 ? 40.11200 36.93300 77.86500 1.000 22.05000 92 LYS B O 1
ATOM 2524 N N . TYR B 1 93 ? 38.46400 38.18000 78.73300 1.000 20.51000 93 TYR B N 1
ATOM 2525 C CA . TYR B 1 93 ? 37.48700 37.44100 77.95400 1.000 20.00000 93 TYR B CA 1
ATOM 2526 C C . TYR B 1 93 ? 37.63100 37.76600 76.48600 1.000 22.19000 93 TYR B C 1
ATOM 2527 O O . TYR B 1 93 ? 37.48700 36.88100 75.63700 1.000 19.79000 93 TYR B O 1
ATOM 2536 N N . PHE B 1 94 ? 37.93300 39.02700 76.17100 1.000 18.23000 94 PHE B N 1
ATOM 2537 C CA . PHE B 1 94 ? 38.15400 39.39800 74.78100 1.000 21.40000 94 PHE B CA 1
ATOM 2538 C C . PHE B 1 94 ? 39.28100 38.56600 74.19500 1.000 19.12000 94 PHE B C 1
ATOM 2539 O O . PHE B 1 94 ? 39.13300 37.95200 73.13500 1.000 20.40000 94 PHE B O 1
ATOM 2547 N N . ASN B 1 95 ? 40.40700 38.50500 74.89800 1.000 17.73000 95 ASN B N 1
ATOM 2548 C CA . ASN B 1 95 ? 41.57900 37.83500 74.34800 1.000 23.02000 95 ASN B CA 1
ATOM 2549 C C . ASN B 1 95 ? 41.35800 36.33200 74.25100 1.000 22.82000 95 ASN B C 1
ATOM 2550 O O . ASN B 1 95 ? 41.72600 35.71300 73.24900 1.000 25.81000 95 ASN B O 1
ATOM 2555 N N . GLN B 1 96 ? 40.70100 35.73600 75.24900 1.000 25.74000 96 GLN B N 1
ATOM 2556 C CA . GLN B 1 96 ? 40.36000 34.32100 75.14400 1.000 24.43000 96 GLN B CA 1
ATOM 2557 C C . GLN B 1 96 ? 39.40800 34.05900 73.98500 1.000 24.00000 96 GLN B C 1
ATOM 2558 O O . GLN B 1 96 ? 39.54900 33.05400 73.27800 1.000 25.47000 96 GLN B O 1
ATOM 2564 N N . SER B 1 97 ? 38.40300 34.92300 73.79500 1.000 24.39000 97 SER B N 1
ATOM 2565 C CA . SER B 1 97 ? 37.49000 34.70500 72.67600 1.000 22.29000 97 SER B CA 1
ATOM 2566 C C . SER B 1 97 ? 38.23500 34.70900 71.34400 1.000 22.69000 97 SER B C 1
ATOM 2567 O O . SER B 1 97 ? 37.93700 33.88700 70.47300 1.000 25.35000 97 SER B O 1
ATOM 2570 N N . VAL B 1 98 ? 39.20200 35.62500 71.16500 1.000 24.02000 98 VAL B N 1
ATOM 2571 C CA . VAL B 1 98 ? 39.96300 35.66600 69.91500 1.000 21.04000 98 VAL B CA 1
ATOM 2572 C C . VAL B 1 98 ? 40.73400 34.36500 69.73400 1.000 24.58000 98 VAL B C 1
ATOM 2573 O O . VAL B 1 98 ? 40.71500 33.75500 68.65300 1.000 22.05000 98 VAL B O 1
ATOM 2577 N N . THR B 1 99 ? 41.39500 33.90200 70.80500 1.000 26.26000 99 THR B N 1
ATOM 2578 C CA . THR B 1 99 ? 42.13800 32.64100 70.75200 1.000 25.81000 99 THR B CA 1
ATOM 2579 C C . THR B 1 99 ? 41.21800 31.46500 70.42000 1.000 25.87000 99 THR B C 1
ATOM 2580 O O . THR B 1 99 ? 41.53300 30.64200 69.54900 1.000 23.20000 99 THR B O 1
ATOM 2584 N N . ASP B 1 100 ? 40.07900 31.36300 71.11400 1.000 23.13000 100 ASP B N 1
ATOM 2585 C CA . ASP B 1 100 ? 39.13100 30.28400 70.83500 1.000 23.96000 100 ASP B CA 1
ATOM 2586 C C . ASP B 1 100 ? 38.64300 30.33200 69.39000 1.000 25.38000 100 ASP B C 1
ATOM 2587 O O . ASP B 1 100 ? 38.58200 29.30000 68.70800 1.000 22.73000 100 ASP B O 1
ATOM 2592 N N . TYR B 1 101 ? 38.27100 31.52100 68.91300 1.000 20.72000 101 TYR B N 1
ATOM 2593 C CA . TYR B 1 101 ? 37.84500 31.65600 67.52400 1.000 20.77000 101 TYR B CA 1
ATOM 2594 C C . TYR B 1 101 ? 38.90400 31.11300 66.57300 1.000 22.96000 101 TYR B C 1
ATOM 2595 O O . TYR B 1 101 ? 38.60900 30.28900 65.69800 1.000 24.07000 101 TYR B O 1
ATOM 2604 N N . ARG B 1 102 ? 40.15700 31.54300 66.75600 1.000 21.87000 102 ARG B N 1
ATOM 2605 C CA . ARG B 1 102 ? 41.22700 31.13500 65.85500 1.000 22.47000 102 ARG B CA 1
ATOM 2606 C C . ARG B 1 102 ? 41.55900 29.64900 65.97800 1.000 26.30000 102 ARG B C 1
ATOM 2607 O O . ARG B 1 102 ? 42.20900 29.09500 65.08700 1.000 28.64000 102 ARG B O 1
ATOM 2615 N N . GLU B 1 103 ? 41.14600 28.99600 67.06200 1.000 28.55000 103 GLU B N 1
ATOM 2616 C CA . GLU B 1 103 ? 41.25200 27.54800 67.18400 1.000 23.95000 103 GLU B CA 1
ATOM 2617 C C . GLU B 1 103 ? 39.98000 26.83700 66.75000 1.000 27.22000 103 GLU B C 1
ATOM 2618 O O . GLU B 1 103 ? 39.88000 25.62000 66.91000 1.000 29.31000 103 GLU B O 1
ATOM 2624 N N . GLY B 1 104 ? 39.00500 27.53100 66.21900 1.000 27.33000 104 GLY B N 1
ATOM 2625 C CA . GLY B 1 104 ? 37.77900 26.90200 65.80200 1.000 25.88000 104 GLY B CA 1
ATOM 2626 C C . GLY B 1 104 ? 36.71800 26.55400 66.82600 1.000 26.38000 104 GLY B C 1
ATOM 2627 O O . GLY B 1 104 ? 35.76700 25.88900 66.48100 1.000 25.68000 104 GLY B O 1
ATOM 2628 N N . LYS B 1 105 ? 36.86000 27.02900 68.05300 1.000 24.54000 105 LYS B N 1
ATOM 2629 C CA . LYS B 1 105 ? 35.89100 26.82300 69.10600 1.000 23.19000 105 LYS B CA 1
ATOM 2630 C C . LYS B 1 105 ? 34.92200 27.97100 69.07800 1.000 25.77000 105 LYS B C 1
ATOM 2631 O O . LYS B 1 105 ? 34.90800 28.79300 69.96100 1.000 25.46000 105 LYS B O 1
ATOM 2637 N N . PHE B 1 106 ? 34.08900 27.99500 68.06600 1.000 25.03000 106 PHE B N 1
ATOM 2638 C CA . PHE B 1 106 ? 33.21300 29.11600 67.84700 1.000 26.46000 106 PHE B CA 1
ATOM 2639 C C . PHE B 1 106 ? 32.12900 29.36400 68.89200 1.000 27.09000 106 PHE B C 1
ATOM 2640 O O . PHE B 1 106 ? 31.87900 30.49800 69.25300 1.000 24.97000 106 PHE B O 1
ATOM 2648 N N . ASP B 1 107 ? 31.51500 28.30600 69.38000 1.000 23.01000 107 ASP B N 1
ATOM 2649 C CA . ASP B 1 107 ? 30.48200 28.48500 70.36100 1.000 28.37000 107 ASP B CA 1
ATOM 2650 C C . ASP B 1 107 ? 31.04600 29.18800 71.59900 1.000 25.43000 107 ASP B C 1
ATOM 2651 O O . ASP B 1 107 ? 30.47700 30.14700 72.07100 1.000 22.80000 107 ASP B O 1
ATOM 2656 N N . THR B 1 108 ? 32.18300 28.72900 72.07500 1.000 21.98000 108 THR B N 1
ATOM 2657 C CA . THR B 1 108 ? 32.80300 29.31700 73.24500 1.000 22.35000 108 THR B CA 1
ATOM 2658 C C . THR B 1 108 ? 33.29500 30.72500 72.93300 1.000 23.58000 108 THR B C 1
ATOM 2659 O O . THR B 1 108 ? 33.14100 31.63400 73.72300 1.000 25.23000 108 THR B O 1
ATOM 2663 N N . ALA B 1 109 ? 33.88500 30.88300 71.77400 1.000 23.30000 109 ALA B N 1
ATOM 2664 C CA . ALA B 1 109 ? 34.35900 32.18000 71.34900 1.000 24.69000 109 ALA B CA 1
ATOM 2665 C C . ALA B 1 109 ? 33.26100 33.22000 71.41800 1.000 19.26000 109 ALA B C 1
ATOM 2666 O O . ALA B 1 109 ? 33.42700 34.25500 72.02600 1.000 22.31000 109 ALA B O 1
ATOM 2668 N N . PHE B 1 110 ? 32.13500 32.91800 70.80800 1.000 19.91000 110 PHE B N 1
ATOM 2669 C CA . PHE B 1 110 ? 31.10900 33.95000 70.75800 1.000 19.26000 110 PHE B CA 1
ATOM 2670 C C . PHE B 1 110 ? 30.44100 34.17500 72.10700 1.000 21.32000 110 PHE B C 1
ATOM 2671 O O . PHE B 1 110 ? 30.01700 35.30200 72.39900 1.000 20.93000 110 PHE B O 1
ATOM 2679 N N . TYR B 1 111 ? 30.34700 33.14000 72.94200 1.000 17.90000 111 TYR B N 1
ATOM 2680 C CA . TYR B 1 111 ? 29.90600 33.34800 74.31600 1.000 20.33000 111 TYR B CA 1
ATOM 2681 C C . TYR B 1 111 ? 30.83500 34.30600 75.04700 1.000 18.30000 111 TYR B C 1
ATOM 2682 O O . TYR B 1 111 ? 30.38500 35.27400 75.67300 1.000 18.09000 111 TYR B O 1
ATOM 2691 N N . LYS B 1 112 ? 32.14600 34.06100 74.95900 1.000 18.79000 112 LYS B N 1
ATOM 2692 C CA . LYS B 1 112 ? 33.10700 34.91700 75.64300 1.000 17.08000 112 LYS B CA 1
ATOM 2693 C C . LYS B 1 112 ? 33.14400 36.30500 75.03000 1.000 18.52000 112 LYS B C 1
ATOM 2694 O O . LYS B 1 112 ? 33.46600 37.26600 75.73000 1.000 17.70000 112 LYS B O 1
ATOM 2700 N N . LEU B 1 113 ? 32.85600 36.42600 73.72600 1.000 17.90000 113 LEU B N 1
ATOM 2701 C CA . LEU B 1 113 ? 32.65100 37.75200 73.14900 1.000 20.37000 113 LEU B CA 1
ATOM 2702 C C . LEU B 1 113 ? 31.51000 38.47800 73.85200 1.000 17.94000 113 LEU B C 1
ATOM 2703 O O . LEU B 1 113 ? 31.62000 39.67200 74.15200 1.000 17.54000 113 LEU B O 1
ATOM 2708 N N . GLY B 1 114 ? 30.40600 37.77200 74.12300 1.000 16.70000 114 GLY B N 1
ATOM 2709 C CA . GLY B 1 114 ? 29.31700 38.37800 74.88100 1.000 15.71000 114 GLY B CA 1
ATOM 2710 C C . GLY B 1 114 ? 29.76400 38.86100 76.25200 1.000 16.36000 114 GLY B C 1
ATOM 2711 O O . GLY B 1 114 ? 29.40500 39.95700 76.68000 1.000 14.84000 114 GLY B O 1
ATOM 2712 N N . LEU B 1 115 ? 30.56200 38.05100 76.95400 1.000 16.75000 115 LEU B N 1
ATOM 2713 C CA . LEU B 1 115 ? 31.10800 38.48000 78.24400 1.000 21.99000 115 LEU B CA 1
ATOM 2714 C C . LEU B 1 115 ? 31.92600 39.75800 78.09900 1.000 17.07000 115 LEU B C 1
ATOM 2715 O O . LEU B 1 115 ? 31.76600 40.71100 78.88100 1.000 18.99000 115 LEU B O 1
ATOM 2720 N N . ALA B 1 116 ? 32.82500 39.78900 77.10200 1.000 17.92000 116 ALA B N 1
ATOM 2721 C CA . ALA B 1 116 ? 33.65900 40.96900 76.87700 1.000 19.77000 116 ALA B CA 1
ATOM 2722 C C . ALA B 1 116 ? 32.81300 42.19100 76.53400 1.000 19.23000 116 ALA B C 1
ATOM 2723 O O . ALA B 1 116 ? 33.12200 43.31400 76.96500 1.000 16.01000 116 ALA B O 1
ATOM 2725 N N . ILE B 1 117 ? 31.73500 41.99700 75.76300 1.000 16.57000 117 ILE B N 1
ATOM 2726 C CA . ILE B 1 117 ? 30.85200 43.12100 75.45500 1.000 18.01000 117 ILE B CA 1
ATOM 2727 C C . ILE B 1 117 ? 30.25500 43.70900 76.73500 1.000 18.76000 117 ILE B C 1
ATOM 2728 O O . ILE B 1 117 ? 30.12600 44.93300 76.87000 1.000 19.83000 117 ILE B O 1
ATOM 2733 N N . HIS B 1 118 ? 29.89300 42.86000 77.70200 1.000 17.11000 118 HIS B N 1
ATOM 2734 C CA . HIS B 1 118 ? 29.30900 43.39900 78.92700 1.000 19.19000 118 HIS B CA 1
ATOM 2735 C C . HIS B 1 118 ? 30.29000 44.29500 79.66200 1.000 17.63000 118 HIS B C 1
ATOM 2736 O O . HIS B 1 118 ? 29.93500 45.39800 80.08700 1.000 17.64000 118 HIS B O 1
ATOM 2743 N N . TYR B 1 119 ? 31.52800 43.82700 79.84900 1.000 16.75000 119 TYR B N 1
ATOM 2744 C CA . TYR B 1 119 ? 32.50800 44.62200 80.58900 1.000 20.15000 119 TYR B CA 1
ATOM 2745 C C . TYR B 1 119 ? 32.86100 45.90500 79.84500 1.000 18.52000 119 TYR B C 1
ATOM 2746 O O . TYR B 1 119 ? 32.95800 46.97600 80.45200 1.000 21.09000 119 TYR B O 1
ATOM 2755 N N . TYR B 1 120 ? 33.02300 45.82100 78.52700 1.000 18.85000 120 TYR B N 1
ATOM 2756 C CA . TYR B 1 120 ? 33.32500 47.00900 77.73500 1.000 18.14000 120 TYR B CA 1
ATOM 2757 C C . TYR B 1 120 ? 32.20000 48.03900 77.80500 1.000 19.62000 120 TYR B C 1
ATOM 2758 O O . TYR B 1 120 ? 32.46700 49.24400 77.90200 1.000 20.23000 120 TYR B O 1
ATOM 2767 N N . THR B 1 121 ? 30.93200 47.59400 77.71200 1.000 19.34000 121 THR B N 1
ATOM 2768 C CA . THR B 1 121 ? 29.82700 48.54800 77.80100 1.000 19.53000 121 THR B CA 1
ATOM 2769 C C . THR B 1 121 ? 29.58700 49.00100 79.23000 1.000 17.60000 121 THR B C 1
ATOM 2770 O O . THR B 1 121 ? 29.11500 50.12400 79.44500 1.000 18.32000 121 THR B O 1
ATOM 2774 N N . ASP B 1 122 ? 29.92600 48.17500 80.21900 1.000 17.94000 122 ASP B N 1
ATOM 2775 C CA . ASP B 1 122 ? 29.71000 48.61600 81.59300 1.000 19.37000 122 ASP B CA 1
ATOM 2776 C C . ASP B 1 122 ? 30.50100 49.88100 81.88600 1.000 21.98000 122 ASP B C 1
ATOM 2777 O O . ASP B 1 122 ? 29.99100 50.81000 82.51300 1.000 22.06000 122 ASP B O 1
ATOM 2782 N N . ILE B 1 123 ? 31.74000 49.95500 81.41100 1.000 22.81000 123 ILE B N 1
ATOM 2783 C CA . ILE B 1 123 ? 32.55700 51.10900 81.76300 1.000 20.73000 123 ILE B CA 1
ATOM 2784 C C . ILE B 1 123 ? 32.30600 52.25000 80.79000 1.000 23.60000 123 ILE B C 1
ATOM 2785 O O . ILE B 1 123 ? 32.96100 53.28800 80.87200 1.000 23.03000 123 ILE B O 1
ATOM 2790 N N . SER B 1 124 ? 31.33700 52.09000 79.88400 1.000 20.00000 124 SER B N 1
ATOM 2791 C CA . SER B 1 124 ? 30.85000 53.27700 79.18900 1.000 18.15000 124 SER B CA 1
ATOM 2792 C C . SER B 1 124 ? 29.79200 54.02700 80.00300 1.000 21.72000 124 SER B C 1
ATOM 2793 O O . SER B 1 124 ? 29.31700 55.08400 79.56200 1.000 18.92000 124 SER B O 1
ATOM 2796 N N . GLN B 1 125 ? 29.42900 53.50700 81.18000 1.000 23.00000 125 GLN B N 1
ATOM 2797 C CA . GLN B 1 125 ? 28.51300 54.18200 82.10100 1.000 21.50000 125 GLN B CA 1
ATOM 2798 C C . GLN B 1 125 ? 29.33000 55.00400 83.08800 1.000 22.53000 125 GLN B C 1
ATOM 2799 O O . GLN B 1 125 ? 30.10700 54.42200 83.84500 1.000 22.05000 125 GLN B O 1
ATOM 2805 N N . PRO B 1 126 ? 29.14700 56.33800 83.16400 1.000 23.76000 126 PRO B N 1
ATOM 2806 C CA . PRO B 1 126 ? 30.07300 57.17000 83.96500 1.000 24.07000 126 PRO B CA 1
ATOM 2807 C C . PRO B 1 126 ? 30.26800 56.71900 85.40500 1.000 23.05000 126 PRO B C 1
ATOM 2808 O O . PRO B 1 126 ? 31.39100 56.79300 85.91900 1.000 23.06000 126 PRO B O 1
ATOM 2812 N N . MET B 1 127 ? 29.21700 56.24600 86.07300 1.000 22.05000 127 MET B N 1
ATOM 2813 C CA . MET B 1 127 ? 29.38400 55.78200 87.44300 1.000 24.01000 127 MET B CA 1
ATOM 2814 C C . MET B 1 127 ? 30.38800 54.63600 87.51900 1.000 27.20000 127 MET B C 1
ATOM 2815 O O . MET B 1 127 ? 31.17000 54.55500 88.47300 1.000 24.04000 127 MET B O 1
ATOM 2820 N N . HIS B 1 128 ? 30.39000 53.74900 86.51400 1.000 22.09000 128 HIS B N 1
ATOM 2821 C CA . HIS B 1 128 ? 31.29800 52.60500 86.54200 1.000 22.47000 128 HIS B CA 1
ATOM 2822 C C . HIS B 1 128 ? 32.73900 53.01000 86.29200 1.000 25.32000 128 HIS B C 1
ATOM 2823 O O . HIS B 1 128 ? 33.64900 52.24200 86.62200 1.000 23.77000 128 HIS B O 1
ATOM 2830 N N . ALA B 1 129 ? 32.96500 54.17700 85.70000 1.000 23.95000 129 ALA B N 1
ATOM 2831 C CA . ALA B 1 129 ? 34.30900 54.69000 85.48700 1.000 23.16000 129 ALA B CA 1
ATOM 2832 C C . ALA B 1 129 ? 34.78900 55.59200 86.62000 1.000 26.79000 129 ALA B C 1
ATOM 2833 O O . ALA B 1 129 ? 35.88300 56.16500 86.52000 1.000 30.52000 129 ALA B O 1
ATOM 2835 N N . ASN B 1 130 ? 34.00700 55.73600 87.70000 1.000 29.49000 130 ASN B N 1
ATOM 2836 C CA . ASN B 1 130 ? 34.40600 56.64400 88.77200 1.000 27.66000 130 ASN B CA 1
ATOM 2837 C C . ASN B 1 130 ? 34.00800 56.12300 90.14800 1.000 30.90000 130 ASN B C 1
ATOM 2838 O O . ASN B 1 130 ? 33.73400 56.91500 91.05800 1.000 35.54000 130 ASN B O 1
ATOM 2843 N N . ASN B 1 131 ? 33.97400 54.79800 90.31900 1.000 29.89000 131 ASN B N 1
ATOM 2844 C CA . ASN B 1 131 ? 33.74400 54.16500 91.62600 1.000 33.77000 131 ASN B CA 1
ATOM 2845 C C . ASN B 1 131 ? 32.46100 54.64700 92.30100 1.000 35.60000 131 ASN B C 1
ATOM 2846 O O . ASN B 1 131 ? 32.39000 54.76600 93.52500 1.000 30.33000 131 ASN B O 1
ATOM 2851 N N . PHE B 1 132 ? 31.42500 54.92100 91.51300 1.000 32.11000 132 PHE B N 1
ATOM 2852 C CA . PHE B 1 132 ? 30.13600 55.29900 92.08600 1.000 30.80000 132 PHE B CA 1
ATOM 2853 C C . PHE B 1 132 ? 29.23700 54.06400 92.07100 1.000 29.28000 132 PHE B C 1
ATOM 2854 O O . PHE B 1 132 ? 28.66500 53.70400 91.03400 1.000 29.06000 132 PHE B O 1
ATOM 2862 N N . THR B 1 133 ? 29.11100 53.42000 93.23200 1.000 26.50000 133 THR B N 1
ATOM 2863 C CA . THR B 1 133 ? 28.37500 52.17400 93.38200 1.000 32.75000 133 THR B CA 1
ATOM 2864 C C . THR B 1 133 ? 26.97600 52.44800 93.94300 1.000 32.42000 133 THR B C 1
ATOM 2865 O O . THR B 1 133 ? 26.58500 53.59300 94.18700 1.000 33.08000 133 THR B O 1
ATOM 2869 N N . ALA B 1 134 ? 26.21900 51.37000 94.16900 1.000 33.43000 134 ALA B N 1
ATOM 2870 C CA . ALA B 1 134 ? 24.88000 51.49800 94.74500 1.000 36.95000 134 ALA B CA 1
ATOM 2871 C C . ALA B 1 134 ? 24.89000 52.03900 96.17600 1.000 39.56000 134 ALA B C 1
ATOM 2872 O O . ALA B 1 134 ? 23.86400 52.55300 96.63300 1.000 41.58000 134 ALA B O 1
ATOM 2874 N N . ILE B 1 135 ? 26.01200 51.91700 96.89500 1.000 39.86000 135 ILE B N 1
ATOM 2875 C CA . ILE B 1 135 ? 26.13300 52.41200 98.26600 1.000 38.68000 135 ILE B CA 1
ATOM 2876 C C . ILE B 1 135 ? 26.87800 53.73800 98.35200 1.000 40.39000 135 ILE B C 1
ATOM 2877 O O . ILE B 1 135 ? 27.02300 54.28300 99.45500 1.000 38.31000 135 ILE B O 1
ATOM 2882 N N . SER B 1 136 ? 27.36600 54.26500 97.23100 1.000 36.23000 136 SER B N 1
ATOM 2883 C CA . SER B 1 136 ? 27.90400 55.61700 97.21400 1.000 36.11000 136 SER B CA 1
ATOM 2884 C C . SER B 1 136 ? 26.79000 56.61300 97.51100 1.000 38.12000 136 SER B C 1
ATOM 2885 O O . SER B 1 136 ? 25.61100 56.34500 97.27700 1.000 39.48000 136 SER B O 1
ATOM 2888 N N . TYR B 1 137 ? 27.16900 57.77800 98.02700 1.000 36.84000 137 TYR B N 1
ATOM 2889 C CA . TYR B 1 137 ? 26.14700 58.74700 98.41400 1.000 40.34000 137 TYR B CA 1
ATOM 2890 C C . TYR B 1 137 ? 25.65700 59.51800 97.18600 1.000 39.76000 137 TYR B C 1
ATOM 2891 O O . TYR B 1 137 ? 26.47400 59.96700 96.37900 1.000 40.11000 137 TYR B O 1
ATOM 2900 N N . PRO B 1 138 ? 24.33000 59.68300 97.00100 1.000 37.79000 138 PRO B N 1
ATOM 2901 C CA . PRO B 1 138 ? 23.27600 59.11900 97.85700 1.000 37.90000 138 PRO B CA 1
ATOM 2902 C C . PRO B 1 138 ? 22.99200 57.65500 97.53300 1.000 41.33000 138 PRO B C 1
ATOM 2903 O O . PRO B 1 138 ? 22.90200 57.31000 96.35800 1.000 39.91000 138 PRO B O 1
ATOM 2907 N N . PRO B 1 139 ? 22.86600 56.81100 98.55700 1.000 36.44000 139 PRO B N 1
ATOM 2908 C CA . PRO B 1 139 ? 22.64700 55.38100 98.30500 1.000 38.19000 139 PRO B CA 1
ATOM 2909 C C . PRO B 1 139 ? 21.36800 55.15700 97.51400 1.000 40.55000 139 PRO B C 1
ATOM 2910 O O . PRO B 1 139 ? 20.33200 55.76500 97.79000 1.000 38.94000 139 PRO B O 1
ATOM 2914 N N . GLY B 1 140 ? 21.45600 54.28400 96.51000 1.000 38.68000 140 GLY B N 1
ATOM 2915 C CA . GLY B 1 140 ? 20.33900 53.96600 95.65100 1.000 34.27000 140 GLY B CA 1
ATOM 2916 C C . GLY B 1 140 ? 20.29100 54.72600 94.34200 1.000 29.67000 140 GLY B C 1
ATOM 2917 O O . GLY B 1 140 ? 19.55200 54.31600 93.43700 1.000 30.77000 140 GLY B O 1
ATOM 2918 N N . TYR B 1 141 ? 21.02600 55.83500 94.22300 1.000 26.11000 141 TYR B N 1
ATOM 2919 C CA . TYR B 1 141 ? 20.98300 56.62400 92.99400 1.000 26.25000 141 TYR B CA 1
ATOM 2920 C C . TYR B 1 141 ? 21.53200 55.83900 91.81600 1.000 29.85000 141 TYR B C 1
ATOM 2921 O O . TYR B 1 141 ? 21.02600 55.95800 90.69200 1.000 24.84000 141 TYR B O 1
ATOM 2930 N N . HIS B 1 142 ? 22.58900 55.05300 92.04900 1.000 27.46000 142 HIS B N 1
ATOM 2931 C CA . HIS B 1 142 ? 23.14200 54.21400 90.99300 1.000 23.73000 142 HIS B CA 1
ATOM 2932 C C . HIS B 1 142 ? 22.05300 53.36200 90.33900 1.000 28.29000 142 HIS B C 1
ATOM 2933 O O . HIS B 1 142 ? 21.84100 53.43700 89.12200 1.000 25.01000 142 HIS B O 1
ATOM 2940 N N . SER B 1 143 ? 21.32800 52.56600 91.14200 1.000 24.79000 143 SER B N 1
ATOM 2941 C CA . SER B 1 143 ? 20.31200 51.66900 90.57900 1.000 30.41000 143 SER B CA 1
ATOM 2942 C C . SER B 1 143 ? 19.11700 52.43700 90.02700 1.000 26.52000 143 SER B C 1
ATOM 2943 O O . SER B 1 143 ? 18.56000 52.06000 88.98700 1.000 24.07000 143 SER B O 1
ATOM 2946 N N . ALA B 1 144 ? 18.69200 53.49900 90.71500 1.000 24.82000 144 ALA B N 1
ATOM 2947 C CA . ALA B 1 144 ? 17.61500 54.33000 90.18500 1.000 26.10000 144 ALA B CA 1
ATOM 2948 C C . ALA B 1 144 ? 17.97500 54.87900 88.81100 1.000 23.53000 144 ALA B C 1
ATOM 2949 O O . ALA B 1 144 ? 17.13300 54.90000 87.90800 1.000 20.45000 144 ALA B O 1
ATOM 2951 N N . TYR B 1 145 ? 19.22200 55.35000 88.64200 1.000 24.03000 145 TYR B N 1
ATOM 2952 C CA . TYR B 1 145 ? 19.65200 55.89100 87.35500 1.000 23.16000 145 TYR B CA 1
ATOM 2953 C C . TYR B 1 145 ? 19.63800 54.81500 86.27000 1.000 20.30000 145 TYR B C 1
ATOM 2954 O O . TYR B 1 145 ? 19.13300 55.03500 85.16300 1.000 21.02000 145 TYR B O 1
ATOM 2963 N N . GLU B 1 146 ? 20.19500 53.63600 86.56300 1.000 21.75000 146 GLU B N 1
ATOM 2964 C CA . GLU B 1 146 ? 20.25800 52.61300 85.52300 1.000 22.11000 146 GLU B CA 1
ATOM 2965 C C . GLU B 1 146 ? 18.86400 52.10000 85.15900 1.000 22.45000 146 GLU B C 1
ATOM 2966 O O . GLU B 1 146 ? 18.59200 51.79100 83.99300 1.000 21.52000 146 GLU B O 1
ATOM 2972 N N . ASN B 1 147 ? 17.96500 52.00300 86.13600 1.000 23.85000 147 ASN B N 1
ATOM 2973 C CA . ASN B 1 147 ? 16.60000 51.60800 85.81300 1.000 24.97000 147 ASN B CA 1
ATOM 2974 C C . ASN B 1 147 ? 15.92900 52.64700 84.93200 1.000 25.64000 147 ASN B C 1
ATOM 2975 O O . ASN B 1 147 ? 15.18100 52.30000 84.00700 1.000 24.49000 147 ASN B O 1
ATOM 2980 N N . TYR B 1 148 ? 16.17900 53.93100 85.22300 1.000 23.48000 148 TYR B N 1
ATOM 2981 C CA . TYR B 1 148 ? 15.63400 55.02200 84.42400 1.000 23.58000 148 TYR B CA 1
ATOM 2982 C C . TYR B 1 148 ? 16.15100 54.97200 82.99800 1.000 26.02000 148 TYR B C 1
ATOM 2983 O O . TYR B 1 148 ? 15.38000 55.12600 82.04500 1.000 26.21000 148 TYR B O 1
ATOM 2992 N N . VAL B 1 149 ? 17.46300 54.78100 82.83600 1.000 19.84000 149 VAL B N 1
ATOM 2993 C CA . VAL B 1 149 ? 18.05000 54.70800 81.49900 1.000 25.93000 149 VAL B CA 1
ATOM 2994 C C . VAL B 1 149 ? 17.37300 53.62300 80.67300 1.000 22.27000 149 VAL B C 1
ATOM 2995 O O . VAL B 1 149 ? 17.08600 53.81700 79.48800 1.000 26.10000 149 VAL B O 1
ATOM 2999 N N . ASP B 1 150 ? 17.13200 52.45800 81.28200 1.000 20.83000 150 ASP B N 1
ATOM 3000 C CA . ASP B 1 150 ? 16.44000 51.37300 80.59300 1.000 22.74000 150 ASP B CA 1
ATOM 3001 C C . ASP B 1 150 ? 15.10900 51.83600 80.01100 1.000 22.27000 150 ASP B C 1
ATOM 3002 O O . ASP B 1 150 ? 14.75800 51.47200 78.88100 1.000 22.30000 150 ASP B O 1
ATOM 3007 N N . THR B 1 151 ? 14.35600 52.66100 80.75800 1.000 24.14000 151 THR B N 1
ATOM 3008 C CA . THR B 1 151 ? 13.04400 53.05400 80.26400 1.000 25.89000 151 THR B CA 1
ATOM 3009 C C . THR B 1 151 ? 13.15100 54.07500 79.14300 1.000 26.32000 151 THR B C 1
ATOM 3010 O O . THR B 1 151 ? 12.22000 54.17900 78.35000 1.000 26.94000 151 THR B O 1
ATOM 3014 N N . ILE B 1 152 ? 14.26200 54.81100 79.02200 1.000 22.36000 152 ILE B N 1
ATOM 3015 C CA . ILE B 1 152 ? 14.30900 55.86900 78.01800 1.000 23.14000 152 ILE B CA 1
ATOM 3016 C C . ILE B 1 152 ? 15.33000 55.61800 76.91700 1.000 24.22000 152 ILE B C 1
ATOM 3017 O O . ILE B 1 152 ? 15.40800 56.42400 75.98200 1.000 23.21000 152 ILE B O 1
ATOM 3022 N N . LYS B 1 153 ? 16.08800 54.51600 76.96400 1.000 22.13000 153 LYS B N 1
ATOM 3023 C CA . LYS B 1 153 ? 17.09700 54.29800 75.92900 1.000 21.83000 153 LYS B CA 1
ATOM 3024 C C . LYS B 1 153 ? 16.48800 54.24100 74.53200 1.000 22.26000 153 LYS B C 1
ATOM 3025 O O . LYS B 1 153 ? 17.14100 54.63500 73.56300 1.000 19.86000 153 LYS B O 1
ATOM 3031 N N . HIS B 1 154 ? 15.23400 53.79600 74.40100 1.000 21.58000 154 HIS B N 1
ATOM 3032 C CA . HIS B 1 154 ? 14.65100 53.65600 73.06700 1.000 22.60000 154 HIS B CA 1
ATOM 3033 C C . HIS B 1 154 ? 14.53700 54.97400 72.30800 1.000 21.15000 154 HIS B C 1
ATOM 3034 O O . HIS B 1 154 ? 14.27900 54.94700 71.09900 1.000 22.26000 154 HIS B O 1
ATOM 3041 N N . ASN B 1 155 ? 14.69600 56.10600 72.97600 1.000 22.94000 155 ASN B N 1
ATOM 3042 C CA . ASN B 1 155 ? 14.73200 57.41200 72.32200 1.000 22.75000 155 ASN B CA 1
ATOM 3043 C C . ASN B 1 155 ? 16.08900 57.74100 71.70900 1.000 23.32000 155 ASN B C 1
ATOM 3044 O O . ASN B 1 155 ? 16.21500 58.75900 71.02100 1.000 24.20000 155 ASN B O 1
ATOM 3049 N N . TYR B 1 156 ? 17.08800 56.88600 71.89100 1.000 22.80000 156 TYR B N 1
ATOM 3050 C CA . TYR B 1 156 ? 18.44900 57.15600 71.44600 1.000 24.48000 156 TYR B CA 1
ATOM 3051 C C . TYR B 1 156 ? 18.99500 55.98000 70.67100 1.000 25.00000 156 TYR B C 1
ATOM 3052 O O . TYR B 1 156 ? 20.13100 55.53700 70.86600 1.000 22.29000 156 TYR B O 1
ATOM 3061 N N . GLN B 1 157 ? 18.17700 55.44500 69.77600 1.000 25.33000 157 GLN B N 1
ATOM 3062 C CA . GLN B 1 157 ? 18.61700 54.35900 68.92200 1.000 24.42000 157 GLN B CA 1
ATOM 3063 C C . GLN B 1 157 ? 19.64100 54.87200 67.91500 1.000 26.32000 157 GLN B C 1
ATOM 3064 O O . GLN B 1 157 ? 19.84900 56.07500 67.76100 1.000 25.43000 157 GLN B O 1
ATOM 3070 N N . ALA B 1 158 ? 20.27900 53.93600 67.21800 1.000 26.09000 158 ALA B N 1
ATOM 3071 C CA . ALA B 1 158 ? 21.31100 54.30300 66.26000 1.000 26.91000 158 ALA B CA 1
ATOM 3072 C C . ALA B 1 158 ? 20.70300 55.16100 65.16200 1.000 26.83000 158 ALA B C 1
ATOM 3073 O O . ALA B 1 158 ? 19.57200 54.92700 64.73600 1.000 27.43000 158 ALA B O 1
ATOM 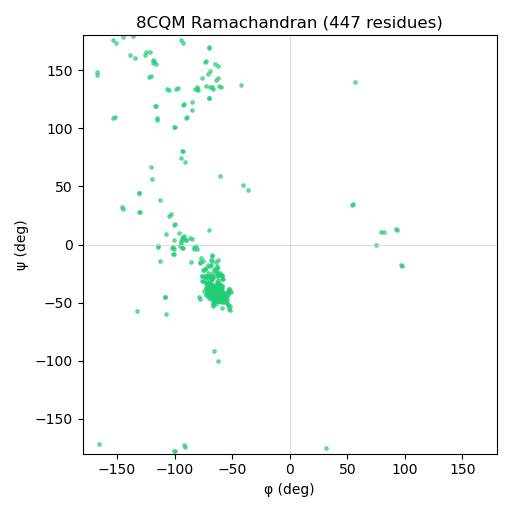3075 N N . THR B 1 159 ? 21.46500 56.14400 64.69400 1.000 22.93000 159 THR B N 1
ATOM 3076 C CA . THR B 1 159 ? 21.01600 57.05900 63.64900 1.000 30.67000 159 THR B CA 1
ATOM 3077 C C . THR B 1 159 ? 21.96800 56.97600 62.45600 1.000 36.02000 159 THR B C 1
ATOM 3078 O O . THR B 1 159 ? 23.07000 56.42000 62.54500 1.000 27.85000 159 THR B O 1
ATOM 3082 N N . GLU B 1 160 ? 21.51800 57.52800 61.32000 1.000 32.79000 160 GLU B N 1
ATOM 3083 C CA . GLU B 1 160 ? 22.25500 57.36200 60.06800 1.000 30.96000 160 GLU B CA 1
ATOM 3084 C C . GLU B 1 160 ? 23.60800 58.06600 60.10100 1.000 33.20000 160 GLU B C 1
ATOM 3085 O O . GLU B 1 160 ? 24.54400 57.62800 59.42500 1.000 37.89000 160 GLU B O 1
ATOM 3091 N N . ASP B 1 161 ? 23.74900 59.12100 60.90400 1.000 31.06000 161 ASP B N 1
ATOM 3092 C CA . ASP B 1 161 ? 24.99300 59.88200 60.94600 1.000 38.49000 161 ASP B CA 1
ATOM 3093 C C . ASP B 1 161 ? 26.10300 59.20100 61.74300 1.000 38.19000 161 ASP B C 1
ATOM 3094 O O . ASP B 1 161 ? 27.25300 59.64900 61.66600 1.000 41.97000 161 ASP B O 1
ATOM 3099 N N . MET B 1 162 ? 25.80000 58.14300 62.49300 1.000 30.11000 162 MET B N 1
ATOM 3100 C CA . MET B 1 162 ? 26.78000 57.52900 63.37900 1.000 33.78000 162 MET B CA 1
ATOM 3101 C C . MET B 1 162 ? 27.82600 56.72900 62.61200 1.000 25.85000 162 MET B C 1
ATOM 3102 O O . MET B 1 162 ? 27.59000 56.22300 61.51800 1.000 33.77000 162 MET B O 1
ATOM 3107 N N . VAL B 1 163 ? 28.98200 56.54900 63.24900 1.000 30.25000 163 VAL B N 1
ATOM 3108 C CA . VAL B 1 163 ? 30.06000 55.74600 62.69000 1.000 28.08000 163 VAL B CA 1
ATOM 3109 C C . VAL B 1 163 ? 30.58600 54.83100 63.78400 1.000 25.62000 163 VAL B C 1
ATOM 3110 O O . VAL B 1 163 ? 30.37200 55.06200 64.97300 1.000 30.56000 163 VAL B O 1
ATOM 3114 N N . ALA B 1 164 ? 31.27700 53.77700 63.37100 1.000 24.89000 164 ALA B N 1
ATOM 3115 C CA . ALA B 1 164 ? 32.05300 53.00400 64.32700 1.000 24.36000 164 ALA B CA 1
ATOM 3116 C C . ALA B 1 164 ? 33.24500 53.84400 64.76800 1.000 32.36000 164 ALA B C 1
ATOM 3117 O O . ALA B 1 164 ? 33.98700 54.36800 63.93500 1.000 36.79000 164 ALA B O 1
ATOM 3119 N N . LYS B 1 165 ? 33.40600 54.01100 66.07200 1.000 25.26000 165 LYS B N 1
ATOM 3120 C CA . LYS B 1 165 ? 34.53200 54.75200 66.62800 1.000 27.06000 165 LYS B CA 1
ATOM 3121 C C . LYS B 1 165 ? 35.61100 53.76800 67.04200 1.000 32.03000 165 LYS B C 1
ATOM 3122 O O . LYS B 1 165 ? 35.31700 52.71600 67.61400 1.000 24.92000 165 LYS B O 1
ATOM 3128 N N . ARG B 1 166 ? 36.84600 54.08500 66.69500 1.000 31.89000 166 ARG B N 1
ATOM 3129 C CA . ARG B 1 166 ? 37.97900 53.21300 66.93200 1.000 31.46000 166 ARG B CA 1
ATOM 3130 C C . ARG B 1 166 ? 38.95900 53.93200 67.83800 1.000 33.44000 166 ARG B C 1
ATOM 3131 O O . ARG B 1 166 ? 38.93700 55.15900 67.95900 1.000 31.45000 166 ARG B O 1
ATOM 3139 N N . PHE B 1 167 ? 39.80100 53.15400 68.50000 1.000 28.94000 167 PHE B N 1
ATOM 3140 C CA . PHE B 1 167 ? 40.91300 53.70600 69.24600 1.000 23.49000 167 PHE B CA 1
ATOM 3141 C C . PHE B 1 167 ? 42.20700 53.21200 68.61000 1.000 25.20000 167 PHE B C 1
ATOM 3142 O O . PHE B 1 167 ? 42.24700 52.17200 67.94300 1.000 22.98000 167 PHE B O 1
ATOM 3150 N N . SER B 1 168 ? 43.28100 53.97300 68.81100 1.000 32.68000 168 SER B N 1
ATOM 3151 C CA . SER B 1 168 ? 44.52300 53.72600 68.07500 1.000 29.49000 168 SER B CA 1
ATOM 3152 C C . SER B 1 168 ? 45.41800 52.80300 68.89900 1.000 31.17000 168 SER B C 1
ATOM 3153 O O . SER B 1 168 ? 46.36200 53.22900 69.57400 1.000 30.93000 168 SER B O 1
ATOM 3156 N N . SER B 1 169 ? 45.11000 51.50800 68.83300 1.000 20.78000 169 SER B N 1
ATOM 3157 C CA . SER B 1 169 ? 45.90000 50.51200 69.54500 1.000 25.52000 169 SER B CA 1
ATOM 3158 C C . SER B 1 169 ? 45.52200 49.13000 69.03500 1.000 28.22000 169 SER B C 1
ATOM 3159 O O . SER B 1 169 ? 44.37200 48.89800 68.65600 1.000 25.19000 169 SER B O 1
ATOM 3162 N N . ASP B 1 170 ? 46.49200 48.21600 69.04000 1.000 27.56000 170 ASP B N 1
ATOM 3163 C CA . ASP B 1 170 ? 46.22300 46.80600 68.77400 1.000 27.07000 170 ASP B CA 1
ATOM 3164 C C . ASP B 1 170 ? 45.95200 46.00400 70.04200 1.000 26.37000 170 ASP B C 1
ATOM 3165 O O . ASP B 1 170 ? 45.86600 44.77200 69.97800 1.000 25.02000 170 ASP B O 1
ATOM 3170 N N . ASP B 1 171 ? 45.84900 46.67100 71.18600 1.000 22.45000 171 ASP B N 1
ATOM 3171 C CA . ASP B 1 171 ? 45.70400 46.03800 72.49200 1.000 22.98000 171 ASP B CA 1
ATOM 3172 C C . ASP B 1 171 ? 44.35500 46.44200 73.08800 1.000 21.94000 171 ASP B C 1
ATOM 3173 O O . ASP B 1 171 ? 44.12200 47.62400 73.36000 1.000 22.90000 171 ASP B O 1
ATOM 3178 N N . VAL B 1 172 ? 43.49400 45.45500 73.34000 1.000 21.30000 172 VAL B N 1
ATOM 3179 C CA . VAL B 1 172 ? 42.13800 45.73600 73.81600 1.000 23.26000 172 VAL B CA 1
ATOM 3180 C C . VAL B 1 172 ? 42.13900 46.43300 75.18000 1.000 21.67000 172 VAL B C 1
ATOM 3181 O O . VAL B 1 172 ? 41.20600 47.18400 75.49600 1.000 21.50000 172 VAL B O 1
ATOM 3185 N N . LYS B 1 173 ? 43.18300 46.22900 75.99500 1.000 22.34000 173 LYS B N 1
ATOM 3186 C CA . LYS B 1 173 ? 43.28600 46.94800 77.26900 1.000 21.56000 173 LYS B CA 1
ATOM 3187 C C . LYS B 1 173 ? 43.11400 48.44500 77.06700 1.000 20.28000 173 LYS B C 1
ATOM 3188 O O . LYS B 1 173 ? 42.44400 49.11100 77.86400 1.000 22.13000 173 LYS B O 1
ATOM 3194 N N . ASP B 1 174 ? 43.70600 48.97800 75.98600 1.000 19.42000 174 ASP B N 1
ATOM 3195 C CA . ASP B 1 174 ? 43.65400 50.40200 75.67300 1.000 21.24000 174 ASP B CA 1
ATOM 3196 C C . ASP B 1 174 ? 42.27900 50.82300 75.17200 1.000 20.46000 174 ASP B C 1
ATOM 3197 O O . ASP B 1 174 ? 41.87000 51.97400 75.37800 1.000 20.37000 174 ASP B O 1
ATOM 3202 N N . TRP B 1 175 ? 41.58700 49.94000 74.45300 1.000 19.58000 175 TRP B N 1
ATOM 3203 C CA . TRP B 1 175 ? 40.19700 50.22300 74.10700 1.000 21.50000 175 TRP B CA 1
ATOM 3204 C C . TRP B 1 175 ? 39.35100 50.35400 75.36500 1.000 19.40000 175 TRP B C 1
ATOM 3205 O O . TRP B 1 175 ? 38.54300 51.27700 75.47800 1.000 21.57000 175 TRP B O 1
ATOM 3216 N N . LEU B 1 176 ? 39.54000 49.44700 76.33800 1.000 20.24000 176 LEU B N 1
ATOM 3217 C CA . LEU B 1 176 ? 38.79900 49.54400 77.59800 1.000 19.04000 176 LEU B CA 1
ATOM 3218 C C . LEU B 1 176 ? 39.14400 50.83500 78.34300 1.000 20.93000 176 LEU B C 1
ATOM 3219 O O . LEU B 1 176 ? 38.25400 51.52300 78.84900 1.000 18.49000 176 LEU B O 1
ATOM 3224 N N . TYR B 1 177 ? 40.43300 51.18400 78.39900 1.000 21.27000 177 TYR B N 1
ATOM 3225 C CA . TYR B 1 177 ? 40.85700 52.42200 79.04400 1.000 20.80000 177 TYR B CA 1
ATOM 3226 C C . TYR B 1 177 ? 40.20600 53.63400 78.39100 1.000 18.47000 177 TYR B C 1
ATOM 3227 O O . TYR B 1 177 ? 39.65800 54.50400 79.07800 1.000 20.60000 177 TYR B O 1
ATOM 3236 N N . GLU B 1 178 ? 40.24800 53.70500 77.06000 1.000 17.56000 178 GLU B N 1
ATOM 3237 C CA . GLU B 1 178 ? 39.73000 54.88800 76.37200 1.000 21.89000 178 GLU B CA 1
ATOM 3238 C C . GLU B 1 178 ? 38.20900 54.98300 76.46500 1.000 22.74000 178 GLU B C 1
ATOM 3239 O O . GLU B 1 178 ? 37.66200 56.08800 76.57200 1.000 22.53000 178 GLU B O 1
ATOM 3245 N N . ASN B 1 179 ? 37.50600 53.84200 76.41800 1.000 19.98000 179 ASN B N 1
ATOM 3246 C CA . ASN B 1 179 ? 36.05500 53.88100 76.58300 1.000 21.69000 179 ASN B CA 1
ATOM 3247 C C . ASN B 1 179 ? 35.69500 54.40300 77.96700 1.000 25.16000 179 ASN B C 1
ATOM 3248 O O . ASN B 1 179 ? 34.80800 55.25200 78.10000 1.000 20.61000 179 ASN B O 1
ATOM 3253 N N . ALA B 1 180 ? 36.42300 53.95500 79.00400 1.000 21.39000 180 ALA B N 1
ATOM 3254 C CA . ALA B 1 180 ? 36.15200 54.42600 80.36400 1.000 20.45000 180 ALA B CA 1
ATOM 3255 C C . ALA B 1 180 ? 36.48700 55.90300 80.52700 1.000 25.84000 180 ALA B C 1
ATOM 3256 O O . ALA B 1 180 ? 35.78700 56.61800 81.25700 1.000 25.74000 180 ALA B O 1
ATOM 3258 N N . LYS B 1 181 ? 37.56900 56.37400 79.88700 1.000 23.56000 181 LYS B N 1
ATOM 3259 C CA . LYS B 1 181 ? 37.91500 57.79400 79.95900 1.000 24.92000 181 LYS B CA 1
ATOM 3260 C C . LYS B 1 181 ? 36.79100 58.66400 79.41300 1.000 26.76000 181 LYS B C 1
ATOM 3261 O O . LYS B 1 181 ? 36.47100 59.70900 79.99300 1.000 23.60000 181 LYS B O 1
ATOM 3267 N N . ARG B 1 182 ? 36.19600 58.26200 78.28700 1.000 25.31000 182 ARG B N 1
ATOM 3268 C CA . ARG B 1 182 ? 35.09200 59.03400 77.72500 1.000 24.48000 182 ARG B CA 1
ATOM 3269 C C . ARG B 1 182 ? 33.90700 59.06400 78.67600 1.000 22.23000 182 ARG B C 1
ATOM 3270 O O . ARG B 1 182 ? 33.27900 60.11200 78.85900 1.000 27.00000 182 ARG B O 1
ATOM 3278 N N . ALA B 1 183 ? 33.59700 57.92300 79.30100 1.000 22.49000 183 ALA B N 1
ATOM 3279 C CA . ALA B 1 183 ? 32.49500 57.86300 80.25600 1.000 22.92000 183 ALA B CA 1
ATOM 3280 C C . ALA B 1 183 ? 32.77900 58.72700 81.47600 1.000 27.70000 183 ALA B C 1
ATOM 3281 O O . ALA B 1 183 ? 31.89500 59.46000 81.95000 1.000 24.94000 183 ALA B O 1
ATOM 3283 N N . LYS B 1 184 ? 34.00500 58.65000 82.00300 1.000 22.15000 184 LYS B N 1
ATOM 3284 C CA . LYS B 1 184 ? 34.34800 59.44600 83.17000 1.000 23.28000 184 LYS B CA 1
ATOM 3285 C C . LYS B 1 184 ? 34.20300 60.93600 82.87500 1.000 24.73000 184 LYS B C 1
ATOM 3286 O O . LYS B 1 184 ? 33.76400 61.70000 83.74300 1.000 25.05000 184 LYS B O 1
ATOM 3292 N N . ALA B 1 185 ? 34.50500 61.35200 81.64500 1.000 23.51000 185 ALA B N 1
ATOM 3293 C CA . ALA B 1 185 ? 34.36000 62.75600 81.28700 1.000 30.71000 185 ALA B CA 1
ATOM 3294 C C . ALA B 1 185 ? 32.91900 63.23500 81.43800 1.000 31.34000 185 ALA B C 1
ATOM 3295 O O . ALA B 1 185 ? 32.69200 64.41800 81.70900 1.000 26.68000 185 ALA B O 1
ATOM 3297 N N . ASP B 1 186 ? 31.94200 62.33200 81.32500 1.000 28.81000 186 ASP B N 1
ATOM 3298 C CA . ASP B 1 186 ? 30.53200 62.67800 81.45100 1.000 28.06000 186 ASP B CA 1
ATOM 3299 C C . ASP B 1 186 ? 29.99600 62.50800 82.85600 1.000 25.71000 186 ASP B C 1
ATOM 3300 O O . ASP B 1 186 ? 28.83700 62.84600 83.11100 1.000 29.82000 186 ASP B O 1
ATOM 3305 N N . TYR B 1 187 ? 30.79900 62.01700 83.77900 1.000 22.32000 187 TYR B N 1
ATOM 3306 C CA . TYR B 1 187 ? 30.31500 61.83100 85.14100 1.000 24.80000 187 TYR B CA 1
ATOM 3307 C C . TYR B 1 187 ? 29.72300 63.09500 85.76000 1.000 27.78000 187 TYR B C 1
ATOM 3308 O O . TYR B 1 187 ? 28.69800 62.97600 86.45200 1.000 26.88000 187 TYR B O 1
ATOM 3317 N N . PRO B 1 188 ? 30.30300 64.29600 85.60100 1.000 29.12000 188 PRO B N 1
ATOM 3318 C CA . PRO B 1 188 ? 29.69500 65.48500 86.23300 1.000 32.18000 188 PRO B CA 1
ATOM 3319 C C . PRO B 1 188 ? 28.30600 65.82000 85.71700 1.000 29.52000 188 PRO B C 1
ATOM 3320 O O . PRO B 1 188 ? 27.57300 66.54600 86.40000 1.000 34.00000 188 PRO B O 1
ATOM 3324 N N . LYS B 1 189 ? 27.92700 65.33700 84.53100 1.000 25.92000 189 LYS B N 1
ATOM 3325 C CA . LYS B 1 189 ? 26.58900 65.56600 84.00600 1.000 27.60000 189 LYS B CA 1
ATOM 3326 C C . LYS B 1 189 ? 25.55100 64.66000 84.64600 1.000 28.43000 189 LYS B C 1
ATOM 3327 O O . LYS B 1 189 ? 24.34900 64.92500 84.51600 1.000 27.10000 189 LYS B O 1
ATOM 3333 N N . ILE B 1 190 ? 25.99400 63.60400 85.32100 1.000 28.91000 190 ILE B N 1
ATOM 3334 C CA . ILE B 1 190 ? 25.12600 62.58500 85.90000 1.000 27.57000 190 ILE B CA 1
ATOM 3335 C C . ILE B 1 190 ? 25.08900 62.69000 87.41500 1.000 25.65000 190 ILE B C 1
ATOM 3336 O O . ILE B 1 190 ? 24.02900 62.59500 88.02700 1.000 22.84000 190 ILE B O 1
ATOM 3341 N N . VAL B 1 191 ? 26.25100 62.84700 88.03900 1.000 23.75000 191 VAL B N 1
ATOM 3342 C CA . VAL B 1 191 ? 26.35500 62.96100 89.48700 1.000 26.95000 191 VAL B CA 1
ATOM 3343 C C . VAL B 1 191 ? 26.87200 64.36100 89.77300 1.000 31.56000 191 VAL B C 1
ATOM 3344 O O . VAL B 1 191 ? 28.05200 64.64800 89.55200 1.000 28.10000 191 VAL B O 1
ATOM 3348 N N . ASN B 1 192 ? 26.00100 65.23000 90.27200 1.000 28.55000 192 ASN B N 1
ATOM 3349 C CA . ASN B 1 192 ? 26.41000 66.57900 90.63400 1.000 28.75000 192 ASN B CA 1
ATOM 3350 C C . ASN B 1 192 ? 25.51300 67.05500 91.76800 1.000 34.13000 192 ASN B C 1
ATOM 3351 O O . ASN B 1 192 ? 24.55900 66.37100 92.15300 1.000 33.29000 192 ASN B O 1
ATOM 3356 N N . ALA B 1 193 ? 25.83700 68.23300 92.31900 1.000 32.11000 193 ALA B N 1
ATOM 3357 C CA . ALA B 1 193 ? 25.06400 68.75400 93.44700 1.000 35.53000 193 ALA B CA 1
ATOM 3358 C C . ALA B 1 193 ? 23.57800 68.80900 93.12000 1.000 30.91000 193 ALA B C 1
ATOM 3359 O O . ALA B 1 193 ? 22.73100 68.48300 93.96000 1.000 30.19000 193 ALA B O 1
ATOM 3361 N N . LYS B 1 194 ? 23.24400 69.21300 91.89800 1.000 28.78000 194 LYS B N 1
ATOM 3362 C CA . LYS B 1 194 ? 21.84500 69.33300 91.52800 1.000 31.20000 194 LYS B CA 1
ATOM 3363 C C . LYS B 1 194 ? 21.15000 67.97000 91.49300 1.000 35.97000 194 LYS B C 1
ATOM 3364 O O . LYS B 1 194 ? 20.13100 67.78100 92.16700 1.000 30.20000 194 LYS B O 1
ATOM 3370 N N . THR B 1 195 ? 21.70600 66.98900 90.75400 1.000 30.13000 195 THR B N 1
ATOM 3371 C CA . THR B 1 195 ? 21.03900 65.68700 90.63700 1.000 29.74000 195 THR B CA 1
ATOM 3372 C C . THR B 1 195 ? 20.97200 64.96800 91.97600 1.000 29.64000 195 THR B C 1
ATOM 3373 O O . THR B 1 195 ? 19.97200 64.30900 92.28200 1.000 28.03000 195 THR B O 1
ATOM 3377 N N . LYS B 1 196 ? 22.02500 65.07400 92.79400 1.000 30.64000 196 LYS B N 1
ATOM 3378 C CA . LYS B 1 196 ? 21.99300 64.37500 94.07500 1.000 29.58000 196 LYS B CA 1
ATOM 3379 C C . LYS B 1 196 ? 20.90000 64.92800 94.98300 1.000 35.42000 196 LYS B C 1
ATOM 3380 O O . LYS B 1 196 ? 20.20900 64.15900 95.66900 1.000 31.76000 196 LYS B O 1
ATOM 3386 N N . LYS B 1 197 ? 20.72600 66.25800 95.00600 1.000 32.17000 197 LYS B N 1
ATOM 3387 C CA . LYS B 1 197 ? 19.67700 66.83000 95.84700 1.000 36.45000 197 LYS B CA 1
ATOM 3388 C C . LYS B 1 197 ? 18.30000 66.49600 95.29400 1.000 35.29000 197 LYS B C 1
ATOM 3389 O O . LYS B 1 197 ? 17.37400 66.20200 96.06100 1.000 37.65000 197 LYS B O 1
ATOM 3395 N N . SER B 1 198 ? 18.15400 66.50500 93.96600 1.000 32.55000 198 SER B N 1
ATOM 3396 C CA . SER B 1 198 ? 16.88700 66.11100 93.35600 1.000 31.99000 198 SER B CA 1
ATOM 3397 C C . SER B 1 198 ? 16.50700 64.67900 93.72700 1.000 34.94000 198 SER B C 1
ATOM 3398 O O . SER B 1 198 ? 15.36400 64.41300 94.12000 1.000 30.26000 198 SER B O 1
ATOM 3401 N N . TYR B 1 199 ? 17.45300 63.73700 93.60800 1.000 32.49000 199 TYR B N 1
ATOM 3402 C CA . TYR B 1 199 ? 17.14300 62.34400 93.94100 1.000 31.38000 199 TYR B CA 1
ATOM 3403 C C . TYR B 1 199 ? 16.78300 62.17700 95.41000 1.000 31.57000 199 TYR B C 1
ATOM 3404 O O . TYR B 1 199 ? 15.96000 61.32500 95.75400 1.000 37.70000 199 TYR B O 1
ATOM 3413 N N . LEU B 1 200 ? 17.40300 62.95300 96.29600 1.000 35.45000 200 LEU B N 1
ATOM 3414 C CA . LEU B 1 200 ? 17.08000 62.83300 97.71500 1.000 40.12000 200 LEU B CA 1
ATOM 3415 C C . LEU B 1 200 ? 15.70900 63.42500 98.02200 1.000 40.91000 200 LEU B C 1
ATOM 3416 O O . LEU B 1 200 ? 14.91800 62.82600 98.76000 1.000 38.40000 200 LEU B O 1
ATOM 3421 N N . VAL B 1 201 ? 15.39500 64.57900 97.42700 1.000 37.42000 201 VAL B N 1
ATOM 3422 C CA . VAL B 1 201 ? 14.12500 65.22700 97.69600 1.000 38.44000 201 VAL B CA 1
ATOM 3423 C C . VAL B 1 201 ? 12.97300 64.41300 97.13800 1.000 38.88000 201 VAL B C 1
ATOM 3424 O O . VAL B 1 201 ? 11.86600 64.45700 97.68300 1.000 42.19000 201 VAL B O 1
ATOM 3428 N N . GLY B 1 202 ? 13.22800 63.58500 96.12700 1.000 38.77000 202 GLY B N 1
ATOM 3429 C CA . GLY B 1 202 ? 12.19900 62.73800 95.57000 1.000 37.03000 202 GLY B CA 1
ATOM 3430 C C . GLY B 1 202 ? 11.45900 63.31700 94.38900 1.000 40.64000 202 GLY B C 1
ATOM 3431 O O . GLY B 1 202 ? 10.42900 62.75900 93.99700 1.000 49.14000 202 GLY B O 1
ATOM 3432 N N . ASN B 1 203 ? 11.95000 64.39800 93.79200 1.000 36.43000 203 ASN B N 1
ATOM 3433 C CA . ASN B 1 203 ? 11.34300 64.90700 92.57100 1.000 35.98000 203 ASN B CA 1
ATOM 3434 C C . ASN B 1 203 ? 12.05800 64.31000 91.35900 1.000 38.33000 203 ASN B C 1
ATOM 3435 O O . ASN B 1 203 ? 13.07200 63.61800 91.47400 1.000 39.01000 203 ASN B O 1
ATOM 3440 N N . SER B 1 204 ? 11.53000 64.58600 90.17600 1.000 43.58000 204 SER B N 1
ATOM 3441 C CA . SER B 1 204 ? 12.05500 63.96900 88.97000 1.000 40.14000 204 SER B CA 1
ATOM 3442 C C . SER B 1 204 ? 12.98700 64.90200 88.20500 1.000 34.17000 204 SER B C 1
ATOM 3443 O O . SER B 1 204 ? 13.22700 64.69100 87.01000 1.000 38.84000 204 SER B O 1
ATOM 3446 N N . GLU B 1 205 ? 13.49100 65.95500 88.85200 1.000 33.08000 205 GLU B N 1
ATOM 3447 C CA . GLU B 1 205 ? 14.36900 66.86700 88.13300 1.000 36.33000 205 GLU B CA 1
ATOM 3448 C C . GLU B 1 205 ? 15.63400 66.16400 87.67200 1.000 28.47000 205 GLU B C 1
ATOM 3449 O O . GLU B 1 205 ? 16.14800 66.47400 86.59000 1.000 29.75000 205 GLU B O 1
ATOM 3455 N N . TRP B 1 206 ? 16.13500 65.19700 88.45400 1.000 30.93000 206 TRP B N 1
ATOM 3456 C CA . TRP B 1 206 ? 17.34900 64.51100 88.02600 1.000 31.47000 206 TRP B CA 1
ATOM 3457 C C . TRP B 1 206 ? 17.11200 63.76200 86.72200 1.000 27.79000 206 TRP B C 1
ATOM 3458 O O . TRP B 1 206 ? 18.01800 63.67900 85.88300 1.000 28.39000 206 TRP B O 1
ATOM 3469 N N . LYS B 1 207 ? 15.88600 63.26500 86.51000 1.000 28.03000 207 LYS B N 1
ATOM 3470 C CA . LYS B 1 207 ? 15.56200 62.60100 85.25300 1.000 27.73000 207 LYS B CA 1
ATOM 3471 C C . LYS B 1 207 ? 15.57800 63.57900 84.09100 1.000 29.66000 207 LYS B C 1
ATOM 3472 O O . LYS B 1 207 ? 16.09000 63.25900 83.01500 1.000 27.27000 207 LYS B O 1
ATOM 3478 N N . LYS B 1 208 ? 15.00400 64.77400 84.27400 1.000 30.41000 208 LYS B N 1
ATOM 3479 C CA . LYS B 1 208 ? 15.07500 65.76200 83.20700 1.000 25.12000 208 LYS B CA 1
ATOM 3480 C C . LYS B 1 208 ? 16.50100 66.27700 83.02300 1.000 29.12000 208 LYS B C 1
ATOM 3481 O O . LYS B 1 208 ? 16.91700 66.56300 81.89300 1.000 30.45000 208 LYS B O 1
ATOM 3487 N N . ASP B 1 209 ? 17.26100 66.38900 84.11200 1.000 31.79000 209 ASP B N 1
ATOM 3488 C CA . ASP B 1 209 ? 18.62500 66.89500 84.01100 1.000 32.62000 209 ASP B CA 1
ATOM 3489 C C . ASP B 1 209 ? 19.56800 65.91400 83.31600 1.000 31.27000 209 ASP B C 1
ATOM 3490 O O . ASP B 1 209 ? 20.49000 66.34700 82.61700 1.000 31.97000 209 ASP B O 1
ATOM 3495 N N . THR B 1 210 ? 19.35100 64.60500 83.46600 1.000 27.15000 210 THR B N 1
ATOM 3496 C CA . THR B 1 210 ? 20.29700 63.61900 82.93700 1.000 25.56000 210 THR B CA 1
ATOM 3497 C C . THR B 1 210 ? 19.86700 62.98700 81.61600 1.000 30.98000 210 THR B C 1
ATOM 3498 O O . THR B 1 210 ? 20.67400 62.27700 81.01000 1.000 26.83000 210 THR B O 1
ATOM 3502 N N . VAL B 1 211 ? 18.63800 63.22200 81.13800 1.000 29.64000 211 VAL B N 1
ATOM 3503 C CA . VAL B 1 211 ? 18.16400 62.45100 79.98900 1.000 28.92000 211 VAL B CA 1
ATOM 3504 C C . VAL B 1 211 ? 19.00500 62.74800 78.74900 1.000 29.18000 211 VAL B C 1
ATOM 3505 O O . VAL B 1 211 ? 19.49000 61.82800 78.08500 1.000 29.72000 211 VAL B O 1
ATOM 3509 N N . GLU B 1 212 ? 19.23300 64.02300 78.43700 1.000 31.38000 212 GLU B N 1
ATOM 3510 C CA . GLU B 1 212 ? 19.99400 64.29500 77.21500 1.000 34.17000 212 GLU B CA 1
ATOM 3511 C C . GLU B 1 212 ? 21.47300 63.90100 77.34900 1.000 30.01000 212 GLU B C 1
ATOM 3512 O O . GLU B 1 212 ? 22.04600 63.36000 76.39200 1.000 26.74000 212 GLU B O 1
ATOM 3518 N N . PRO B 1 213 ? 22.15000 64.18200 78.47000 1.000 26.25000 213 PRO B N 1
ATOM 3519 C CA . PRO B 1 213 ? 23.50600 63.61500 78.63300 1.000 25.12000 213 PRO B CA 1
ATOM 3520 C C . PRO B 1 213 ? 23.53000 62.09100 78.59200 1.000 28.08000 213 PRO B C 1
ATOM 3521 O O . PRO B 1 213 ? 24.49500 61.51200 78.07300 1.000 22.09000 213 PRO B O 1
ATOM 3525 N N . THR B 1 214 ? 22.49900 61.42400 79.12800 1.000 26.70000 214 THR B N 1
ATOM 3526 C CA . THR B 1 214 ? 22.41400 59.97100 78.99400 1.000 22.45000 214 THR B CA 1
ATOM 3527 C C . THR B 1 214 ? 22.30800 59.56700 77.53200 1.000 24.40000 214 THR B C 1
ATOM 3528 O O . THR B 1 214 ? 22.95300 58.60400 77.09200 1.000 22.63000 214 THR B O 1
ATOM 3532 N N . GLY B 1 215 ? 21.49400 60.28500 76.75800 1.000 22.98000 215 GLY B N 1
ATOM 3533 C CA . GLY B 1 215 ? 21.35000 59.93400 75.35400 1.000 23.22000 215 GLY B CA 1
ATOM 3534 C C . GLY B 1 215 ? 22.64800 60.10600 74.58600 1.000 22.20000 215 GLY B C 1
ATOM 3535 O O . GLY B 1 215 ? 22.99100 59.28700 73.72900 1.000 24.05000 215 GLY B O 1
ATOM 3536 N N . ALA B 1 216 ? 23.39700 61.16700 74.89200 1.000 25.26000 216 ALA B N 1
ATOM 3537 C CA . ALA B 1 216 ? 24.70100 61.34100 74.25800 1.000 25.99000 216 ALA B CA 1
ATOM 3538 C C . ALA B 1 216 ? 25.67000 60.21900 74.65700 1.000 24.39000 216 ALA B C 1
ATOM 3539 O O . ALA B 1 216 ? 26.42700 59.71200 73.81800 1.000 21.95000 216 ALA B O 1
ATOM 3541 N N . ARG B 1 217 ? 25.66100 59.82400 75.93400 1.000 22.08000 217 ARG B N 1
ATOM 3542 C CA . ARG B 1 217 ? 26.52800 58.74300 76.39200 1.000 19.28000 217 ARG B CA 1
ATOM 3543 C C . ARG B 1 217 ? 26.16100 57.42200 75.72300 1.000 20.98000 217 ARG B C 1
ATOM 3544 O O . ARG B 1 217 ? 27.04300 56.67800 75.26400 1.000 21.32000 217 ARG B O 1
ATOM 3552 N N . LEU B 1 218 ? 24.86400 57.11200 75.64800 1.000 21.80000 218 LEU B N 1
ATOM 3553 C CA . LEU B 1 218 ? 24.44000 55.88100 74.98100 1.000 21.24000 218 LEU B CA 1
ATOM 3554 C C . LEU B 1 218 ? 24.82100 55.89300 73.51200 1.000 19.93000 218 LEU B C 1
ATOM 3555 O O . LEU B 1 218 ? 25.27900 54.88100 72.97300 1.000 22.08000 218 LEU B O 1
ATOM 3560 N N . ARG B 1 219 ? 24.63800 57.03200 72.83500 1.000 22.65000 219 ARG B N 1
ATOM 3561 C CA . ARG B 1 219 ? 24.97500 57.07300 71.41800 1.000 19.74000 219 ARG B CA 1
ATOM 3562 C C . ARG B 1 219 ? 26.48000 56.97300 71.20800 1.000 20.88000 219 ARG B C 1
ATOM 3563 O O . ARG B 1 219 ? 26.92500 56.38700 70.21700 1.000 20.38000 219 ARG B O 1
ATOM 3571 N N . ASP B 1 220 ? 27.27200 57.52800 72.11900 1.000 17.79000 220 ASP B N 1
ATOM 3572 C CA . ASP B 1 220 ? 28.71400 57.31400 72.02300 1.000 24.15000 220 ASP B CA 1
ATOM 3573 C C . ASP B 1 220 ? 29.07000 55.85300 72.27600 1.000 20.27000 220 ASP B C 1
ATOM 3574 O O . ASP B 1 220 ? 29.86700 55.26400 71.53400 1.000 19.97000 220 ASP B O 1
ATOM 3579 N N . SER B 1 221 ? 28.45800 55.23900 73.29800 1.000 22.59000 221 SER B N 1
ATOM 3580 C CA . SER B 1 221 ? 28.77000 53.84400 73.62500 1.000 19.89000 221 SER B CA 1
ATOM 3581 C C . SER B 1 221 ? 28.42700 52.90900 72.47100 1.000 22.10000 221 SER B C 1
ATOM 3582 O O . SER B 1 221 ? 29.18200 51.97200 72.18200 1.000 19.63000 221 SER B O 1
ATOM 3585 N N . GLN B 1 222 ? 27.28700 53.14600 71.79900 1.000 18.22000 222 GLN B N 1
ATOM 3586 C CA . GLN B 1 222 ? 26.94700 52.36200 70.61100 1.000 20.47000 222 GLN B CA 1
ATOM 3587 C C . GLN B 1 222 ? 28.05700 52.41000 69.57600 1.000 19.47000 222 GLN B C 1
ATOM 3588 O O . GLN B 1 222 ? 28.40100 51.39300 68.96800 1.000 18.92000 222 GLN B O 1
ATOM 3594 N N . GLN B 1 223 ? 28.59600 53.60400 69.33800 1.000 20.05000 223 GLN B N 1
ATOM 3595 C CA . GLN B 1 223 ? 29.59700 53.78900 68.30000 1.000 21.42000 223 GLN B CA 1
ATOM 3596 C C . GLN B 1 223 ? 30.92800 53.15300 68.69100 1.000 19.61000 223 GLN B C 1
ATOM 3597 O O . GLN B 1 223 ? 31.55400 52.47100 67.87400 1.000 21.94000 223 GLN B O 1
ATOM 3603 N N . THR B 1 224 ? 31.37500 53.34900 69.93800 1.000 17.93000 224 THR B N 1
ATOM 3604 C CA . THR B 1 224 ? 32.61600 52.69300 70.34400 1.000 19.93000 224 THR B CA 1
ATOM 3605 C C . THR B 1 224 ? 32.44900 51.17200 70.40200 1.000 21.51000 224 THR B C 1
ATOM 3606 O O . THR B 1 224 ? 33.42800 50.44100 70.22100 1.000 17.54000 224 THR B O 1
ATOM 3610 N N . LEU B 1 225 ? 31.23700 50.67700 70.68100 1.000 17.37000 225 LEU B N 1
ATOM 3611 C CA . LEU B 1 225 ? 31.03200 49.23000 70.67100 1.000 18.86000 225 LEU B CA 1
ATOM 3612 C C . LEU B 1 225 ? 31.08000 48.69100 69.24800 1.000 18.46000 225 LEU B C 1
ATOM 3613 O O . LEU B 1 225 ? 31.63300 47.61000 69.00500 1.000 18.50000 225 LEU B O 1
ATOM 3618 N N . ALA B 1 226 ? 30.53300 49.43900 68.28600 1.000 18.64000 226 ALA B N 1
ATOM 3619 C CA . ALA B 1 226 ? 30.66700 49.02600 66.89200 1.000 21.13000 226 ALA B CA 1
ATOM 3620 C C . ALA B 1 226 ? 32.13800 48.94100 66.48600 1.000 24.68000 226 ALA B C 1
ATOM 3621 O O . ALA B 1 226 ? 32.54800 47.98500 65.81600 1.000 22.49000 226 ALA B O 1
ATOM 3623 N N . GLY B 1 227 ? 32.95000 49.92600 66.88900 1.000 22.06000 227 GLY B N 1
ATOM 3624 C CA . GLY B 1 227 ? 34.37700 49.85300 66.61000 1.000 23.72000 227 GLY B CA 1
ATOM 3625 C C . GLY B 1 227 ? 35.03800 48.68000 67.30900 1.000 21.87000 227 GLY B C 1
ATOM 3626 O O . GLY B 1 227 ? 35.88700 48.00200 66.73400 1.000 20.84000 227 GLY B O 1
ATOM 3627 N N . PHE B 1 228 ? 34.63600 48.42500 68.55700 1.000 18.66000 228 PHE B N 1
ATOM 3628 C CA . PHE B 1 228 ? 35.15400 47.30100 69.33400 1.000 17.64000 228 PHE B CA 1
ATOM 3629 C C . PHE B 1 228 ? 34.86900 45.96500 68.64800 1.000 19.92000 228 PHE B C 1
ATOM 3630 O O . PHE B 1 228 ? 35.73000 45.07600 68.62000 1.000 18.26000 228 PHE B O 1
ATOM 3638 N N . LEU B 1 229 ? 33.66200 45.80400 68.08600 1.000 20.08000 229 LEU B N 1
ATOM 3639 C CA . LEU B 1 229 ? 33.33700 44.56500 67.38000 1.000 18.66000 229 LEU B CA 1
ATOM 3640 C C . LEU B 1 229 ? 34.17900 44.41400 66.11600 1.000 19.52000 229 LEU B C 1
ATOM 3641 O O . LEU B 1 229 ? 34.59900 43.30500 65.76400 1.000 17.94000 229 LEU B O 1
ATOM 3646 N N . GLU B 1 230 ? 34.37800 45.51400 65.38800 1.000 21.36000 230 GLU B N 1
ATOM 3647 C CA . GLU B 1 230 ? 35.22700 45.49300 64.20400 1.000 24.07000 230 GLU B CA 1
ATOM 3648 C C . GLU B 1 230 ? 36.66500 45.15500 64.58100 1.000 19.69000 230 GLU B C 1
ATOM 3649 O O . GLU B 1 230 ? 37.34000 44.37500 63.89500 1.000 19.19000 230 GLU B O 1
ATOM 3655 N N . PHE B 1 231 ? 37.12700 45.70700 65.69700 1.000 21.16000 23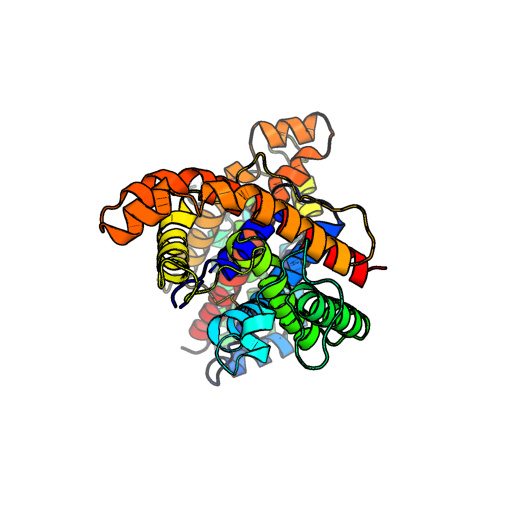1 PHE B N 1
ATOM 3656 C CA . PHE B 1 231 ? 38.44700 45.38700 66.21500 1.000 20.29000 231 PHE B CA 1
ATOM 3657 C C . PHE B 1 231 ? 38.54000 43.91100 66.58900 1.000 22.36000 231 PHE B C 1
ATOM 3658 O O . PHE B 1 231 ? 39.54900 43.25600 66.31200 1.000 22.22000 231 PHE B O 1
ATOM 3666 N N . TRP B 1 232 ? 37.49800 43.37200 67.23700 1.000 20.18000 232 TRP B N 1
ATOM 3667 C CA . TRP B 1 232 ? 37.46000 41.93900 67.50500 1.000 20.89000 232 TRP B CA 1
ATOM 3668 C C . TRP B 1 232 ? 37.60900 41.13800 66.21700 1.000 19.32000 232 TRP B C 1
ATOM 3669 O O . TRP B 1 232 ? 38.37200 40.17000 66.16900 1.000 19.23000 232 TRP B O 1
ATOM 3680 N N . SER B 1 233 ? 36.89900 41.53300 65.15900 1.000 16.86000 233 SER B N 1
ATOM 3681 C CA . SER B 1 233 ? 36.98700 40.82000 63.89100 1.000 25.51000 233 SER B CA 1
ATOM 3682 C C . SER B 1 233 ? 38.40400 40.87200 63.33400 1.000 26.36000 233 SER B C 1
ATOM 3683 O O . SER B 1 233 ? 38.94800 39.85700 62.87400 1.000 24.79000 233 SER B O 1
ATOM 3686 N N . LYS B 1 234 ? 39.00600 42.06600 63.37000 1.000 23.13000 234 LYS B N 1
ATOM 3687 C CA . LYS B 1 234 ? 40.38300 42.25400 62.93600 1.000 25.27000 234 LYS B CA 1
ATOM 3688 C C . LYS B 1 234 ? 41.33900 41.35800 63.71600 1.000 27.16000 234 LYS B C 1
ATOM 3689 O O . LYS B 1 234 ? 42.19700 40.69700 63.12600 1.000 23.36000 234 LYS B O 1
ATOM 3695 N N . LYS B 1 235 ? 41.17800 41.28300 65.03700 1.000 23.60000 235 LYS B N 1
ATOM 3696 C CA . LYS B 1 235 ? 42.04200 40.41000 65.82300 1.000 24.96000 235 LYS B CA 1
ATOM 3697 C C . LYS B 1 235 ? 41.86900 38.94600 65.42600 1.000 24.03000 235 LYS B C 1
ATOM 3698 O O . LYS B 1 235 ? 42.85100 38.20500 65.36200 1.000 23.92000 235 LYS B O 1
ATOM 3704 N N . THR B 1 236 ? 40.63100 38.50000 65.16000 1.000 21.77000 236 THR B N 1
ATOM 3705 C CA . THR B 1 236 ? 40.45300 37.10100 64.77400 1.000 22.42000 236 THR B CA 1
ATOM 3706 C C . THR B 1 236 ? 41.05400 36.81600 63.40200 1.000 26.09000 236 THR B C 1
ATOM 3707 O O . THR B 1 236 ? 41.50200 35.69000 63.15500 1.000 27.64000 236 THR B O 1
ATOM 3711 N N . ASN B 1 237 ? 41.12300 37.82700 62.53100 1.000 25.34000 237 ASN B N 1
ATOM 3712 C CA . ASN B 1 237 ? 41.57900 37.71100 61.14800 1.000 28.09000 237 ASN B CA 1
ATOM 3713 C C . ASN B 1 237 ? 43.05800 38.02800 60.96700 1.000 31.00000 237 ASN B C 1
ATOM 3714 O O . ASN B 1 237 ? 43.54400 37.98900 59.83400 1.000 35.21000 237 ASN B O 1
ATOM 3719 N N . GLU B 1 238 ? 43.78100 38.31400 62.04500 1.000 28.79000 238 GLU B N 1
ATOM 3720 C CA . GLU B 1 238 ? 45.18200 38.75000 61.98300 1.000 31.79000 238 GLU B CA 1
ATOM 3721 C C . GLU B 1 238 ? 46.10600 37.76300 61.24500 1.000 36.70000 238 GLU B C 1
ATOM 3722 O O . GLU B 1 238 ? 45.93100 36.53500 61.32400 1.000 34.56000 238 GLU B O 1
#

Organism: Listeria monocytogenes serovar 1/2a (strain ATCC BAA-679 / EGD-e) (NCBI:txid169963)

Nearest PDB structures (foldseek):
  8cqm-assembly1_A  TM=1.005E+00  e=3.739E-31  Listeria monocytogenes
  8cqm-assembly1_B  TM=9.960E-01  e=5.542E-28  Listeria monocytogenes
  2ffz-assembly1_A  TM=9.364E-01  e=5.261E-15  Bacillus cereus
  2huc-assembly1_A  TM=9.354E-01  e=1.418E-14  Bacillus cereus
  2fgn-assembly1_A  TM=9.441E-01  e=3.493E-14  Bacillus cereus